Protein AF-0000000069168573 (afdb_homodimer)

Solvent-accessible surface area (backbone atoms only — not comparable to full-atom values): 30826 Å² total; per-residue (Å²): 136,84,78,75,75,73,78,74,70,75,73,70,70,73,69,70,74,70,67,70,70,67,73,69,67,62,84,62,41,11,54,36,88,54,49,83,74,88,61,66,76,33,74,51,59,77,25,38,61,16,21,46,28,40,34,25,51,96,50,81,64,25,21,15,27,27,32,39,54,42,37,32,40,27,25,34,70,57,43,32,40,36,31,27,63,37,43,80,57,83,88,49,93,63,46,49,77,38,47,53,31,33,35,45,25,44,88,74,45,32,89,87,66,54,44,48,26,33,24,41,36,33,40,64,55,71,58,78,74,50,72,29,25,33,25,32,14,34,26,18,62,86,41,45,71,20,50,62,46,69,31,36,39,42,34,39,18,41,47,100,84,36,70,38,48,48,29,30,28,34,66,30,26,28,37,30,40,68,64,47,30,74,56,39,91,57,78,63,52,86,46,41,42,28,31,30,40,65,82,21,75,54,54,57,19,65,40,16,36,7,6,41,25,32,35,78,55,90,78,29,32,31,29,47,25,23,31,60,46,61,38,63,57,21,38,57,55,34,46,24,33,18,22,23,37,23,73,40,42,68,63,52,50,72,71,41,78,67,82,58,59,42,65,41,80,40,75,52,77,76,83,56,50,38,78,60,70,79,76,84,54,86,74,73,67,74,77,70,77,69,80,68,85,118,131,86,76,82,73,72,82,68,72,75,72,70,72,72,69,70,71,69,66,71,69,69,72,68,67,61,84,64,41,11,53,35,88,53,48,83,74,89,61,64,76,35,72,51,60,76,26,37,60,17,22,47,29,38,32,24,52,95,52,82,65,24,21,16,27,27,32,39,55,41,36,33,39,28,25,33,69,53,43,30,40,35,31,27,62,39,43,79,57,81,89,49,92,63,46,48,77,39,47,52,32,34,35,44,27,44,87,74,44,32,90,86,66,55,42,50,24,33,22,41,35,33,40,65,54,72,58,77,75,50,70,29,27,34,25,33,15,34,26,18,64,86,42,45,69,19,50,61,47,69,29,37,39,44,34,40,18,41,47,99,84,35,69,38,49,46,28,30,29,34,66,31,26,27,37,30,38,67,64,47,31,74,56,39,89,57,78,64,54,87,45,41,42,30,31,30,39,64,82,23,76,56,54,58,20,63,41,17,36,7,6,42,26,30,35,78,53,90,78,27,32,29,29,48,25,23,31,59,45,62,39,62,55,22,39,57,56,34,44,24,34,17,22,23,37,24,72,39,42,68,63,51,50,71,70,41,78,67,82,59,59,42,65,42,79,41,74,52,77,76,82,55,51,39,78,60,68,79,77,83,51,86,74,73,66,75,80,69,77,69,80,66,87,119

Secondary structure (DSSP, 8-state):
----------------------------TT--TT-----TTEEPPTTSSTTEEEEESSSEEEEEEE-SSSEEEE-GGG-EEEES--BSSS--TT-EEEEEEEEEE-TT--TTT-TT--EEEEESSPPPP-SS--PPEEEPTT-B--TT-EEEEEE--EETTEE-SBPEEEEEEEE-HHHHHHH-SSPP-TTEEEE--TT-S----TT-TT-EEEEEETTEEEEEEEEEE---SS-TT--EEEEEGGGGHHHHHHH--SSPPPEE--B-S-S--TTS-----SS-S---------/----------------------------TT--TT-----TTEEPPTTSSTTEEEEESSSEEEEEEE-SSSEEEE-GGG-EEEES--BSSS--TT-EEEEEEEEEE-TT--TTT-TT--EEEEESSPPPP-SS--PPEEEPTT-B--TT-EEEEEE--EETTEE-SBPEEEEEEEE-HHHHHHH-SSPP-TTEEEE--TT-S----TT-TT-EEEEEETTEEEEEEEEEE---SS-TT--EEEEEGGGGHHHHHHH--SSPPPEE--B-S-S--TTS-----SS-S---------

pLDDT: mean 81.48, std 23.24, range [20.62, 98.88]

Foldseek 3Di:
DPPPVPPPPPPPPPPVCPVPPVCCVVVDPPDQPPLPDDDPPDDDDPRNQVQWDFDDDPDGQFIWGHPDPPDIGGDQVSAKDKFLAFFPDDDRPRIDIFTFDDKAADPPQDPVQRFSVDMDTHTPDDDDDDPSDDDAAAAAAPAFAFFFDKKKAKFQAQDPVGGRGGIDIDIWTWDQQVLQCVLDPRHRDPQKTWTHDQQFDAADHHGSAQTFIWDDDPPHIYTQWGFTDQTPGGDHSTITMTGGRNVCQVVQCVVCVPPGGHYDHHYDDDDHGSPDDPDPDVVPDPPPPPPPPD/DPDPDDCVPPPPPPPPCPVPPVCCVVVDPPDQPPLPDDDPPDDDDPRNQVQWDFDDDPDGQFIWGHPDPPDIGGDQVSDKDKFLAFFPDDDRPRIDIFTFDDKAADPPQDPVQRFSVDMDTHTPDDDDDDPSDDDAAAAAAPAFAFFFDKKKAKFQAQDPVGGRGGIDIDIWTWDQQVLQCVLDPRGRDPQKTWTHDQQFDAADHHGSAQTFIWDDDPPHIYTQWGFTDQTPGGDHSTITMTGGRNVCQVVQCVVCVPPGGHYDHHYDDDDHTSPDDPDPDVVPDPPPPPPPPD

Nearest PDB structures (foldseek):
  6t9t-assembly1_A  TM=7.750E-01  e=3.024E-18  Homo sapiens
  3btg-assembly1_E  TM=7.393E-01  e=9.781E-19  Bos taurus
  1bit-assembly1_A  TM=7.445E-01  e=1.925E-18  Salmo salar
  6m3b-assembly1_A  TM=7.648E-01  e=8.448E-17  Homo sapiens
  1hcg-assembly1_A  TM=7.181E-01  e=1.012E-15  Homo sapiens

InterPro domains:
  IPR001254 Serine proteases, trypsin domain [PF00089] (38-252)
  IPR001254 Serine proteases, trypsin domain [PS50240] (38-257)
  IPR001254 Serine proteases, trypsin domain [SM00020] (37-252)
  IPR001254 Serine proteases, trypsin domain [cd00190] (38-255)
  IPR001314 Peptidase S1A, chymotrypsin family [PR00722] (63-78)
  IPR001314 Peptidase S1A, chymotrypsin family [PR00722] (113-127)
  IPR001314 Peptidase S1A, chymotrypsin family [PR00722] (202-214)
  IPR009003 Peptidase S1, PA clan [SSF50494] (24-258)
  IPR018114 Serine proteases, trypsin family, histidine active site [PS00134] (73-78)
  IPR033116 Serine proteases, trypsin family, serine active site [PS00135] (203-214)

Organism: Gadus morhua (NCBI:txid8049)

Structure (mmCIF, N/CA/C/O backbone):
data_AF-0000000069168573-model_v1
#
loop_
_entity.id
_entity.type
_entity.pdbx_description
1 polymer 'Peptidase S1 domain-containing protein'
#
loop_
_atom_site.group_PDB
_atom_site.id
_atom_site.type_symbol
_atom_site.label_atom_id
_atom_site.label_alt_id
_atom_site.label_comp_id
_atom_site.label_asym_id
_atom_site.label_entity_id
_atom_site.label_seq_id
_atom_site.pdbx_PDB_ins_code
_atom_site.Cartn_x
_atom_site.Cartn_y
_atom_site.Cartn_z
_atom_site.occupancy
_atom_site.B_iso_or_equiv
_atom_site.auth_seq_id
_atom_site.auth_comp_id
_atom_site.auth_asym_id
_atom_site.auth_atom_id
_atom_site.pdbx_PDB_model_num
ATOM 1 N N . MET A 1 1 ? -70 57.188 -25.516 1 27.97 1 MET A N 1
ATOM 2 C CA . MET A 1 1 ? -68.875 56.5 -26.125 1 27.97 1 MET A CA 1
ATOM 3 C C . MET A 1 1 ? -67.625 56.594 -25.234 1 27.97 1 MET A C 1
ATOM 5 O O . MET A 1 1 ? -66.938 57.562 -25.297 1 27.97 1 MET A O 1
ATOM 9 N N . LEU A 1 2 ? -67.938 56.5 -23.875 1 30.05 2 LEU A N 1
ATOM 10 C CA . LEU A 1 2 ? -67.125 56.5 -22.625 1 30.05 2 LEU A CA 1
ATOM 11 C C . LEU A 1 2 ? -66 55.469 -22.688 1 30.05 2 LEU A C 1
ATOM 13 O O . LEU A 1 2 ? -66.25 54.281 -22.844 1 30.05 2 LEU A O 1
ATOM 17 N N . SER A 1 3 ? -64.938 56 -23.344 1 28.75 3 SER A N 1
ATOM 18 C CA . SER A 1 3 ? -63.562 55.5 -23.547 1 28.75 3 SER A CA 1
ATOM 19 C C . SER A 1 3 ? -62.938 55.062 -22.234 1 28.75 3 SER A C 1
ATOM 21 O O . SER A 1 3 ? -62.812 55.844 -21.312 1 28.75 3 SER A O 1
ATOM 23 N N . LEU A 1 4 ? -63.375 53.875 -21.766 1 31.08 4 LEU A N 1
ATOM 24 C CA . LEU A 1 4 ? -62.844 53 -20.719 1 31.08 4 LEU A CA 1
ATOM 25 C C . LEU A 1 4 ? -61.312 52.844 -20.844 1 31.08 4 LEU A C 1
ATOM 27 O O . LEU A 1 4 ? -60.844 52.188 -21.781 1 31.08 4 LEU A O 1
ATOM 31 N N . HIS A 1 5 ? -60.656 54.031 -20.891 1 30.81 5 HIS A N 1
ATOM 32 C CA . HIS A 1 5 ? -59.188 54.031 -20.859 1 30.81 5 HIS A CA 1
ATOM 33 C C . HIS A 1 5 ? -58.688 53.094 -19.766 1 30.81 5 HIS A C 1
ATOM 35 O O . HIS A 1 5 ? -59 53.25 -18.594 1 30.81 5 HIS A O 1
ATOM 41 N N . ILE A 1 6 ? -58.625 51.781 -20.094 1 28.78 6 ILE A N 1
ATOM 42 C CA . ILE A 1 6 ? -58.031 50.656 -19.391 1 28.78 6 ILE A CA 1
ATOM 43 C C . ILE A 1 6 ? -56.625 51 -18.891 1 28.78 6 ILE A C 1
ATOM 45 O O . ILE A 1 6 ? -55.781 51.438 -19.672 1 28.78 6 ILE A O 1
ATOM 49 N N . TYR A 1 7 ? -56.562 51.562 -17.672 1 23.19 7 TYR A N 1
ATOM 50 C CA . TYR A 1 7 ? -55.344 51.688 -16.875 1 23.19 7 TYR A CA 1
ATOM 51 C C . TYR A 1 7 ? -54.531 50.406 -16.891 1 23.19 7 TYR A C 1
ATOM 53 O O . TYR A 1 7 ? -54.938 49.375 -16.344 1 23.19 7 TYR A O 1
ATOM 61 N N . ARG A 1 8 ? -54.062 50 -18.109 1 26.86 8 ARG A N 1
ATOM 62 C CA . ARG A 1 8 ? -53.062 48.938 -18.141 1 26.86 8 ARG A CA 1
ATOM 63 C C . ARG A 1 8 ? -51.969 49.188 -17.109 1 26.86 8 ARG A C 1
ATOM 65 O O . ARG A 1 8 ? -51.219 50.156 -17.234 1 26.86 8 ARG A O 1
ATOM 72 N N . HIS A 1 9 ? -52.406 49.156 -15.82 1 24.02 9 HIS A N 1
ATOM 73 C CA . HIS A 1 9 ? -51.375 49.094 -14.781 1 24.02 9 HIS A CA 1
ATOM 74 C C . HIS A 1 9 ? -50.219 48.219 -15.211 1 24.02 9 HIS A C 1
ATOM 76 O O . HIS A 1 9 ? -50.406 47.094 -15.672 1 24.02 9 HIS A O 1
ATOM 82 N N . CYS A 1 10 ? -49.219 48.812 -15.867 1 28.92 10 CYS A N 1
ATOM 83 C CA . CYS A 1 10 ? -47.875 48.281 -16.016 1 28.92 10 CYS A CA 1
ATOM 84 C C . CYS A 1 10 ? -47.406 47.594 -14.727 1 28.92 10 CYS A C 1
ATOM 86 O O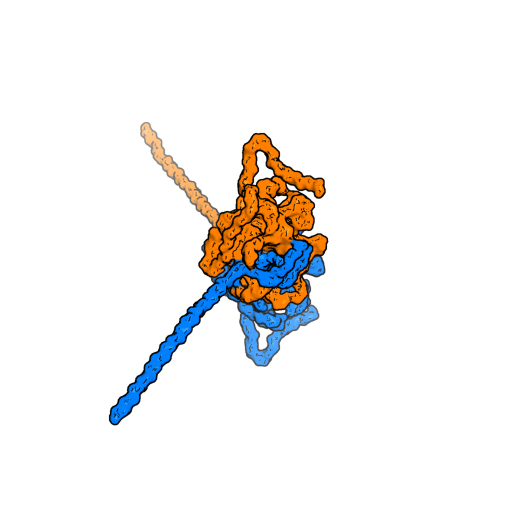 . CYS A 1 10 ? -47.219 48.281 -13.719 1 28.92 10 CYS A O 1
ATOM 88 N N . ILE A 1 11 ? -48.156 46.562 -14.258 1 31.78 11 ILE A N 1
ATOM 89 C CA . ILE A 1 11 ? -47.5 45.75 -13.242 1 31.78 11 ILE A CA 1
ATOM 90 C C . ILE A 1 11 ? -46.031 45.469 -13.656 1 31.78 11 ILE A C 1
ATOM 92 O O . ILE A 1 11 ? -45.781 44.844 -14.688 1 31.78 11 ILE A O 1
ATOM 96 N N . PHE A 1 12 ? -45.219 46.5 -13.586 1 33.22 12 PHE A N 1
ATOM 97 C CA . PHE A 1 12 ? -43.781 46.25 -13.523 1 33.22 12 PHE A CA 1
ATOM 98 C C . PHE A 1 12 ? -43.469 45 -12.695 1 33.22 12 PHE A C 1
ATOM 100 O O . PHE A 1 12 ? -43.875 44.906 -11.531 1 33.22 12 PHE A O 1
ATOM 107 N N . SER A 1 13 ? -43.625 43.875 -13.375 1 32.53 13 SER A N 1
ATOM 108 C CA . SER A 1 13 ? -43 42.656 -12.867 1 32.53 13 SER A CA 1
ATOM 109 C C . SER A 1 13 ? -41.625 42.969 -12.266 1 32.53 13 SER A C 1
ATOM 111 O O . SER A 1 13 ? -40.75 43.469 -12.961 1 32.53 13 SER A O 1
ATOM 113 N N . TRP A 1 14 ? -41.531 43.562 -11.078 1 35.56 14 TRP A N 1
ATOM 114 C CA . TRP A 1 14 ? -40.312 43.406 -10.297 1 35.56 14 TRP A CA 1
ATOM 115 C C . TRP A 1 14 ? -39.75 42 -10.469 1 35.56 14 TRP A C 1
ATOM 117 O O . TRP A 1 14 ? -40.344 41 -10.047 1 35.56 14 TRP A O 1
ATOM 127 N N . ILE A 1 15 ? -39.344 41.688 -11.68 1 36.28 15 ILE A N 1
ATOM 128 C CA . ILE A 1 15 ? -38.344 40.594 -11.695 1 36.28 15 ILE A CA 1
ATOM 129 C C . ILE A 1 15 ? -37.344 40.812 -10.562 1 36.28 15 ILE A C 1
ATOM 131 O O . ILE A 1 15 ? -36.625 41.812 -10.531 1 36.28 15 ILE A O 1
ATOM 135 N N . SER A 1 16 ? -37.781 40.594 -9.367 1 31.97 16 SER A N 1
ATOM 136 C CA . SER A 1 16 ? -36.812 40.312 -8.336 1 31.97 16 SER A CA 1
ATOM 137 C C . SER A 1 16 ? -35.625 39.531 -8.898 1 31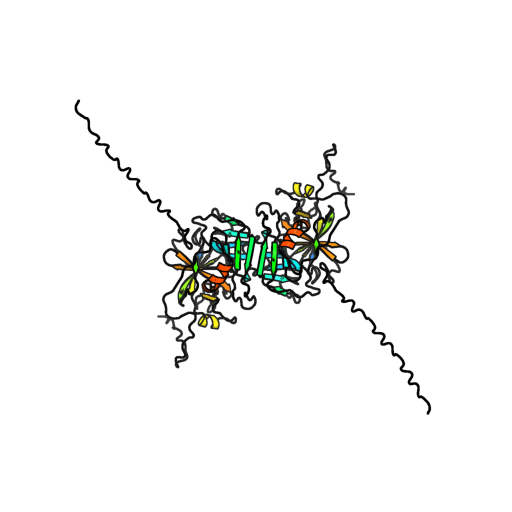.97 16 SER A C 1
ATOM 139 O O . SER A 1 16 ? -35.812 38.438 -9.422 1 31.97 16 SER A O 1
ATOM 141 N N . THR A 1 17 ? -34.719 40.156 -9.617 1 36.75 17 THR A N 1
ATOM 142 C CA . THR A 1 17 ? -33.375 39.625 -9.742 1 36.75 17 THR A CA 1
ATOM 143 C C . THR A 1 17 ? -32.906 39 -8.438 1 36.75 17 THR A C 1
ATOM 145 O O . THR A 1 17 ? -32.438 39.688 -7.52 1 36.75 17 THR A O 1
ATOM 148 N N . CYS A 1 18 ? -33.75 38.375 -7.664 1 35.22 18 CYS A N 1
ATOM 149 C CA . CYS A 1 18 ? -33.031 37.406 -6.816 1 35.22 18 CYS A CA 1
ATOM 150 C C . CYS A 1 18 ? -31.859 36.781 -7.566 1 35.22 18 CYS A C 1
ATOM 152 O O . CYS A 1 18 ? -32.062 36 -8.484 1 35.22 18 CYS A O 1
ATOM 154 N N . ASP A 1 19 ? -31 37.562 -8.062 1 34.88 19 ASP A N 1
ATOM 155 C CA . ASP A 1 19 ? -29.672 37.031 -8.328 1 34.88 19 ASP A CA 1
ATOM 156 C C . ASP A 1 19 ? -29.391 35.812 -7.465 1 34.88 19 ASP A C 1
ATOM 158 O O . ASP A 1 19 ? -29.422 35.906 -6.234 1 34.88 19 ASP A O 1
ATOM 162 N N . PHE A 1 20 ? -29.812 34.625 -7.82 1 37.53 20 PHE A N 1
ATOM 163 C CA . PHE A 1 20 ? -29.219 33.406 -7.348 1 37.53 20 PHE A CA 1
ATOM 164 C C . PHE A 1 20 ? -27.75 33.594 -7 1 37.53 20 PHE A C 1
ATOM 166 O O . PHE A 1 20 ? -26.906 33.719 -7.887 1 37.53 20 PHE A O 1
ATOM 173 N N . ILE A 1 21 ? -27.438 34.406 -6.109 1 38.62 21 ILE A N 1
ATOM 174 C CA . ILE A 1 21 ? -26.141 34.125 -5.508 1 38.62 21 ILE A CA 1
ATOM 175 C C . ILE A 1 21 ? -25.844 32.625 -5.539 1 38.62 21 ILE A C 1
ATOM 177 O O . ILE A 1 21 ? -26.531 31.844 -4.871 1 38.62 21 ILE A O 1
ATOM 181 N N . LEU A 1 22 ? -25.766 32.031 -6.648 1 37.75 22 LEU A N 1
ATOM 182 C CA . LEU A 1 22 ? -25.062 30.75 -6.656 1 37.75 22 LEU A CA 1
ATOM 183 C C . LEU A 1 22 ? -24.078 30.672 -5.492 1 37.75 22 LEU A C 1
ATOM 185 O O . LEU A 1 22 ? -23.125 31.438 -5.422 1 37.75 22 LEU A O 1
ATOM 189 N N . LEU A 1 23 ? -24.578 30.531 -4.34 1 36.94 23 LEU A N 1
ATOM 190 C CA . LEU A 1 23 ? -23.734 30.016 -3.266 1 36.94 23 LEU A CA 1
ATOM 191 C C . LEU A 1 23 ? -22.641 29.109 -3.816 1 36.94 23 LEU A C 1
ATOM 193 O O . LEU A 1 23 ? -22.922 27.969 -4.215 1 36.94 23 LEU A O 1
ATOM 197 N N . PHE A 1 24 ? -21.953 29.5 -4.805 1 40.03 24 PHE A N 1
ATOM 198 C CA . PHE A 1 24 ? -20.688 28.797 -4.984 1 40.03 24 PHE A CA 1
ATOM 199 C C . PHE A 1 24 ? -20.109 28.359 -3.645 1 40.03 24 PHE A C 1
ATOM 201 O O . PHE A 1 24 ? -19.406 29.109 -2.98 1 40.03 24 PHE A O 1
ATOM 208 N N . LEU A 1 25 ? -20.922 27.891 -2.789 1 41.09 25 LEU A N 1
ATOM 209 C CA . LEU A 1 25 ? -20.25 27.172 -1.72 1 41.09 25 LEU A CA 1
ATOM 210 C C . LEU A 1 25 ? -19.016 26.453 -2.252 1 41.09 25 LEU A C 1
ATOM 212 O O . LEU A 1 25 ? -19.125 25.375 -2.848 1 41.09 25 LEU A O 1
ATOM 216 N N . VAL A 1 26 ? -18.172 27.031 -3.035 1 46.62 26 VAL A N 1
ATOM 217 C CA . VAL A 1 26 ? -16.844 26.484 -3.26 1 46.62 26 VAL A CA 1
ATOM 218 C C . VAL A 1 26 ? -16.484 25.531 -2.125 1 46.62 26 VAL A C 1
ATOM 220 O O . VAL A 1 26 ? -16.516 25.906 -0.952 1 46.62 26 VAL A O 1
ATOM 223 N N . LEU A 1 27 ? -16.969 24.391 -2.131 1 57.25 27 LEU A N 1
ATOM 224 C CA . LEU A 1 27 ? -16.562 23.328 -1.217 1 57.25 27 LEU A CA 1
ATOM 225 C C . LEU A 1 27 ? -15.164 23.578 -0.671 1 57.25 27 LEU A C 1
ATOM 227 O O . LEU A 1 27 ? -14.172 23.422 -1.389 1 57.25 27 LEU A O 1
ATOM 231 N N . LEU A 1 28 ? -14.961 24.516 0.253 1 82.31 28 LEU A N 1
ATOM 232 C CA . LEU A 1 28 ? -13.766 25.047 0.896 1 82.31 28 LEU A CA 1
ATOM 233 C C . LEU A 1 28 ? -12.992 23.953 1.602 1 82.31 28 LEU A C 1
ATOM 235 O O . LEU A 1 28 ? -13.562 23.156 2.361 1 82.31 28 LEU A O 1
ATOM 239 N N . CYS A 1 29 ? -11.914 23.656 1.159 1 94.62 29 CYS A N 1
ATOM 240 C CA . CYS A 1 29 ? -11.016 22.734 1.858 1 94.62 29 CYS A CA 1
ATOM 241 C C . CYS A 1 29 ? -10.781 23.188 3.295 1 94.62 29 CYS A C 1
ATOM 243 O O . CYS A 1 29 ? -11.031 24.359 3.629 1 94.62 29 CYS A O 1
ATOM 245 N N . GLY A 1 30 ? -10.484 22.219 4.203 1 96.69 30 GLY A N 1
ATOM 246 C CA . GLY A 1 30 ? -9.984 22.484 5.543 1 96.69 30 GLY A CA 1
ATOM 247 C C . GLY A 1 30 ? -11.086 22.766 6.543 1 96.69 30 GLY A C 1
ATOM 248 O O . GLY A 1 30 ? -10.82 23.266 7.637 1 96.69 30 GLY A O 1
ATOM 249 N N . ARG A 1 31 ? -12.305 22.578 6.164 1 94.31 31 ARG A N 1
ATOM 250 C CA . ARG A 1 31 ? -13.406 22.781 7.105 1 94.31 31 ARG A CA 1
ATOM 251 C C . ARG A 1 31 ? -13.57 21.562 8.016 1 94.31 31 ARG A C 1
ATOM 253 O O . ARG A 1 31 ? -13.539 20.422 7.547 1 94.31 31 ARG A O 1
ATOM 260 N N . ALA A 1 32 ? -13.695 21.797 9.273 1 95.25 32 ALA A N 1
ATOM 261 C CA . ALA A 1 32 ? -13.953 20.766 10.273 1 95.25 32 ALA A CA 1
ATOM 262 C C . ALA A 1 32 ? -15.016 21.219 11.266 1 95.25 32 ALA A C 1
ATOM 264 O O . ALA A 1 32 ? -14.711 21.547 12.422 1 95.25 32 ALA A O 1
ATOM 265 N N . PRO A 1 33 ? -16.234 21.141 10.914 1 92.38 33 PRO A N 1
ATOM 266 C CA . PRO A 1 33 ? -17.312 21.719 11.727 1 92.38 33 PRO A CA 1
ATOM 267 C C . PRO A 1 33 ? -17.469 21.016 13.078 1 92.38 33 PRO A C 1
ATOM 269 O O . PRO A 1 33 ? -17.984 21.609 14.023 1 92.38 33 PRO A O 1
ATOM 272 N N . LEU A 1 34 ? -16.969 19.797 13.195 1 92.81 34 LEU A N 1
ATOM 273 C CA . LEU A 1 34 ? -17.156 19.047 14.438 1 92.81 34 LEU A CA 1
ATOM 274 C C . LEU A 1 34 ? -15.922 19.156 15.328 1 92.81 34 LEU A C 1
ATOM 276 O O . LEU A 1 34 ? -15.836 18.5 16.359 1 92.81 34 LEU A O 1
ATOM 280 N N . ASN A 1 35 ? -14.938 19.875 14.828 1 91 35 ASN A N 1
ATOM 281 C CA . ASN A 1 35 ? -13.727 20.109 15.609 1 91 35 ASN A CA 1
ATOM 282 C C . ASN A 1 35 ? -13.922 21.219 16.641 1 91 35 ASN A C 1
ATOM 284 O O . ASN A 1 35 ? -13.617 22.375 16.375 1 91 35 ASN A O 1
ATOM 288 N N . THR A 1 36 ? -14.516 21.078 17.859 1 78 36 THR A N 1
ATOM 289 C CA . THR A 1 36 ? -14.914 22.109 18.812 1 78 36 THR A CA 1
ATOM 290 C C . THR A 1 36 ? -13.906 22.219 19.953 1 78 36 THR A C 1
ATOM 292 O O . THR A 1 36 ? -13.789 23.266 20.594 1 78 36 THR A O 1
ATOM 295 N N . LYS A 1 37 ? -13.289 21.172 20.281 1 69.5 37 LYS A N 1
ATOM 296 C CA . LYS A 1 37 ? -12.336 21.156 21.375 1 69.5 37 LYS A CA 1
ATOM 297 C C . LYS A 1 37 ? -11.156 20.234 21.078 1 69.5 37 LYS A C 1
ATOM 299 O O . LYS A 1 37 ? -11.336 19.047 20.828 1 69.5 37 LYS A O 1
ATOM 304 N N . ILE A 1 38 ? -10.07 20.812 20.844 1 66.56 38 ILE A N 1
ATOM 305 C CA . ILE A 1 38 ? -8.898 19.969 20.594 1 66.56 38 ILE A CA 1
ATOM 306 C C . ILE A 1 38 ? -8.023 19.938 21.844 1 66.56 38 ILE A C 1
ATOM 308 O O . ILE A 1 38 ? -7.645 20.984 22.375 1 66.56 38 ILE A O 1
ATOM 312 N N . VAL A 1 39 ? -7.977 18.578 22.391 1 65.62 39 VAL A N 1
ATOM 313 C CA . VAL A 1 39 ? -7.113 18.344 23.547 1 65.62 39 VAL A CA 1
ATOM 314 C C . VAL A 1 39 ? -5.934 17.469 23.141 1 65.62 39 VAL A C 1
ATOM 316 O O . VAL A 1 39 ? -6.086 16.531 22.344 1 65.62 39 VAL A O 1
ATOM 319 N N . GLY A 1 40 ? -4.758 17.953 23.109 1 66.69 40 GLY A N 1
ATOM 320 C CA . GLY A 1 40 ? -3.557 17.203 22.781 1 66.69 40 GLY A CA 1
ATOM 321 C C . GLY A 1 40 ? -3.4 15.938 23.609 1 66.69 40 GLY A C 1
ATOM 322 O O . GLY A 1 40 ? -3.738 15.922 24.797 1 66.69 40 GLY A O 1
ATOM 323 N N . GLY A 1 41 ? -2.98 14.773 22.859 1 66.62 41 GLY A N 1
ATOM 324 C CA . GLY A 1 41 ? -2.635 13.523 23.516 1 66.62 41 GLY A CA 1
ATOM 325 C C . GLY A 1 41 ? -3.848 12.703 23.922 1 66.62 41 GLY A C 1
ATOM 326 O O . GLY A 1 41 ? -3.799 11.953 24.891 1 66.62 41 GLY A O 1
ATOM 327 N N . VAL A 1 42 ? -4.871 12.914 23.281 1 78.88 42 VAL A N 1
ATOM 328 C CA . VAL A 1 42 ? -6.109 12.25 23.703 1 78.88 42 VAL A CA 1
ATOM 329 C C . VAL A 1 42 ? -6.793 11.625 22.484 1 78.88 42 VAL A C 1
ATOM 331 O O . VAL A 1 42 ? -6.34 11.805 21.344 1 78.88 42 VAL A O 1
ATOM 334 N N . ASP A 1 43 ? -7.84 10.828 22.797 1 87.19 43 ASP A N 1
ATOM 335 C CA . ASP A 1 43 ? -8.758 10.281 21.797 1 87.19 43 ASP A CA 1
ATOM 336 C C . ASP A 1 43 ? -9.531 11.398 21.094 1 87.19 43 ASP A C 1
ATOM 338 O O . ASP A 1 43 ? -10.156 12.234 21.75 1 87.19 43 ASP A O 1
ATOM 342 N N . ALA A 1 44 ? -9.398 11.398 19.812 1 91.88 44 ALA A N 1
ATOM 343 C CA . ALA A 1 44 ? -10.164 12.383 19.062 1 91.88 44 ALA A CA 1
ATOM 344 C C . ALA A 1 44 ? -11.633 11.984 18.969 1 91.88 44 ALA A C 1
ATOM 346 O O . ALA A 1 44 ? -11.953 10.805 18.797 1 91.88 44 ALA A O 1
ATOM 347 N N . ALA A 1 45 ? -12.516 12.914 19.109 1 90.69 45 ALA A N 1
ATOM 348 C CA . ALA A 1 45 ? -13.938 12.664 18.922 1 90.69 45 ALA A CA 1
ATOM 349 C C . ALA A 1 45 ? -14.258 12.422 17.438 1 90.69 45 ALA A C 1
ATOM 351 O O . ALA A 1 45 ? -13.523 12.875 16.562 1 90.69 45 ALA A O 1
ATOM 352 N N . PRO A 1 46 ? -15.367 11.695 17.188 1 92.12 46 PRO A N 1
ATOM 353 C CA . PRO A 1 46 ? -15.734 11.469 15.789 1 92.12 46 PRO A CA 1
ATOM 354 C C . PRO A 1 46 ? -15.906 12.766 15.008 1 92.12 46 PRO A C 1
ATOM 356 O O . PRO A 1 46 ? -16.578 13.688 15.477 1 92.12 46 PRO A O 1
ATOM 359 N N . GLY A 1 47 ? -15.266 12.836 13.883 1 94.12 47 GLY A N 1
ATOM 360 C CA . GLY A 1 47 ? -15.453 13.969 12.992 1 94.12 47 GLY A CA 1
ATOM 361 C C . GLY A 1 47 ? -14.531 15.133 13.305 1 94.12 47 GLY A C 1
ATOM 362 O O . GLY A 1 47 ? -14.547 16.156 12.602 1 94.12 47 GLY A O 1
ATOM 363 N N . THR A 1 48 ? -13.695 15.031 14.305 1 94.5 48 THR A N 1
ATOM 364 C CA . THR A 1 48 ? -12.773 16.109 14.656 1 94.5 48 THR A CA 1
ATOM 365 C C . THR A 1 48 ? -11.805 16.375 13.508 1 94.5 48 THR A C 1
ATOM 367 O O . THR A 1 48 ? -11.453 17.531 13.242 1 94.5 48 THR A O 1
ATOM 370 N N . TRP A 1 49 ? -11.383 15.391 12.891 1 96.56 49 TRP A N 1
ATOM 371 C CA . TRP A 1 49 ? -10.43 15.469 11.789 1 96.56 49 TRP A CA 1
ATOM 372 C C . TRP A 1 49 ? -10.969 14.773 10.547 1 96.56 49 TRP A C 1
ATOM 374 O O . TRP A 1 49 ? -10.555 13.656 10.227 1 96.56 49 TRP A O 1
ATOM 384 N N . PRO A 1 50 ? -11.758 15.453 9.82 1 97.88 50 PRO A N 1
ATOM 385 C CA . PRO A 1 50 ? -12.578 14.789 8.805 1 97.88 50 PRO A CA 1
ATOM 386 C C . PRO A 1 50 ? -11.773 14.391 7.57 1 97.88 50 PRO A C 1
ATOM 388 O O . PRO A 1 50 ? -12.289 13.695 6.691 1 97.88 50 PRO A O 1
ATOM 391 N N . TRP A 1 51 ? -10.523 14.773 7.484 1 98.69 51 TRP A N 1
ATOM 392 C CA . TRP A 1 51 ? -9.695 14.422 6.336 1 98.69 51 TRP A CA 1
ATOM 393 C C . TRP A 1 51 ? -8.844 13.188 6.625 1 98.69 51 TRP A C 1
ATOM 395 O O . TRP A 1 51 ? -8.141 12.695 5.742 1 98.69 51 TRP A O 1
ATOM 405 N N . GLN A 1 52 ? -8.844 12.688 7.836 1 98.38 52 GLN A N 1
ATOM 406 C CA . GLN A 1 52 ? -7.992 11.562 8.219 1 98.38 52 GLN A CA 1
ATOM 407 C C . GLN A 1 52 ? -8.336 10.312 7.414 1 98.38 52 GLN A C 1
ATOM 409 O O . GLN A 1 52 ? -9.508 9.938 7.309 1 98.38 52 GLN A O 1
ATOM 414 N N . ALA A 1 53 ? -7.324 9.734 6.871 1 98.56 53 ALA A N 1
ATOM 415 C CA . ALA A 1 53 ? -7.488 8.477 6.141 1 98.56 53 ALA A CA 1
ATOM 416 C C . ALA A 1 53 ? -6.672 7.359 6.785 1 98.56 53 ALA A C 1
ATOM 418 O O . ALA A 1 53 ? -5.586 7.598 7.312 1 98.56 53 ALA A O 1
ATOM 419 N N . SER A 1 54 ? -7.207 6.168 6.785 1 97.62 54 SER A N 1
ATOM 420 C CA . SER A 1 54 ? -6.5 4.938 7.137 1 97.62 54 SER A CA 1
ATOM 421 C C . SER A 1 54 ? -6.258 4.07 5.906 1 97.62 54 SER A C 1
ATOM 423 O O . SER A 1 54 ? -7.191 3.74 5.176 1 97.62 54 SER A O 1
ATOM 425 N N . LEU A 1 55 ? -5.012 3.801 5.621 1 96.56 55 LEU A N 1
ATOM 426 C CA . LEU A 1 55 ? -4.676 2.814 4.602 1 96.56 55 LEU A CA 1
ATOM 427 C C . LEU A 1 55 ? -4.645 1.41 5.195 1 96.56 55 LEU A C 1
ATOM 429 O O . LEU A 1 55 ? -3.971 1.169 6.199 1 96.56 55 LEU A O 1
ATOM 433 N N . GLN A 1 56 ? -5.402 0.522 4.449 1 93.75 56 GLN A N 1
ATOM 434 C CA . GLN A 1 56 ? -5.59 -0.796 5.043 1 93.75 56 GLN A CA 1
ATOM 435 C C . GLN A 1 56 ? -5.531 -1.893 3.984 1 93.75 56 GLN A C 1
ATOM 437 O O . GLN A 1 56 ? -5.926 -1.675 2.836 1 93.75 56 GLN A O 1
ATOM 442 N N . THR A 1 57 ? -5 -3.021 4.355 1 90.88 57 THR A N 1
ATOM 443 C CA . THR A 1 57 ? -5.359 -4.301 3.754 1 90.88 57 THR A CA 1
ATOM 444 C C . THR A 1 57 ? -6.395 -5.031 4.605 1 90.88 57 THR A C 1
ATOM 446 O O . THR A 1 57 ? -7.586 -4.719 4.551 1 90.88 57 THR A O 1
ATOM 449 N N . PHE A 1 58 ? -5.871 -5.797 5.715 1 80.25 58 PHE A N 1
ATOM 450 C CA . PHE A 1 58 ? -6.707 -6.359 6.77 1 80.25 58 PHE A CA 1
ATOM 451 C C . PHE A 1 58 ? -6.609 -5.531 8.039 1 80.25 58 PHE A C 1
ATOM 453 O O . PHE A 1 58 ? -7.551 -5.488 8.836 1 80.25 58 PHE A O 1
ATOM 460 N N . TYR A 1 59 ? -5.496 -4.797 8.062 1 87.19 59 TYR A N 1
ATOM 461 C CA . TYR A 1 59 ? -5.223 -3.91 9.188 1 87.19 59 TYR A CA 1
ATOM 462 C C . TYR A 1 59 ? -4.633 -2.588 8.711 1 87.19 59 TYR A C 1
ATOM 464 O O . TYR A 1 59 ? -4.164 -2.484 7.574 1 87.19 59 TYR A O 1
ATOM 472 N N . HIS A 1 60 ? -4.727 -1.627 9.633 1 92.5 60 HIS A N 1
ATOM 473 C CA . HIS A 1 60 ? -4.137 -0.317 9.367 1 92.5 60 HIS A CA 1
ATOM 474 C C . HIS A 1 60 ? -2.621 -0.411 9.234 1 92.5 60 HIS A C 1
ATOM 476 O O . HIS A 1 60 ? -1.954 -1.021 10.07 1 92.5 60 HIS A O 1
ATOM 482 N N . PHE A 1 61 ? -2.057 0.254 8.086 1 91.06 61 PHE A N 1
ATOM 483 C CA . PHE A 1 61 ? -0.604 0.18 7.988 1 91.06 61 PHE A CA 1
ATOM 484 C C . PHE A 1 61 ? -0.006 1.562 7.758 1 91.06 61 PHE A C 1
ATOM 486 O O . PHE A 1 61 ? 1.2 1.758 7.922 1 91.06 61 PHE A O 1
ATOM 493 N N . CYS A 1 62 ? -0.808 2.525 7.387 1 94.81 62 CYS A N 1
ATOM 494 C CA . CYS A 1 62 ? -0.357 3.896 7.18 1 94.81 62 CYS A CA 1
ATOM 495 C C . CYS A 1 62 ? -1.526 4.871 7.246 1 94.81 62 CYS A C 1
ATOM 497 O O . CYS A 1 62 ? -2.674 4.488 7.012 1 94.81 62 CYS A O 1
ATOM 499 N N . GLY A 1 63 ? -1.197 6.109 7.555 1 96.25 63 GLY A N 1
ATOM 500 C CA . GLY A 1 63 ? -2.182 7.18 7.488 1 96.25 63 GLY A CA 1
ATOM 501 C C . GLY A 1 63 ? -2.17 7.918 6.164 1 96.25 63 GLY A C 1
ATOM 502 O O . GLY A 1 63 ? -1.34 7.637 5.297 1 96.25 63 GLY A O 1
ATOM 503 N N . GLY A 1 64 ? -3.096 8.852 6.059 1 98.38 64 GLY A N 1
ATOM 504 C CA . GLY A 1 64 ? -3.225 9.766 4.934 1 98.38 64 GLY A CA 1
ATOM 505 C C . GLY A 1 64 ? -4.195 10.898 5.191 1 98.38 64 GLY A C 1
ATOM 506 O O . GLY A 1 64 ? -4.742 11.016 6.293 1 98.38 64 GLY A O 1
ATOM 507 N N . SER A 1 65 ? -4.301 11.734 4.23 1 98.88 65 SER A N 1
ATOM 508 C CA . SER A 1 65 ? -5.246 12.844 4.32 1 98.88 65 SER A CA 1
ATOM 509 C C . SER A 1 65 ? -5.98 13.055 3.002 1 98.88 65 SER A C 1
ATOM 511 O O . SER A 1 65 ? -5.359 13.078 1.937 1 98.88 65 SER A O 1
ATOM 513 N N . LEU A 1 66 ? -7.285 13.148 3.111 1 98.81 66 LEU A N 1
ATOM 514 C CA . LEU A 1 66 ? -8.102 13.477 1.948 1 98.81 66 LEU A CA 1
ATOM 515 C C . LEU A 1 66 ? -7.84 14.906 1.486 1 98.81 66 LEU A C 1
ATOM 517 O O . LEU A 1 66 ? -7.898 15.844 2.287 1 98.81 66 LEU A O 1
ATOM 521 N N . ILE A 1 67 ? -7.578 15.078 0.169 1 98.62 67 ILE A N 1
ATOM 522 C CA . ILE A 1 67 ? -7.191 16.422 -0.261 1 98.62 67 ILE A CA 1
ATOM 523 C C . ILE A 1 67 ? -8.148 16.906 -1.339 1 98.62 67 ILE A C 1
ATOM 525 O O . ILE A 1 67 ? -8.062 18.062 -1.782 1 98.62 67 ILE A O 1
ATOM 529 N N . ASN A 1 68 ? -8.969 16.172 -1.841 1 97.5 68 ASN A N 1
ATOM 530 C CA . ASN A 1 68 ? -10.211 16.406 -2.574 1 97.5 68 ASN A CA 1
ATOM 531 C C . ASN A 1 68 ? -11.086 15.164 -2.625 1 97.5 68 ASN A C 1
ATOM 533 O O . ASN A 1 68 ? -10.906 14.242 -1.827 1 97.5 68 ASN A O 1
ATOM 537 N N . ASN A 1 69 ? -12.109 15.094 -3.477 1 97.25 69 ASN A N 1
ATOM 538 C CA . ASN A 1 69 ? -13.047 13.977 -3.371 1 97.25 69 ASN A CA 1
ATOM 539 C C . ASN A 1 69 ? -12.516 12.727 -4.066 1 97.25 69 ASN A C 1
ATOM 541 O O . ASN A 1 69 ? -13.164 11.68 -4.059 1 97.25 69 ASN A O 1
ATOM 545 N N . LEU A 1 70 ? -11.266 12.812 -4.629 1 98 70 LEU A N 1
ATOM 546 C CA . LEU A 1 70 ? -10.773 11.664 -5.387 1 98 70 LEU A CA 1
ATOM 547 C C . LEU A 1 70 ? -9.344 11.312 -4.977 1 98 70 LEU A C 1
ATOM 549 O O . LEU A 1 70 ? -8.812 10.273 -5.379 1 98 70 LEU A O 1
ATOM 553 N N . TRP A 1 71 ? -8.703 12.172 -4.172 1 98.56 71 TRP A N 1
ATOM 554 C CA . TRP A 1 71 ? -7.273 11.992 -3.959 1 98.56 71 TRP A CA 1
ATOM 555 C C . TRP A 1 71 ? -6.934 12.023 -2.471 1 98.56 71 TRP A C 1
ATOM 557 O O . TRP A 1 71 ? -7.512 12.812 -1.717 1 98.56 71 TRP A O 1
ATOM 567 N N . VAL A 1 72 ? -5.988 11.188 -2.088 1 98.81 72 VAL A N 1
ATOM 568 C CA . VAL A 1 72 ? -5.441 11.102 -0.737 1 98.81 72 VAL A CA 1
ATOM 569 C C . VAL A 1 72 ? -3.934 11.336 -0.775 1 98.81 72 VAL A C 1
ATOM 571 O O . VAL A 1 72 ? -3.244 10.836 -1.668 1 98.81 72 VAL A O 1
ATOM 574 N N . LEU A 1 73 ? -3.445 12.141 0.154 1 98.81 73 LEU A N 1
ATOM 575 C CA . LEU A 1 73 ? -2.02 12.383 0.347 1 98.81 73 LEU A CA 1
ATOM 576 C C . LEU A 1 73 ? -1.456 11.469 1.429 1 98.81 73 LEU A C 1
ATOM 578 O O . LEU A 1 73 ? -2.08 11.273 2.475 1 98.81 73 LEU A O 1
ATOM 582 N N . THR A 1 74 ? -0.263 10.781 1.177 1 98.62 74 THR A N 1
ATOM 583 C CA . THR A 1 74 ? 0.403 9.922 2.145 1 98.62 74 THR A CA 1
ATOM 584 C C . THR A 1 74 ? 1.916 9.953 1.95 1 98.62 74 THR A C 1
ATOM 586 O O . THR A 1 74 ? 2.445 10.875 1.329 1 98.62 74 THR A O 1
ATOM 589 N N . ALA A 1 75 ? 2.598 9.031 2.656 1 98.19 75 ALA A N 1
ATOM 590 C CA . ALA A 1 75 ? 4.055 8.984 2.596 1 98.19 75 ALA A CA 1
ATOM 591 C C . ALA A 1 75 ? 4.531 7.902 1.631 1 98.19 75 ALA A C 1
ATOM 593 O O . ALA A 1 75 ? 3.934 6.828 1.548 1 98.19 75 ALA A O 1
ATOM 594 N N . ALA A 1 76 ? 5.641 8.211 1 1 98.25 76 ALA A N 1
ATOM 595 C CA . ALA A 1 76 ? 6.203 7.258 0.049 1 98.25 76 ALA A CA 1
ATOM 596 C C . ALA A 1 76 ? 6.75 6.027 0.767 1 98.25 76 ALA A C 1
ATOM 598 O O . ALA A 1 76 ? 6.68 4.914 0.242 1 98.25 76 ALA A O 1
ATOM 599 N N . HIS A 1 77 ? 7.254 6.215 1.938 1 96 77 HIS A N 1
ATOM 600 C CA . HIS A 1 77 ? 7.895 5.098 2.627 1 96 77 HIS A CA 1
ATOM 601 C C . HIS A 1 77 ? 6.859 4.082 3.107 1 96 77 HIS A C 1
ATOM 603 O O . HIS A 1 77 ? 7.219 3.049 3.674 1 96 77 HIS A O 1
ATOM 609 N N . CYS A 1 78 ? 5.539 4.371 2.961 1 95.81 78 CYS A N 1
ATOM 610 C CA . CYS A 1 78 ? 4.492 3.414 3.293 1 95.81 78 CYS A CA 1
ATOM 611 C C . CYS A 1 78 ? 4.539 2.207 2.365 1 95.81 78 CYS A C 1
ATOM 613 O O . CYS A 1 78 ? 3.926 1.176 2.646 1 95.81 78 CYS A O 1
ATOM 615 N N . PHE A 1 79 ? 5.262 2.33 1.279 1 96.19 79 PHE A N 1
ATOM 616 C CA . PHE A 1 79 ? 5.266 1.298 0.249 1 96.19 79 PHE A CA 1
ATOM 617 C C . PHE A 1 79 ? 6.691 0.877 -0.089 1 96.19 79 PHE A C 1
ATOM 619 O O . PHE A 1 79 ? 7.434 1.632 -0.723 1 96.19 79 PHE A O 1
ATOM 626 N N . THR A 1 80 ? 7.078 -0.283 0.302 1 96.94 80 THR A N 1
ATOM 627 C CA . THR A 1 80 ? 8.383 -0.862 -0.015 1 96.94 80 THR A CA 1
ATOM 628 C C . THR A 1 80 ? 8.227 -2.311 -0.474 1 96.94 80 THR A C 1
ATOM 630 O O . THR A 1 80 ? 7.387 -3.047 0.043 1 96.94 80 THR A O 1
ATOM 633 N N . VAL A 1 81 ? 9.023 -2.656 -1.453 1 98.31 81 VAL A N 1
ATOM 634 C CA . VAL A 1 81 ? 9.055 -4.031 -1.938 1 98.31 81 VAL A CA 1
ATOM 635 C C . VAL A 1 81 ? 10.367 -4.699 -1.519 1 98.31 81 VAL A C 1
ATOM 637 O O . VAL A 1 81 ? 11.445 -4.164 -1.769 1 98.31 81 VAL A O 1
ATOM 640 N N . ILE A 1 82 ? 10.242 -5.855 -0.94 1 98.31 82 ILE A N 1
ATOM 641 C CA . ILE A 1 82 ? 11.422 -6.641 -0.569 1 98.31 82 ILE A CA 1
ATOM 642 C C . ILE A 1 82 ? 11.438 -7.941 -1.365 1 98.31 82 ILE A C 1
ATOM 644 O O . ILE A 1 82 ? 10.438 -8.656 -1.422 1 98.31 82 ILE A O 1
ATOM 648 N N . LEU A 1 83 ? 12.57 -8.156 -2.012 1 98.38 83 LEU A N 1
ATOM 649 C CA . LEU A 1 83 ? 12.812 -9.367 -2.787 1 98.38 83 LEU A CA 1
ATOM 650 C C . LEU A 1 83 ? 13.953 -10.18 -2.186 1 98.38 83 LEU A C 1
ATOM 652 O O . LEU A 1 83 ? 14.797 -9.641 -1.472 1 98.38 83 LEU A O 1
ATOM 656 N N . GLY A 1 84 ? 13.945 -11.484 -2.496 1 98 84 GLY A N 1
ATOM 657 C CA . GLY A 1 84 ? 15.023 -12.344 -2.029 1 98 84 GLY A CA 1
ATOM 658 C C . GLY A 1 84 ? 14.977 -12.609 -0.538 1 98 84 GLY A C 1
ATOM 659 O O . GLY A 1 84 ? 15.969 -13.016 0.061 1 98 84 GLY A O 1
ATOM 660 N N . ARG A 1 85 ? 13.852 -12.344 0.053 1 96.12 85 ARG A N 1
ATOM 661 C CA . ARG A 1 85 ? 13.695 -12.523 1.492 1 96.12 85 ARG A CA 1
ATOM 662 C C . ARG A 1 85 ? 13.148 -13.914 1.815 1 96.12 85 ARG A C 1
ATOM 664 O O . ARG A 1 85 ? 12.227 -14.391 1.154 1 96.12 85 ARG A O 1
ATOM 671 N N . GLN A 1 86 ? 13.742 -14.547 2.818 1 93.81 86 GLN A N 1
ATOM 672 C CA . GLN A 1 86 ? 13.219 -15.812 3.318 1 93.81 86 GLN A CA 1
ATOM 673 C C . GLN A 1 86 ? 12.391 -15.609 4.582 1 93.81 86 GLN A C 1
ATOM 675 O O . GLN A 1 86 ? 11.234 -16.031 4.648 1 93.81 86 GLN A O 1
ATOM 680 N N . GLY A 1 87 ? 13.055 -15.023 5.566 1 94.69 87 GLY A N 1
ATOM 681 C CA . GLY A 1 87 ? 12.398 -14.797 6.844 1 94.69 87 GLY A CA 1
ATOM 682 C C . GLY A 1 87 ? 12.062 -13.336 7.09 1 94.69 87 GLY A C 1
ATOM 683 O O . GLY A 1 87 ? 12.82 -12.445 6.703 1 94.69 87 GLY A O 1
ATOM 684 N N . GLN A 1 88 ? 10.914 -13.07 7.852 1 92.5 88 GLN A N 1
ATOM 685 C CA . GLN A 1 88 ? 10.523 -11.703 8.18 1 92.5 88 GLN A CA 1
ATOM 686 C C . GLN A 1 88 ? 11.398 -11.141 9.305 1 92.5 88 GLN A C 1
ATOM 688 O O . GLN A 1 88 ? 11.43 -9.93 9.523 1 92.5 88 GLN A O 1
ATOM 693 N N . ALA A 1 89 ? 12.039 -12.016 9.953 1 89.69 89 ALA A N 1
ATOM 694 C CA . ALA A 1 89 ? 13.016 -11.648 10.977 1 89.69 89 ALA A CA 1
ATOM 695 C C . ALA A 1 89 ? 14.359 -12.32 10.711 1 89.69 89 ALA A C 1
ATOM 697 O O . ALA A 1 89 ? 14.469 -13.18 9.836 1 89.69 89 ALA A O 1
ATOM 698 N N . GLY A 1 90 ? 15.375 -11.812 11.305 1 90.56 90 GLY A N 1
ATOM 699 C CA . GLY A 1 90 ? 16.688 -12.438 11.203 1 90.56 90 GLY A CA 1
ATOM 700 C C . GLY A 1 90 ? 17.469 -12.008 9.977 1 90.56 90 GLY A C 1
ATOM 701 O O . GLY A 1 90 ? 17.141 -10.992 9.359 1 90.56 90 GLY A O 1
ATOM 702 N N . SER A 1 91 ? 18.547 -12.797 9.633 1 93.06 91 SER A N 1
ATOM 703 C CA . SER A 1 91 ? 19.453 -12.453 8.547 1 93.06 91 SER A CA 1
ATOM 704 C C . SER A 1 91 ? 18.875 -12.836 7.191 1 93.06 91 SER A C 1
ATOM 706 O O . SER A 1 91 ? 18.375 -13.953 7.023 1 93.06 91 SER A O 1
ATOM 708 N N . ASN A 1 92 ? 18.891 -11.945 6.219 1 96.69 92 ASN A N 1
ATOM 709 C CA . ASN A 1 92 ? 18.484 -12.117 4.828 1 96.69 92 ASN A CA 1
ATOM 710 C C . ASN A 1 92 ? 19.547 -11.586 3.867 1 96.69 92 ASN A C 1
ATOM 712 O O . ASN A 1 92 ? 19.359 -10.531 3.26 1 96.69 92 ASN A O 1
ATOM 716 N N . PRO A 1 93 ? 20.609 -12.289 3.678 1 96.75 93 PRO A N 1
ATOM 717 C CA . PRO A 1 93 ? 21.766 -11.75 2.945 1 96.75 93 PRO A CA 1
ATOM 718 C C . PRO A 1 93 ? 21.469 -11.539 1.46 1 96.75 93 PRO A C 1
ATOM 720 O O . PRO A 1 93 ? 22.203 -10.82 0.777 1 96.75 93 PRO A O 1
ATOM 723 N N . ASN A 1 94 ? 20.453 -12.156 0.901 1 97.5 94 ASN A N 1
ATOM 724 C CA . ASN A 1 94 ? 20.188 -12.102 -0.531 1 97.5 94 ASN A CA 1
ATOM 725 C C . ASN A 1 94 ? 19.125 -11.055 -0.856 1 97.5 94 ASN A C 1
ATOM 727 O O . ASN A 1 94 ? 18.688 -10.938 -2.006 1 97.5 94 ASN A O 1
ATOM 731 N N . GLU A 1 95 ? 18.719 -10.32 0.089 1 97.38 95 GLU A N 1
ATOM 732 C CA . GLU A 1 95 ? 17.578 -9.422 -0.052 1 97.38 95 GLU A CA 1
ATOM 733 C C . GLU A 1 95 ? 17.953 -8.172 -0.835 1 97.38 95 GLU A C 1
ATOM 735 O O . GLU A 1 95 ? 19.078 -7.688 -0.738 1 97.38 95 GLU A O 1
ATOM 740 N N . GLN A 1 96 ? 17.062 -7.715 -1.663 1 97.94 96 GLN A N 1
ATOM 741 C CA . GLN A 1 96 ? 17.062 -6.387 -2.27 1 97.94 96 GLN A CA 1
ATOM 742 C C . GLN A 1 96 ? 15.773 -5.641 -1.962 1 97.94 96 GLN A C 1
ATOM 744 O O . GLN A 1 96 ? 14.688 -6.215 -2.053 1 97.94 96 GLN A O 1
ATOM 749 N N . SER A 1 97 ? 15.906 -4.402 -1.555 1 97.19 97 SER A N 1
ATOM 750 C CA . SER A 1 97 ? 14.766 -3.535 -1.276 1 97.19 97 SER A CA 1
ATOM 751 C C . SER A 1 97 ? 14.633 -2.441 -2.332 1 97.19 97 SER A C 1
ATOM 753 O O . SER A 1 97 ? 15.641 -1.889 -2.789 1 97.19 97 SER A O 1
ATOM 755 N N . ARG A 1 98 ? 13.391 -2.201 -2.779 1 97.88 98 ARG A N 1
ATOM 756 C CA . ARG A 1 98 ? 13.102 -1.096 -3.688 1 97.88 98 ARG A CA 1
ATOM 757 C C . ARG A 1 98 ? 11.891 -0.305 -3.219 1 97.88 98 ARG A C 1
ATOM 759 O O . ARG A 1 98 ? 10.922 -0.882 -2.709 1 97.88 98 ARG A O 1
ATOM 766 N N . THR A 1 99 ? 11.969 1.015 -3.402 1 96.88 99 THR A N 1
ATOM 767 C CA . THR A 1 99 ? 10.781 1.856 -3.287 1 96.88 99 THR A CA 1
ATOM 768 C C . THR A 1 99 ? 9.906 1.732 -4.531 1 96.88 99 THR A C 1
ATOM 770 O O . THR A 1 99 ? 10.281 1.066 -5.496 1 96.88 99 THR A O 1
ATOM 773 N N . ILE A 1 100 ? 8.711 2.301 -4.41 1 97.31 100 ILE A N 1
ATOM 774 C CA . ILE A 1 100 ? 7.758 2.199 -5.512 1 97.31 100 ILE A CA 1
ATOM 775 C C . ILE A 1 100 ? 7.562 3.57 -6.152 1 97.31 100 ILE A C 1
ATOM 777 O O . ILE A 1 100 ? 7.453 4.582 -5.453 1 97.31 100 ILE A O 1
ATOM 781 N N . SER A 1 101 ? 7.527 3.607 -7.48 1 97.06 101 SER A N 1
ATOM 782 C CA . SER A 1 101 ? 7.238 4.844 -8.203 1 97.06 101 SER A CA 1
ATOM 783 C C . SER A 1 101 ? 5.746 4.984 -8.484 1 97.06 101 SER A C 1
ATOM 785 O O . SER A 1 101 ? 5.195 6.082 -8.391 1 97.06 101 SER A O 1
ATOM 787 N N . ARG A 1 102 ? 5.184 3.809 -8.773 1 97.38 102 ARG A N 1
ATOM 788 C CA . ARG A 1 102 ? 3.791 3.844 -9.203 1 97.38 102 ARG A CA 1
ATOM 789 C C . ARG A 1 102 ? 3.104 2.508 -8.945 1 97.38 102 ARG A C 1
ATOM 791 O O . ARG A 1 102 ? 3.736 1.452 -9.023 1 97.38 102 ARG A O 1
ATOM 798 N N . ILE A 1 103 ? 1.831 2.609 -8.547 1 98 103 ILE A N 1
ATOM 799 C CA . ILE A 1 103 ? 0.951 1.448 -8.484 1 98 103 ILE A CA 1
ATOM 800 C C . ILE A 1 103 ? -0.268 1.673 -9.375 1 98 103 ILE A C 1
ATOM 802 O O . ILE A 1 103 ? -0.864 2.754 -9.359 1 98 103 ILE A O 1
ATOM 806 N N . VAL A 1 104 ? -0.618 0.676 -10.211 1 98.5 104 VAL A N 1
ATOM 807 C CA . VAL A 1 104 ? -1.795 0.718 -11.07 1 98.5 104 VAL A CA 1
ATOM 808 C C . VAL A 1 104 ? -2.676 -0.5 -10.805 1 98.5 104 VAL A C 1
ATOM 810 O O . VAL A 1 104 ? -2.254 -1.638 -11.023 1 98.5 104 VAL A O 1
ATOM 813 N N . CYS A 1 105 ? -3.887 -0.216 -10.336 1 98.56 105 CYS A N 1
ATOM 814 C CA . CYS A 1 105 ? -4.84 -1.297 -10.109 1 98.56 105 CYS A CA 1
ATOM 815 C C . CYS A 1 105 ? -5.828 -1.405 -11.266 1 98.56 105 CYS A C 1
ATOM 817 O O . CYS A 1 105 ? -6.086 -0.42 -11.961 1 98.56 105 CYS A O 1
ATOM 819 N N . HIS A 1 106 ? -6.293 -2.635 -11.492 1 98.62 106 HIS A N 1
ATOM 820 C CA . HIS A 1 106 ? -7.219 -2.84 -12.602 1 98.62 106 HIS A CA 1
ATOM 821 C C . HIS A 1 106 ? -8.438 -1.929 -12.477 1 98.62 106 HIS A C 1
ATOM 823 O O . HIS A 1 106 ? -9.039 -1.826 -11.398 1 98.62 106 HIS A O 1
ATOM 829 N N . PRO A 1 107 ? -8.867 -1.29 -13.555 1 96.94 107 PRO A N 1
ATOM 830 C CA . PRO A 1 107 ? -9.93 -0.28 -13.469 1 96.94 107 PRO A CA 1
ATOM 831 C C . PRO A 1 107 ? -11.289 -0.877 -13.109 1 96.94 107 PRO A C 1
ATOM 833 O O . PRO A 1 107 ? -12.148 -0.176 -12.578 1 96.94 107 PRO A O 1
ATOM 836 N N . ASP A 1 108 ? -11.484 -2.154 -13.359 1 97.56 108 ASP A N 1
ATOM 837 C CA . ASP A 1 108 ? -12.781 -2.783 -13.109 1 97.56 108 ASP A CA 1
ATOM 838 C C . ASP A 1 108 ? -12.75 -3.596 -11.812 1 97.56 108 ASP A C 1
ATOM 840 O O . ASP A 1 108 ? -13.609 -4.457 -11.594 1 97.56 108 ASP A O 1
ATOM 844 N N . TYR A 1 109 ? -11.688 -3.43 -11.016 1 98.19 109 TYR A N 1
ATOM 845 C CA . TYR A 1 109 ? -11.68 -4.121 -9.734 1 98.19 109 TYR A CA 1
ATOM 846 C C . TYR A 1 109 ? -12.898 -3.738 -8.898 1 98.19 109 TYR A C 1
ATOM 848 O O . TYR A 1 109 ? -13.203 -2.553 -8.742 1 98.19 109 TYR A O 1
ATOM 856 N N . SER A 1 110 ? -13.547 -4.766 -8.367 1 96.5 110 SER A N 1
ATOM 857 C CA . SER A 1 110 ? -14.672 -4.566 -7.461 1 96.5 110 SER A CA 1
ATOM 858 C C . SER A 1 110 ? -14.289 -4.918 -6.027 1 96.5 110 SER A C 1
ATOM 860 O O . SER A 1 110 ? -14.055 -6.086 -5.707 1 96.5 110 SER A O 1
ATOM 862 N N . GLY A 1 111 ? -14.359 -3.936 -5.164 1 93.56 111 GLY A N 1
ATOM 863 C CA . GLY A 1 111 ? -14.078 -4.18 -3.758 1 93.56 111 GLY A CA 1
ATOM 864 C C . GLY A 1 111 ? -15.125 -5.039 -3.076 1 93.56 111 GLY A C 1
ATOM 865 O O . GLY A 1 111 ? -14.891 -5.578 -1.994 1 93.56 111 GLY A O 1
ATOM 866 N N . THR A 1 112 ? -16.25 -5.207 -3.656 1 93.81 112 THR A N 1
ATOM 867 C CA . THR A 1 112 ? -17.359 -5.973 -3.076 1 93.81 112 THR A CA 1
ATOM 868 C C . THR A 1 112 ? -17.25 -7.445 -3.463 1 93.81 112 THR A C 1
ATOM 870 O O . THR A 1 112 ? -17.422 -8.328 -2.617 1 93.81 112 THR A O 1
ATOM 873 N N . THR A 1 113 ? -16.891 -7.734 -4.754 1 95.38 113 THR A N 1
ATOM 874 C CA . THR A 1 113 ? -16.891 -9.109 -5.242 1 95.38 113 THR A CA 1
ATOM 875 C C . THR A 1 113 ? -15.453 -9.617 -5.41 1 95.38 113 THR A C 1
ATOM 877 O O . THR A 1 113 ? -15.234 -10.812 -5.617 1 95.38 113 THR A O 1
ATOM 880 N N . ASN A 1 114 ? -14.477 -8.742 -5.355 1 96.25 114 ASN A N 1
ATOM 881 C CA . ASN A 1 114 ? -13.062 -9.016 -5.613 1 96.25 114 ASN A CA 1
ATOM 882 C C . ASN A 1 114 ? -12.836 -9.484 -7.047 1 96.25 114 ASN A C 1
ATOM 884 O O . ASN A 1 114 ? -11.891 -10.219 -7.324 1 96.25 114 ASN A O 1
ATOM 888 N N . ASP A 1 115 ? -13.781 -9.148 -7.934 1 97.81 115 ASP A N 1
ATOM 889 C CA . ASP A 1 115 ? -13.516 -9.375 -9.352 1 97.81 115 ASP A CA 1
ATOM 890 C C . ASP A 1 115 ? -12.391 -8.469 -9.852 1 97.81 115 ASP A C 1
ATOM 892 O O . ASP A 1 115 ? -12.273 -7.32 -9.422 1 97.81 115 ASP A O 1
ATOM 896 N N . ASN A 1 116 ? -11.523 -9.023 -10.742 1 98.56 116 ASN A N 1
ATOM 897 C CA . ASN A 1 116 ? -10.391 -8.297 -11.305 1 98.56 116 ASN A CA 1
ATOM 898 C C . ASN A 1 116 ? -9.422 -7.84 -10.219 1 98.56 116 ASN A C 1
ATOM 900 O O . ASN A 1 116 ? -8.953 -6.699 -10.234 1 98.56 116 ASN A O 1
ATOM 904 N N . ASP A 1 117 ? -9.141 -8.711 -9.234 1 98.31 117 ASP A N 1
ATOM 905 C CA . ASP A 1 117 ? -8.312 -8.422 -8.062 1 98.31 117 ASP A CA 1
ATOM 906 C C . ASP A 1 117 ? -6.828 -8.492 -8.414 1 98.31 117 ASP A C 1
ATOM 908 O O . ASP A 1 117 ? -6.129 -9.422 -8 1 98.31 117 ASP A O 1
ATOM 912 N N . ILE A 1 118 ? -6.359 -7.453 -9.109 1 98.69 118 ILE A N 1
ATOM 913 C CA . ILE A 1 118 ? -4.98 -7.469 -9.594 1 98.69 118 ILE A CA 1
ATOM 914 C C . ILE A 1 118 ? -4.453 -6.043 -9.695 1 98.69 118 ILE A C 1
ATOM 916 O O . ILE A 1 118 ? -5.188 -5.129 -10.086 1 98.69 118 ILE A O 1
ATOM 920 N N . CYS A 1 119 ? -3.195 -5.844 -9.25 1 98.81 119 CYS A N 1
ATOM 921 C CA . CYS A 1 119 ? -2.48 -4.578 -9.359 1 98.81 119 CYS A CA 1
ATOM 922 C C . CYS A 1 119 ? -1.052 -4.797 -9.844 1 98.81 119 CYS A C 1
ATOM 924 O O . CYS A 1 119 ? -0.472 -5.859 -9.617 1 98.81 119 CYS A O 1
ATOM 926 N N . LEU A 1 120 ? -0.51 -3.768 -10.547 1 98.81 120 LEU A N 1
ATOM 927 C CA . LEU A 1 120 ? 0.888 -3.707 -10.961 1 98.81 120 LEU A CA 1
ATOM 928 C C . LEU A 1 120 ? 1.637 -2.625 -10.188 1 98.81 120 LEU A C 1
ATOM 930 O O . LEU A 1 120 ? 1.146 -1.503 -10.055 1 98.81 120 LEU A O 1
ATOM 934 N N . LEU A 1 121 ? 2.781 -2.996 -9.641 1 98.69 121 LEU A N 1
ATOM 935 C CA . LEU A 1 121 ? 3.672 -2.049 -8.977 1 98.69 121 LEU A CA 1
ATOM 936 C C . LEU A 1 121 ? 4.91 -1.78 -9.828 1 98.69 121 LEU A C 1
ATOM 938 O O . LEU A 1 121 ? 5.605 -2.715 -10.234 1 98.69 121 LEU A O 1
ATOM 942 N N . GLU A 1 122 ? 5.184 -0.537 -10.102 1 98.44 122 GLU A N 1
ATOM 943 C CA . GLU A 1 122 ? 6.43 -0.124 -10.742 1 98.44 122 GLU A CA 1
ATOM 944 C C . GLU A 1 122 ? 7.477 0.276 -9.711 1 98.44 122 GLU A C 1
ATOM 946 O O . GLU A 1 122 ? 7.258 1.195 -8.914 1 98.44 122 GLU A O 1
ATOM 951 N N . LEU A 1 123 ? 8.609 -0.431 -9.75 1 98.06 123 LEU A N 1
ATOM 952 C CA . LEU A 1 123 ? 9.703 -0.124 -8.828 1 98.06 123 LEU A CA 1
ATOM 953 C C . LEU A 1 123 ? 10.414 1.159 -9.234 1 98.06 123 LEU A C 1
ATOM 955 O O . LEU A 1 123 ? 10.414 1.527 -10.406 1 98.06 123 LEU A O 1
ATOM 959 N N . SER A 1 124 ? 11 1.839 -8.25 1 97.19 124 SER A N 1
ATOM 960 C CA . SER A 1 124 ? 11.688 3.1 -8.516 1 97.19 124 SER A CA 1
ATOM 961 C C . SER A 1 124 ? 12.992 2.873 -9.266 1 97.19 124 SER A C 1
ATOM 963 O O . SER A 1 124 ? 13.547 3.803 -9.852 1 97.19 124 SER A O 1
ATOM 965 N N . SER A 1 125 ? 13.531 1.676 -9.148 1 96.88 125 SER A N 1
ATOM 966 C CA . SER A 1 125 ? 14.75 1.287 -9.852 1 96.88 125 SER A CA 1
ATOM 967 C C . SER A 1 125 ? 14.766 -0.21 -10.141 1 96.88 125 SER A C 1
ATOM 969 O O . SER A 1 125 ? 14.117 -0.99 -9.445 1 96.88 125 SER A O 1
ATOM 971 N N . ALA A 1 126 ? 15.555 -0.583 -11.18 1 96.94 126 ALA A N 1
ATOM 972 C CA . ALA A 1 126 ? 15.594 -1.977 -11.617 1 96.94 126 ALA A CA 1
ATOM 973 C C . ALA A 1 126 ? 16.266 -2.861 -10.562 1 96.94 126 ALA A C 1
ATOM 975 O O . ALA A 1 126 ? 17.234 -2.451 -9.922 1 96.94 126 ALA A O 1
ATOM 976 N N . VAL A 1 127 ? 15.758 -4.043 -10.461 1 97.62 127 VAL A N 1
ATOM 977 C CA . VAL A 1 127 ? 16.359 -5.039 -9.586 1 97.62 127 VAL A CA 1
ATOM 978 C C . VAL A 1 127 ? 17.453 -5.793 -10.344 1 97.62 127 VAL A C 1
ATOM 980 O O . VAL A 1 127 ? 17.359 -5.969 -11.562 1 97.62 127 VAL A O 1
ATOM 983 N N . THR A 1 128 ? 18.453 -6.199 -9.617 1 97.5 128 THR A N 1
ATOM 984 C CA . THR A 1 128 ? 19.484 -7.082 -10.172 1 97.5 128 THR A CA 1
ATOM 985 C C . THR A 1 128 ? 19.094 -8.547 -9.969 1 97.5 128 THR A C 1
ATOM 987 O O . THR A 1 128 ? 18.859 -8.984 -8.844 1 97.5 128 THR A O 1
ATOM 990 N N . PHE A 1 129 ? 19.094 -9.242 -11.07 1 97.12 129 PHE A N 1
ATOM 991 C CA . PHE A 1 129 ? 18.734 -10.648 -10.984 1 97.12 129 PHE A CA 1
ATOM 992 C C . PHE A 1 129 ? 19.875 -11.477 -10.406 1 97.12 129 PHE A C 1
ATOM 994 O O . PHE A 1 129 ? 21.047 -11.227 -10.727 1 97.12 129 PHE A O 1
ATOM 1001 N N . THR A 1 130 ? 19.547 -12.336 -9.555 1 97.62 130 THR A N 1
ATOM 1002 C CA . THR A 1 130 ? 20.422 -13.352 -8.984 1 97.62 130 THR A CA 1
ATOM 1003 C C . THR A 1 130 ? 19.734 -14.703 -8.938 1 97.62 130 THR A C 1
ATOM 1005 O O . THR A 1 130 ? 18.609 -14.852 -9.438 1 97.62 130 THR A O 1
ATOM 1008 N N . ASP A 1 131 ? 20.391 -15.719 -8.359 1 96.25 131 ASP A N 1
ATOM 1009 C CA . ASP A 1 131 ? 19.734 -17.016 -8.172 1 96.25 131 ASP A CA 1
ATOM 1010 C C . ASP A 1 131 ? 18.594 -16.906 -7.16 1 96.25 131 ASP A C 1
ATOM 1012 O O . ASP A 1 131 ? 17.734 -17.781 -7.09 1 96.25 131 ASP A O 1
ATOM 1016 N N . TYR A 1 132 ? 18.609 -15.82 -6.395 1 97.5 132 TYR A N 1
ATOM 1017 C CA . TYR A 1 132 ? 17.641 -15.641 -5.32 1 97.5 132 TYR A CA 1
ATOM 1018 C C . TYR A 1 132 ? 16.547 -14.672 -5.734 1 97.5 132 TYR A C 1
ATOM 1020 O O . TYR A 1 132 ? 15.539 -14.523 -5.031 1 97.5 132 TYR A O 1
ATOM 1028 N N . ILE A 1 133 ? 16.75 -13.914 -6.801 1 98.25 133 ILE A N 1
ATOM 1029 C CA . ILE A 1 133 ? 15.828 -12.906 -7.309 1 98.25 133 ILE A CA 1
ATOM 1030 C C . ILE A 1 133 ? 15.711 -13.039 -8.828 1 98.25 133 ILE A C 1
ATOM 1032 O O . ILE A 1 133 ? 16.656 -12.758 -9.555 1 98.25 133 ILE A O 1
ATOM 1036 N N . ALA A 1 134 ? 14.562 -13.453 -9.281 1 97.88 134 ALA A N 1
ATOM 1037 C CA . ALA A 1 134 ? 14.273 -13.656 -10.695 1 97.88 134 ALA A CA 1
ATOM 1038 C C . ALA A 1 134 ? 12.773 -13.547 -10.977 1 97.88 134 ALA A C 1
ATOM 1040 O O . ALA A 1 134 ? 11.953 -13.844 -10.109 1 97.88 134 ALA A O 1
ATOM 1041 N N . PRO A 1 135 ? 12.43 -13.109 -12.156 1 98.19 135 PRO A N 1
ATOM 1042 C CA . PRO A 1 135 ? 11 -12.969 -12.469 1 98.19 135 PRO A CA 1
ATOM 1043 C C . PRO A 1 135 ? 10.328 -14.305 -12.766 1 98.19 135 PRO A C 1
ATOM 1045 O O . PRO A 1 135 ? 10.969 -15.234 -13.258 1 98.19 135 PRO A O 1
ATOM 1048 N N . VAL A 1 136 ? 9.086 -14.414 -12.43 1 98.62 136 VAL A N 1
ATOM 1049 C CA . VAL A 1 136 ? 8.25 -15.539 -12.836 1 98.62 136 VAL A CA 1
ATOM 1050 C C . VAL A 1 136 ? 7.668 -15.281 -14.227 1 98.62 136 VAL A C 1
ATOM 1052 O O . VAL A 1 136 ? 7.535 -14.133 -14.648 1 98.62 136 VAL A O 1
ATOM 1055 N N . CYS A 1 137 ? 7.359 -16.359 -14.953 1 98.12 137 CYS A N 1
ATOM 1056 C CA . CYS A 1 137 ? 6.551 -16.203 -16.156 1 98.12 137 CYS A CA 1
ATOM 1057 C C . CYS A 1 137 ? 5.074 -16.047 -15.812 1 98.12 137 CYS A C 1
ATOM 1059 O O . CYS A 1 137 ? 4.629 -16.5 -14.758 1 98.12 137 CYS A O 1
ATOM 1061 N N . LEU A 1 138 ? 4.34 -15.375 -16.672 1 98.69 138 LEU A N 1
ATOM 1062 C CA . LEU A 1 138 ? 2.898 -15.219 -16.5 1 98.69 138 LEU A CA 1
ATOM 1063 C C . LEU A 1 138 ? 2.139 -16.109 -17.484 1 98.69 138 LEU A C 1
ATOM 1065 O O . LEU A 1 138 ? 2.562 -16.281 -18.625 1 98.69 138 LEU A O 1
ATOM 1069 N N . ALA A 1 139 ? 1.053 -16.688 -17.016 1 98 139 ALA A N 1
ATOM 1070 C CA . ALA A 1 139 ? 0.197 -17.438 -17.922 1 98 139 ALA A CA 1
ATOM 1071 C C . ALA A 1 139 ? -0.376 -16.547 -19.016 1 98 139 ALA A C 1
ATOM 1073 O O . ALA A 1 139 ? -0.957 -15.492 -18.719 1 98 139 ALA A O 1
ATOM 1074 N N . ALA A 1 140 ? -0.245 -17.016 -20.266 1 97 140 ALA A N 1
ATOM 1075 C CA . ALA A 1 140 ? -0.737 -16.25 -21.406 1 97 140 ALA A CA 1
ATOM 1076 C C . ALA A 1 140 ? -2.244 -16.422 -21.578 1 97 140 ALA A C 1
ATOM 1078 O O . ALA A 1 140 ? -2.83 -17.375 -21.047 1 97 140 ALA A O 1
ATOM 1079 N N . ASP A 1 141 ? -2.799 -15.391 -22.266 1 96.12 141 ASP A N 1
ATOM 1080 C CA . ASP A 1 141 ? -4.207 -15.516 -22.625 1 96.12 141 ASP A CA 1
ATOM 1081 C C . ASP A 1 141 ? -4.484 -16.844 -23.328 1 96.12 141 ASP A C 1
ATOM 1083 O O . ASP A 1 141 ? -3.695 -17.281 -24.172 1 96.12 141 ASP A O 1
ATOM 1087 N N . GLY A 1 142 ? -5.555 -17.469 -22.969 1 91.75 142 GLY A N 1
ATOM 1088 C CA . GLY A 1 142 ? -5.91 -18.75 -23.562 1 91.75 142 GLY A CA 1
ATOM 1089 C C . GLY A 1 142 ? -5.387 -19.938 -22.766 1 91.75 142 GLY A C 1
ATOM 1090 O O . GLY A 1 142 ? -5.762 -21.078 -23.047 1 91.75 142 GLY A O 1
ATOM 1091 N N . SER A 1 143 ? -4.512 -19.703 -21.75 1 93.81 143 SER A N 1
ATOM 1092 C CA . SER A 1 143 ? -4.043 -20.797 -20.906 1 93.81 143 SER A CA 1
ATOM 1093 C C . SER A 1 143 ? -5.195 -21.438 -20.141 1 93.81 143 SER A C 1
ATOM 1095 O O . SER A 1 143 ? -6.152 -20.766 -19.766 1 93.81 143 SER A O 1
ATOM 1097 N N . THR A 1 144 ? -5.086 -22.766 -19.922 1 90.75 144 THR A N 1
ATOM 1098 C CA . THR A 1 144 ? -6.113 -23.516 -19.219 1 90.75 144 THR A CA 1
ATOM 1099 C C . THR A 1 144 ? -5.5 -24.312 -18.062 1 90.75 144 THR A C 1
ATOM 1101 O O . THR A 1 144 ? -4.398 -24.844 -18.203 1 90.75 144 THR A O 1
ATOM 1104 N N . PHE A 1 145 ? -6.18 -24.328 -16.984 1 92.88 145 PHE A N 1
ATOM 1105 C CA . PHE A 1 145 ? -5.797 -25.062 -15.789 1 92.88 145 PHE A CA 1
ATOM 1106 C C . PHE A 1 145 ? -6.93 -25.969 -15.328 1 92.88 145 PHE A C 1
ATOM 1108 O O . PHE A 1 145 ? -7.84 -25.516 -14.625 1 92.88 145 PHE A O 1
ATOM 1115 N N . ASN A 1 146 ? -6.848 -27.219 -15.695 1 88.06 146 ASN A N 1
ATOM 1116 C CA . ASN A 1 146 ? -7.926 -28.156 -15.414 1 88.06 146 ASN A CA 1
ATOM 1117 C C . ASN A 1 146 ? -7.957 -28.547 -13.938 1 88.06 146 ASN A C 1
ATOM 1119 O O . ASN A 1 146 ? -6.934 -28.5 -13.258 1 88.06 146 ASN A O 1
ATOM 1123 N N . SER A 1 147 ? -9.141 -28.938 -13.508 1 88.5 147 SER A N 1
ATOM 1124 C CA . SER A 1 147 ? -9.32 -29.375 -12.133 1 88.5 147 SER A CA 1
ATOM 1125 C C . SER A 1 147 ? -8.367 -30.5 -11.773 1 88.5 147 SER A C 1
ATOM 1127 O O . SER A 1 147 ? -8.141 -31.406 -12.57 1 88.5 147 SER A O 1
ATOM 1129 N N . GLY A 1 148 ? -7.766 -30.359 -10.602 1 88.12 148 GLY A N 1
ATOM 1130 C CA . GLY A 1 148 ? -6.926 -31.438 -10.086 1 88.12 148 GLY A CA 1
ATOM 1131 C C . GLY A 1 148 ? -5.445 -31.203 -10.305 1 88.12 148 GLY A C 1
ATOM 1132 O O . GLY A 1 148 ? -4.605 -31.828 -9.656 1 88.12 148 GLY A O 1
ATOM 1133 N N . ILE A 1 149 ? -5.121 -30.375 -11.281 1 90.06 149 ILE A N 1
ATOM 1134 C CA . ILE A 1 149 ? -3.705 -30.125 -11.516 1 90.06 149 ILE A CA 1
ATOM 1135 C C . ILE A 1 149 ? -3.111 -29.375 -10.328 1 90.06 149 ILE A C 1
ATOM 1137 O O . ILE A 1 149 ? -3.752 -28.484 -9.766 1 90.06 149 ILE A O 1
ATOM 1141 N N . ILE A 1 150 ? -1.903 -29.75 -9.969 1 90.81 150 ILE A N 1
ATOM 1142 C CA . ILE A 1 150 ? -1.285 -29.219 -8.75 1 90.81 150 ILE A CA 1
ATOM 1143 C C . ILE A 1 150 ? -0.571 -27.906 -9.062 1 90.81 150 ILE A C 1
ATOM 1145 O O . ILE A 1 150 ? 0.165 -27.812 -10.047 1 90.81 150 ILE A O 1
ATOM 1149 N N . ASN A 1 151 ? -0.828 -26.922 -8.273 1 94.12 151 ASN A N 1
ATOM 1150 C CA . ASN A 1 151 ? -0.136 -25.641 -8.234 1 94.12 151 ASN A CA 1
ATOM 1151 C C . ASN A 1 151 ? 0.479 -25.375 -6.867 1 94.12 151 ASN A C 1
ATOM 1153 O O . ASN A 1 151 ? 0.217 -26.109 -5.91 1 94.12 151 ASN A O 1
ATOM 1157 N N . TRP A 1 152 ? 1.33 -24.328 -6.855 1 93.5 152 TRP A N 1
ATOM 1158 C CA . TRP A 1 152 ? 1.998 -23.969 -5.609 1 93.5 152 TRP A CA 1
ATOM 1159 C C . TRP A 1 152 ? 1.693 -22.531 -5.227 1 93.5 152 TRP A C 1
ATOM 1161 O O . TRP A 1 152 ? 1.778 -21.625 -6.066 1 93.5 152 TRP A O 1
ATOM 1171 N N . VAL A 1 153 ? 1.32 -22.406 -3.982 1 93.62 153 VAL A N 1
ATOM 1172 C CA . VAL A 1 153 ? 1.154 -21.062 -3.416 1 93.62 153 VAL A CA 1
ATOM 1173 C C . VAL A 1 153 ? 2.225 -20.812 -2.355 1 93.62 153 VAL A C 1
ATOM 1175 O O . VAL A 1 153 ? 2.57 -21.719 -1.59 1 93.62 153 VAL A O 1
ATOM 1178 N N . THR A 1 154 ? 2.793 -19.594 -2.35 1 94.38 154 THR A N 1
ATOM 1179 C CA . THR A 1 154 ? 3.834 -19.234 -1.392 1 94.38 154 THR A CA 1
ATOM 1180 C C . THR A 1 154 ? 3.506 -17.906 -0.71 1 94.38 154 THR A C 1
ATOM 1182 O O . THR A 1 154 ? 2.85 -17.047 -1.299 1 94.38 154 THR A O 1
ATOM 1185 N N . GLY A 1 155 ? 3.949 -17.75 0.513 1 94 155 GLY A N 1
ATOM 1186 C CA . GLY A 1 155 ? 3.723 -16.516 1.233 1 94 155 GLY A CA 1
ATOM 1187 C C . GLY A 1 155 ? 4.055 -16.609 2.711 1 94 155 GLY A C 1
ATOM 1188 O O . GLY A 1 155 ? 4.492 -17.656 3.186 1 94 155 GLY A O 1
ATOM 1189 N N . TRP A 1 156 ? 3.867 -15.516 3.414 1 93.25 156 TRP A N 1
ATOM 1190 C CA . TRP A 1 156 ? 4.121 -15.414 4.848 1 93.25 156 TRP A CA 1
ATOM 1191 C C . TRP A 1 156 ? 2.814 -15.312 5.625 1 93.25 156 TRP A C 1
ATOM 1193 O O . TRP A 1 156 ? 2.754 -14.648 6.664 1 93.25 156 TRP A O 1
ATOM 1203 N N . GLY A 1 157 ? 1.806 -15.781 5.102 1 84.25 157 GLY A N 1
ATOM 1204 C CA . GLY A 1 157 ? 0.494 -15.703 5.723 1 84.25 157 GLY A CA 1
ATOM 1205 C C . GLY A 1 157 ? 0.39 -16.5 7.004 1 84.25 157 GLY A C 1
ATOM 1206 O O . GLY A 1 157 ? 1.337 -17.188 7.391 1 84.25 157 GLY A O 1
ATOM 1207 N N . THR A 1 158 ? -0.733 -16.281 7.668 1 76.88 158 THR A N 1
ATOM 1208 C CA . THR A 1 158 ? -0.987 -16.859 8.984 1 76.88 158 THR A CA 1
ATOM 1209 C C . THR A 1 158 ? -0.993 -18.375 8.914 1 76.88 158 THR A C 1
ATOM 1211 O O . THR A 1 158 ? -1.521 -18.953 7.961 1 76.88 158 THR A O 1
ATOM 1214 N N . THR A 1 159 ? -0.33 -18.922 9.789 1 65.25 159 THR A N 1
ATOM 1215 C CA . THR A 1 159 ? -0.351 -20.359 10.047 1 65.25 159 THR A CA 1
ATOM 1216 C C . THR A 1 159 ? -1.032 -20.672 11.375 1 65.25 159 THR A C 1
ATOM 1218 O O . THR A 1 159 ? -1.587 -19.766 12.016 1 65.25 159 THR A O 1
ATOM 1221 N N . SER A 1 160 ? -1.153 -21.891 11.672 1 62.25 160 SER A N 1
ATOM 1222 C CA . SER A 1 160 ? -1.705 -22.281 12.961 1 62.25 160 SER A CA 1
ATOM 1223 C C . SER A 1 160 ? -0.964 -21.609 14.109 1 62.25 160 SER A C 1
ATOM 1225 O O . SER A 1 160 ? -1.52 -21.438 15.195 1 62.25 160 SER A O 1
ATOM 1227 N N . PHE A 1 161 ? 0.119 -21.125 13.844 1 55.81 161 PHE A N 1
ATOM 1228 C CA . PHE A 1 161 ? 0.951 -20.531 14.883 1 55.81 161 PHE A CA 1
ATOM 1229 C C . PHE A 1 161 ? 1.032 -19.016 14.727 1 55.81 161 PHE A C 1
ATOM 1231 O O . PHE A 1 161 ? 1.839 -18.359 15.383 1 55.81 161 PHE A O 1
ATOM 1238 N N . GLY A 1 162 ? 0.202 -18.547 13.883 1 68.5 162 GLY A N 1
ATOM 1239 C CA . GLY A 1 162 ? 0.271 -17.109 13.641 1 68.5 162 GLY A CA 1
ATOM 1240 C C . GLY A 1 162 ? 0.92 -16.766 12.32 1 68.5 162 GLY A C 1
ATOM 1241 O O . GLY A 1 162 ? 1.032 -17.609 11.43 1 68.5 162 GLY A O 1
ATOM 1242 N N . ALA A 1 163 ? 1.299 -15.422 12.211 1 76.06 163 ALA A N 1
ATOM 1243 C CA . ALA A 1 163 ? 1.98 -15.008 10.984 1 76.06 163 ALA A CA 1
ATOM 1244 C C . ALA A 1 163 ? 3.312 -15.734 10.828 1 76.06 163 ALA A C 1
ATOM 1246 O O . ALA A 1 163 ? 4.066 -15.875 11.789 1 76.06 163 ALA A O 1
ATOM 1247 N N . ALA A 1 164 ? 3.58 -16.281 9.68 1 83.5 164 ALA A N 1
ATOM 1248 C CA . ALA A 1 164 ? 4.797 -17.047 9.43 1 83.5 164 ALA A CA 1
ATOM 1249 C C . ALA A 1 164 ? 6.012 -16.125 9.32 1 83.5 164 ALA A C 1
ATOM 1251 O O . ALA A 1 164 ? 5.945 -15.07 8.688 1 83.5 164 ALA A O 1
ATOM 1252 N N . ASP A 1 165 ? 7.078 -16.531 9.961 1 90.06 165 ASP A N 1
ATOM 1253 C CA . ASP A 1 165 ? 8.344 -15.82 9.789 1 90.06 165 ASP A CA 1
ATOM 1254 C C . ASP A 1 165 ? 9.039 -16.234 8.492 1 90.06 165 ASP A C 1
ATOM 1256 O O . ASP A 1 165 ? 9.398 -15.391 7.676 1 90.06 165 ASP A O 1
ATOM 1260 N N . ILE A 1 166 ? 9.102 -17.516 8.344 1 92.75 166 ILE A N 1
ATOM 1261 C CA . ILE A 1 166 ? 9.766 -18.062 7.168 1 92.75 166 ILE A CA 1
ATOM 1262 C C . ILE A 1 166 ? 8.758 -18.25 6.035 1 92.75 166 ILE A C 1
ATOM 1264 O O . ILE A 1 166 ? 7.637 -18.703 6.266 1 92.75 166 ILE A O 1
ATOM 1268 N N . LEU A 1 167 ? 9.195 -17.969 4.812 1 94 167 LEU A N 1
ATOM 1269 C CA . LEU A 1 167 ? 8.352 -18.156 3.635 1 94 167 LEU A CA 1
ATOM 1270 C C . LEU A 1 167 ? 7.832 -19.594 3.564 1 94 167 LEU A C 1
ATOM 1272 O O . LEU A 1 167 ? 8.602 -20.547 3.676 1 94 167 LEU A O 1
ATOM 1276 N N . GLN A 1 168 ? 6.523 -19.703 3.41 1 91.56 168 GLN A N 1
ATOM 1277 C CA . GLN A 1 168 ? 5.875 -21 3.334 1 91.56 168 GLN A CA 1
ATOM 1278 C C . GLN A 1 168 ? 5.531 -21.359 1.892 1 91.56 168 GLN A C 1
ATOM 1280 O O . GLN A 1 168 ? 5.309 -20.484 1.061 1 91.56 168 GLN A O 1
ATOM 1285 N N . GLU A 1 169 ? 5.508 -22.656 1.599 1 91.94 169 GLU A N 1
ATOM 1286 C CA . GLU A 1 169 ? 5.074 -23.203 0.318 1 91.94 169 GLU A CA 1
ATOM 1287 C C . GLU A 1 169 ? 4.047 -24.312 0.514 1 91.94 169 GLU A C 1
ATOM 1289 O O . GLU A 1 169 ? 4.191 -25.156 1.409 1 91.94 169 GLU A O 1
ATOM 1294 N N . VAL A 1 170 ? 2.996 -24.234 -0.28 1 88.25 170 VAL A N 1
ATOM 1295 C CA . VAL A 1 170 ? 1.938 -25.234 -0.193 1 88.25 170 VAL A CA 1
ATOM 1296 C C . VAL A 1 170 ? 1.489 -25.625 -1.597 1 88.25 170 VAL A C 1
ATOM 1298 O O . VAL A 1 170 ? 1.35 -24.781 -2.477 1 88.25 170 VAL A O 1
ATOM 1301 N N . ASP A 1 171 ? 1.361 -26.938 -1.81 1 90.19 171 ASP A N 1
ATOM 1302 C CA . ASP A 1 171 ? 0.794 -27.406 -3.07 1 90.19 171 ASP A CA 1
ATOM 1303 C C . ASP A 1 171 ? -0.721 -27.562 -2.965 1 90.19 171 ASP A C 1
ATOM 1305 O O . ASP A 1 171 ? -1.229 -28.031 -1.946 1 90.19 171 ASP A O 1
ATOM 1309 N N . LEU A 1 172 ? -1.392 -27.125 -3.961 1 90.12 172 LEU A N 1
ATOM 1310 C CA . LEU A 1 172 ? -2.85 -27.172 -4 1 90.12 172 LEU A CA 1
ATOM 1311 C C . LEU A 1 172 ? -3.338 -27.625 -5.375 1 90.12 172 LEU A C 1
ATOM 1313 O O . LEU A 1 172 ? -2.791 -27.203 -6.398 1 90.12 172 LEU A O 1
ATOM 1317 N N . PRO A 1 173 ? -4.34 -28.453 -5.363 1 89.81 173 PRO A N 1
ATOM 1318 C CA . PRO A 1 173 ? -4.973 -28.75 -6.648 1 89.81 173 PRO A CA 1
ATOM 1319 C C . PRO A 1 173 ? -5.926 -27.641 -7.102 1 89.81 173 PRO A C 1
ATOM 1321 O O . PRO A 1 173 ? -6.613 -27.031 -6.273 1 89.81 173 PRO A O 1
ATOM 1324 N N . ILE A 1 174 ? -5.992 -27.438 -8.367 1 92.5 174 ILE A N 1
ATOM 1325 C CA . ILE A 1 174 ? -6.988 -26.531 -8.93 1 92.5 174 ILE A CA 1
ATOM 1326 C C . ILE A 1 174 ? -8.383 -27.125 -8.742 1 92.5 174 ILE A C 1
ATOM 1328 O O . ILE A 1 174 ? -8.578 -28.328 -8.875 1 92.5 174 ILE A O 1
ATOM 1332 N N . VAL A 1 175 ? -9.312 -26.266 -8.422 1 90.19 175 VAL A N 1
ATOM 1333 C CA . VAL A 1 175 ? -10.734 -26.609 -8.336 1 90.19 175 VAL A CA 1
ATOM 1334 C C . VAL A 1 175 ? -11.5 -25.906 -9.453 1 90.19 175 VAL A C 1
ATOM 1336 O O . VAL A 1 175 ? -11.297 -24.719 -9.695 1 90.19 175 VAL A O 1
ATOM 1339 N N . GLY A 1 176 ? -12.32 -26.672 -10.164 1 89.5 176 GLY A N 1
ATOM 1340 C CA . GLY A 1 176 ? -13.117 -26.062 -11.219 1 89.5 176 GLY A CA 1
ATOM 1341 C C . GLY A 1 176 ? -13.992 -24.922 -10.727 1 89.5 176 GLY A C 1
ATOM 1342 O O . GLY A 1 176 ? -14.531 -24.984 -9.617 1 89.5 176 GLY A O 1
ATOM 1343 N N . ASN A 1 177 ? -14.188 -23.906 -11.531 1 91.94 177 ASN A N 1
ATOM 1344 C CA . ASN A 1 177 ? -14.906 -22.703 -11.117 1 91.94 177 ASN A CA 1
ATOM 1345 C C . ASN A 1 177 ? -16.359 -23.016 -10.742 1 91.94 177 ASN A C 1
ATOM 1347 O O . ASN A 1 177 ? -16.922 -22.375 -9.859 1 91.94 177 ASN A O 1
ATOM 1351 N N . ARG A 1 178 ? -16.984 -23.938 -11.406 1 88.19 178 ARG A N 1
ATOM 1352 C CA . ARG A 1 178 ? -18.359 -24.281 -11.086 1 88.19 178 ARG A CA 1
ATOM 1353 C C . ARG A 1 178 ? -18.469 -24.844 -9.672 1 88.19 178 ARG A C 1
ATOM 1355 O O . ARG A 1 178 ? -19.344 -24.469 -8.906 1 88.19 178 ARG A O 1
ATOM 1362 N N . GLU A 1 179 ? -17.594 -25.766 -9.422 1 86.75 179 GLU A N 1
ATOM 1363 C CA . GLU A 1 179 ? -17.547 -26.312 -8.07 1 86.75 179 GLU A CA 1
ATOM 1364 C C . GLU A 1 179 ? -17.203 -25.234 -7.047 1 86.75 179 GLU A C 1
ATOM 1366 O O . GLU A 1 179 ? -17.812 -25.172 -5.977 1 86.75 179 GLU A O 1
ATOM 1371 N N . CYS A 1 180 ? -16.234 -24.453 -7.418 1 90.94 180 CYS A N 1
ATOM 1372 C CA . CYS A 1 180 ? -15.812 -23.359 -6.551 1 90.94 180 CYS A CA 1
ATOM 1373 C C . CYS A 1 180 ? -16.969 -22.406 -6.273 1 90.94 180 CYS A C 1
ATOM 1375 O O . CYS A 1 180 ? -17.125 -21.922 -5.148 1 90.94 180 CYS A O 1
ATOM 1377 N N . ASP A 1 181 ? -17.75 -22.109 -7.242 1 91.38 181 ASP A N 1
ATOM 1378 C CA . ASP A 1 181 ? -18.891 -21.188 -7.133 1 91.38 181 ASP A CA 1
ATOM 1379 C C . ASP A 1 181 ? -19.891 -21.672 -6.09 1 91.38 181 ASP A C 1
ATOM 1381 O O . ASP A 1 181 ? -20.5 -20.875 -5.387 1 91.38 181 ASP A O 1
ATOM 1385 N N . ARG A 1 182 ? -20.031 -22.938 -5.918 1 87.88 182 ARG A N 1
ATOM 1386 C CA . ARG A 1 182 ? -20.953 -23.516 -4.949 1 87.88 182 ARG A CA 1
ATOM 1387 C C . ARG A 1 182 ? -20.422 -23.391 -3.531 1 87.88 182 ARG A C 1
ATOM 1389 O O . ARG A 1 182 ? -21.172 -23.5 -2.562 1 87.88 182 ARG A O 1
ATOM 1396 N N . GLN A 1 183 ? -19.141 -23.219 -3.48 1 86.5 183 GLN A N 1
ATOM 1397 C CA . GLN A 1 183 ? -18.5 -23.141 -2.172 1 86.5 183 GLN A CA 1
ATOM 1398 C C . GLN A 1 183 ? -18.531 -21.719 -1.626 1 86.5 183 GLN A C 1
ATOM 1400 O O . GLN A 1 183 ? -18.219 -21.5 -0.456 1 86.5 183 GLN A O 1
ATOM 1405 N N . HIS A 1 184 ? -18.891 -20.781 -2.512 1 89.75 184 HIS A N 1
ATOM 1406 C CA . HIS A 1 184 ? -18.766 -19.375 -2.123 1 89.75 184 HIS A CA 1
ATOM 1407 C C . HIS A 1 184 ? -20.078 -18.641 -2.311 1 89.75 184 HIS A C 1
ATOM 1409 O O . HIS A 1 184 ? -20.859 -18.969 -3.207 1 89.75 184 HIS A O 1
ATOM 1415 N N . ARG A 1 185 ? -20.266 -17.656 -1.427 1 90.25 185 ARG A N 1
ATOM 1416 C CA . ARG A 1 185 ? -21.391 -16.75 -1.607 1 90.25 185 ARG A CA 1
ATOM 1417 C C . ARG A 1 185 ? -21.125 -15.75 -2.729 1 90.25 185 ARG A C 1
ATOM 1419 O O . ARG A 1 185 ? -22.031 -15.406 -3.492 1 90.25 185 ARG A O 1
ATOM 1426 N N . THR A 1 186 ? -19.906 -15.336 -2.779 1 92.44 186 THR A N 1
ATOM 1427 C CA . THR A 1 186 ? -19.484 -14.445 -3.854 1 92.44 186 THR A CA 1
ATOM 1428 C C . THR A 1 186 ? -19.406 -15.195 -5.18 1 92.44 186 THR A C 1
ATOM 1430 O O . THR A 1 186 ? -18.844 -16.297 -5.242 1 92.44 186 THR A O 1
ATOM 1433 N N . LYS A 1 187 ? -19.938 -14.609 -6.199 1 94.31 187 LYS A N 1
ATOM 1434 C CA . LYS A 1 187 ? -19.922 -15.234 -7.52 1 94.31 187 LYS A CA 1
ATOM 1435 C C . LYS A 1 187 ? -18.5 -15.43 -8.023 1 94.31 187 LYS A C 1
ATOM 1437 O O . LYS A 1 187 ? -17.688 -14.5 -7.98 1 94.31 187 LYS A O 1
ATOM 1442 N N . ILE A 1 188 ? -18.219 -16.609 -8.477 1 94.81 188 ILE A N 1
ATOM 1443 C CA . ILE A 1 188 ? -16.938 -16.922 -9.102 1 94.81 188 ILE A CA 1
ATOM 1444 C C . ILE A 1 188 ? -17.016 -16.641 -10.602 1 94.81 188 ILE A C 1
ATOM 1446 O O . ILE A 1 188 ? -17.797 -17.266 -11.312 1 94.81 188 ILE A O 1
ATOM 1450 N N . THR A 1 189 ? -16.172 -15.672 -11.094 1 96.19 189 THR A N 1
ATOM 1451 C CA . THR A 1 189 ? -16.188 -15.289 -12.5 1 96.19 189 THR A CA 1
ATOM 1452 C C . THR A 1 189 ? -15.016 -15.93 -13.242 1 96.19 189 THR A C 1
ATOM 1454 O O . THR A 1 189 ? -14.18 -16.609 -12.633 1 96.19 189 THR A O 1
ATOM 1457 N N . ASN A 1 190 ? -14.93 -15.695 -14.602 1 94.62 190 ASN A N 1
ATOM 1458 C CA . ASN A 1 190 ? -13.844 -16.234 -15.414 1 94.62 190 ASN A CA 1
ATOM 1459 C C . ASN A 1 190 ? -12.523 -15.531 -15.117 1 94.62 190 ASN A C 1
ATOM 1461 O O . ASN A 1 190 ? -11.461 -16.016 -15.516 1 94.62 190 ASN A O 1
ATOM 1465 N N . ASN A 1 191 ? -12.602 -14.414 -14.422 1 97.44 191 ASN A N 1
ATOM 1466 C CA . ASN A 1 191 ? -11.391 -13.695 -14.039 1 97.44 191 ASN A CA 1
ATOM 1467 C C . ASN A 1 191 ? -10.758 -14.289 -12.781 1 97.44 191 ASN A C 1
ATOM 1469 O O . ASN A 1 191 ? -9.75 -13.773 -12.289 1 97.44 191 ASN A O 1
ATOM 1473 N N . MET A 1 192 ? -11.344 -15.414 -12.336 1 96.62 192 MET A N 1
ATOM 1474 C CA . MET A 1 192 ? -10.898 -16.078 -11.109 1 96.62 192 MET A CA 1
ATOM 1475 C C . MET A 1 192 ? -10.523 -17.531 -11.383 1 96.62 192 MET A C 1
ATOM 1477 O O . MET A 1 192 ? -11.031 -18.141 -12.336 1 96.62 192 MET A O 1
ATOM 1481 N N . ILE A 1 193 ? -9.609 -18.031 -10.586 1 95 193 ILE A N 1
ATOM 1482 C CA . ILE A 1 193 ? -9.242 -19.438 -10.555 1 95 193 ILE A CA 1
ATOM 1483 C C . ILE A 1 193 ? -9.172 -19.922 -9.109 1 95 193 ILE A C 1
ATOM 1485 O O . ILE A 1 193 ? -8.773 -19.172 -8.219 1 95 193 ILE A O 1
ATOM 1489 N N . CYS A 1 194 ? -9.602 -21.141 -8.898 1 93.06 194 CYS A N 1
ATOM 1490 C CA . CYS A 1 194 ? -9.719 -21.641 -7.535 1 93.06 194 CYS A CA 1
ATOM 1491 C C . CYS A 1 194 ? -8.773 -22.812 -7.297 1 93.06 194 CYS A C 1
ATOM 1493 O O . CYS A 1 194 ? -8.5 -23.594 -8.211 1 93.06 194 CYS A O 1
ATOM 1495 N N . ALA A 1 195 ? -8.312 -22.891 -6.098 1 92.38 195 ALA A N 1
ATOM 1496 C CA . ALA A 1 195 ? -7.438 -24 -5.703 1 92.38 195 ALA A CA 1
ATOM 1497 C C . ALA A 1 195 ? -7.645 -24.359 -4.234 1 92.38 195 ALA A C 1
ATOM 1499 O O . ALA A 1 195 ? -7.875 -23.484 -3.398 1 92.38 195 ALA A O 1
ATOM 1500 N N . GLY A 1 196 ? -7.555 -25.641 -3.926 1 88.75 196 GLY A N 1
ATOM 1501 C CA . GLY A 1 196 ? -7.695 -26.109 -2.561 1 88.75 196 GLY A CA 1
ATOM 1502 C C . GLY A 1 196 ? -8.109 -27.562 -2.479 1 88.75 196 GLY A C 1
ATOM 1503 O O . GLY A 1 196 ? -8.531 -28.156 -3.477 1 88.75 196 GLY A O 1
ATOM 1504 N N . PHE A 1 197 ? -7.957 -28.094 -1.303 1 82.5 197 PHE A N 1
ATOM 1505 C CA . PHE A 1 197 ? -8.398 -29.453 -1.034 1 82.5 197 PHE A CA 1
ATOM 1506 C C . PHE A 1 197 ? -9.812 -29.469 -0.462 1 82.5 197 PHE A C 1
ATOM 1508 O O . PHE A 1 197 ? -10.141 -28.641 0.398 1 82.5 197 PHE A O 1
ATOM 1515 N N . SER A 1 198 ? -10.602 -30.359 -0.938 1 76.44 198 SER A N 1
ATOM 1516 C CA . SER A 1 198 ? -11.945 -30.484 -0.394 1 76.44 198 SER A CA 1
ATOM 1517 C C . SER A 1 198 ? -11.914 -30.844 1.091 1 76.44 198 SER A C 1
ATOM 1519 O O . SER A 1 198 ? -12.781 -30.406 1.855 1 76.44 198 SER A O 1
ATOM 1521 N N . ALA A 1 199 ? -10.906 -31.625 1.48 1 73.75 199 ALA A N 1
ATOM 1522 C CA . ALA A 1 199 ? -10.781 -32.062 2.865 1 73.75 199 ALA A CA 1
ATOM 1523 C C . ALA A 1 199 ? -10.242 -30.953 3.754 1 73.75 199 ALA A C 1
ATOM 1525 O O . ALA A 1 199 ? -10.281 -31.047 4.98 1 73.75 199 ALA A O 1
ATOM 1526 N N . GLY A 1 200 ? -9.867 -29.922 3.123 1 72.44 200 GLY A N 1
ATOM 1527 C CA . GLY A 1 200 ? -9.211 -28.875 3.893 1 72.44 200 GLY A CA 1
ATOM 1528 C C . GLY A 1 200 ? -7.789 -29.234 4.289 1 72.44 200 GLY A C 1
ATOM 1529 O O . GLY A 1 200 ? -7.148 -30.062 3.646 1 72.44 200 GLY A O 1
ATOM 1530 N N . GLY A 1 201 ? -7.109 -28.469 5.215 1 69.62 201 GLY A N 1
ATOM 1531 C CA . GLY A 1 201 ? -5.793 -28.781 5.754 1 69.62 201 GLY A CA 1
ATOM 1532 C C . GLY A 1 201 ? -4.707 -27.859 5.242 1 69.62 201 GLY A C 1
ATOM 1533 O O . GLY A 1 201 ? -3.809 -27.469 5.992 1 69.62 201 GLY A O 1
ATOM 1534 N N . LYS A 1 202 ? -4.734 -27.672 3.992 1 68.88 202 LYS A N 1
ATOM 1535 C CA . LYS A 1 202 ? -3.719 -26.797 3.418 1 68.88 202 LYS A CA 1
ATOM 1536 C C . LYS A 1 202 ? -4.355 -25.703 2.557 1 68.88 202 LYS A C 1
ATOM 1538 O O . LYS A 1 202 ? -5.227 -25.984 1.732 1 68.88 202 LYS A O 1
ATOM 1543 N N . ASP A 1 203 ? -4.07 -24.406 2.826 1 74 203 ASP A N 1
ATOM 1544 C CA . ASP A 1 203 ? -4.629 -23.312 2.033 1 74 203 ASP A CA 1
ATOM 1545 C C . ASP A 1 203 ? -3.824 -22.031 2.227 1 74 203 ASP A C 1
ATOM 1547 O O . ASP A 1 203 ? -2.984 -21.938 3.125 1 74 203 ASP A O 1
ATOM 1551 N N . SER A 1 204 ? -3.93 -21.203 1.227 1 73.62 204 SER A N 1
ATOM 1552 C CA . SER A 1 204 ? -3.436 -19.859 1.495 1 73.62 204 SER A CA 1
ATOM 1553 C C . SER A 1 204 ? -4.164 -19.219 2.678 1 73.62 204 SER A C 1
ATOM 1555 O O . SER A 1 204 ? -5.273 -19.641 3.025 1 73.62 204 SER A O 1
ATOM 1557 N N . CYS A 1 205 ? -3.436 -18.344 3.375 1 75.25 205 CYS A N 1
ATOM 1558 C CA . CYS A 1 205 ? -3.998 -17.688 4.547 1 75.25 205 CYS A CA 1
ATOM 1559 C C . CYS A 1 205 ? -3.709 -16.188 4.523 1 75.25 205 CYS A C 1
ATOM 1561 O O . CYS A 1 205 ? -3.178 -15.672 3.539 1 75.25 205 CYS A O 1
ATOM 1563 N N . GLN A 1 206 ? -4.32 -15.562 5.492 1 67.38 206 GLN A N 1
ATOM 1564 C CA . GLN A 1 206 ? -4.098 -14.133 5.625 1 67.38 206 GLN A CA 1
ATOM 1565 C C . GLN A 1 206 ? -2.609 -13.797 5.602 1 67.38 206 GLN A C 1
ATOM 1567 O O . GLN A 1 206 ? -1.817 -14.422 6.305 1 67.38 206 GLN A O 1
ATOM 1572 N N . GLY A 1 207 ? -2.23 -12.859 4.781 1 72 207 GLY A N 1
ATOM 1573 C CA . GLY A 1 207 ? -0.839 -12.484 4.578 1 72 207 GLY A CA 1
ATOM 1574 C C . GLY A 1 207 ? -0.28 -12.969 3.254 1 72 207 GLY A C 1
ATOM 1575 O O . GLY A 1 207 ? 0.776 -12.508 2.816 1 72 207 GLY A O 1
ATOM 1576 N N . ASP A 1 208 ? -1.004 -13.859 2.719 1 88.19 208 ASP A N 1
ATOM 1577 C CA . ASP A 1 208 ? -0.583 -14.359 1.413 1 88.19 208 ASP A CA 1
ATOM 1578 C C . ASP A 1 208 ? -1.155 -13.5 0.287 1 88.19 208 ASP A C 1
ATOM 1580 O O . ASP A 1 208 ? -0.728 -13.609 -0.864 1 88.19 208 ASP A O 1
ATOM 1584 N N . SER A 1 209 ? -2.039 -12.609 0.687 1 93.19 209 SER A N 1
ATOM 1585 C CA . SER A 1 209 ? -2.721 -11.789 -0.309 1 93.19 209 SER A CA 1
ATOM 1586 C C . SER A 1 209 ? -1.728 -11.141 -1.27 1 93.19 209 SER A C 1
ATOM 1588 O O . SER A 1 209 ? -0.7 -10.609 -0.843 1 93.19 209 SER A O 1
ATOM 1590 N N . GLY A 1 210 ? -2.096 -11.32 -2.516 1 97.31 210 GLY A N 1
ATOM 1591 C CA . GLY A 1 210 ? -1.253 -10.703 -3.531 1 97.31 210 GLY A CA 1
ATOM 1592 C C . GLY A 1 210 ? -0.119 -11.602 -3.986 1 97.31 210 GLY A C 1
ATOM 1593 O O . GLY A 1 210 ? 0.517 -11.344 -5.008 1 97.31 210 GLY A O 1
ATOM 1594 N N . GLY A 1 211 ? 0.105 -12.703 -3.285 1 97.38 211 GLY A N 1
ATOM 1595 C CA . GLY A 1 211 ? 1.176 -13.625 -3.617 1 97.38 211 GLY A CA 1
ATOM 1596 C C . GLY A 1 211 ? 0.867 -14.484 -4.828 1 97.38 211 GLY A C 1
ATOM 1597 O O . GLY A 1 211 ? -0.253 -14.461 -5.344 1 97.38 211 GLY A O 1
ATOM 1598 N N . PRO A 1 212 ? 1.834 -15.227 -5.207 1 98.25 212 PRO A N 1
ATOM 1599 C CA . PRO A 1 212 ? 1.698 -15.969 -6.465 1 98.25 212 PRO A CA 1
ATOM 1600 C C . PRO A 1 212 ? 1.164 -17.391 -6.258 1 98.25 212 PRO A C 1
ATOM 1602 O O . PRO A 1 212 ? 1.505 -18.031 -5.27 1 98.25 212 PRO A O 1
ATOM 1605 N N . LEU A 1 213 ? 0.302 -17.828 -7.113 1 96.81 213 LEU A N 1
ATOM 1606 C CA . LEU A 1 213 ? 0.021 -19.219 -7.438 1 96.81 213 LEU A CA 1
ATOM 1607 C C . LEU A 1 213 ? 0.726 -19.625 -8.727 1 96.81 213 LEU A C 1
ATOM 1609 O O . LEU A 1 213 ? 0.489 -19.047 -9.781 1 96.81 213 LEU A O 1
ATOM 1613 N N . VAL A 1 214 ? 1.616 -20.688 -8.656 1 97.56 214 VAL A N 1
ATOM 1614 C CA . VAL A 1 214 ? 2.455 -20.984 -9.812 1 97.56 214 VAL A CA 1
ATOM 1615 C C . VAL A 1 214 ? 2.393 -22.469 -10.141 1 97.56 214 VAL A C 1
ATOM 1617 O O . VAL A 1 214 ? 2.033 -23.281 -9.289 1 97.56 214 VAL A O 1
ATOM 1620 N N . ILE A 1 215 ? 2.744 -22.781 -11.359 1 95.75 215 ILE A N 1
ATOM 1621 C CA . ILE A 1 215 ? 2.822 -24.156 -11.859 1 95.75 215 ILE A CA 1
ATOM 1622 C C . ILE A 1 215 ? 4.074 -24.312 -12.719 1 95.75 215 ILE A C 1
ATOM 1624 O O . ILE A 1 215 ? 4.484 -23.375 -13.414 1 95.75 215 ILE A O 1
ATOM 1628 N N . LYS A 1 216 ? 4.602 -25.5 -12.68 1 93.81 216 LYS A N 1
ATOM 1629 C CA . LYS A 1 216 ? 5.824 -25.766 -13.43 1 93.81 216 LYS A CA 1
ATOM 1630 C C . LYS A 1 216 ? 5.512 -26.281 -14.828 1 93.81 216 LYS A C 1
ATOM 1632 O O . LYS A 1 216 ? 4.656 -27.156 -14.992 1 93.81 216 LYS A O 1
ATOM 1637 N N . ARG A 1 217 ? 6.105 -25.734 -15.781 1 90.44 217 ARG A N 1
ATOM 1638 C CA . ARG A 1 217 ? 6.125 -26.203 -17.172 1 90.44 217 ARG A CA 1
ATOM 1639 C C . ARG A 1 217 ? 7.555 -26.375 -17.672 1 90.44 217 ARG A C 1
ATOM 1641 O O . ARG A 1 217 ? 8.195 -25.406 -18.094 1 90.44 217 ARG A O 1
ATOM 1648 N N . GLY A 1 218 ? 7.961 -27.703 -17.766 1 88 218 GLY A N 1
ATOM 1649 C CA . GLY A 1 218 ? 9.367 -27.906 -18.078 1 88 218 GLY A CA 1
ATOM 1650 C C . GLY A 1 218 ? 10.305 -27.297 -17.047 1 88 218 GLY A C 1
ATOM 1651 O O . GLY A 1 218 ? 10.234 -27.641 -15.867 1 88 218 GLY A O 1
ATOM 1652 N N . LEU A 1 219 ? 11.102 -26.359 -17.531 1 87.81 219 LEU A N 1
ATOM 1653 C CA . LEU A 1 219 ? 12.062 -25.734 -16.625 1 87.81 219 LEU A CA 1
ATOM 1654 C C . LEU A 1 219 ? 11.555 -24.375 -16.141 1 87.81 219 LEU A C 1
ATOM 1656 O O . LEU A 1 219 ? 12.203 -23.734 -15.312 1 87.81 219 LEU A O 1
ATOM 1660 N N . GLN A 1 220 ? 10.398 -24.047 -16.562 1 93.62 220 GLN A N 1
ATOM 1661 C CA . GLN A 1 220 ? 9.898 -22.719 -16.25 1 93.62 220 GLN A CA 1
ATOM 1662 C C . GLN A 1 220 ? 8.703 -22.781 -15.305 1 93.62 220 GLN A C 1
ATOM 1664 O O . GLN A 1 220 ? 7.871 -23.688 -15.422 1 93.62 220 GLN A O 1
ATOM 1669 N N . TRP A 1 221 ? 8.727 -21.891 -14.445 1 96.5 221 TRP A N 1
ATOM 1670 C CA . TRP A 1 221 ? 7.551 -21.688 -13.602 1 96.5 221 TRP A CA 1
ATOM 1671 C C . TRP A 1 221 ? 6.656 -20.594 -14.164 1 96.5 221 TRP A C 1
ATOM 1673 O O . TRP A 1 221 ? 7.145 -19.547 -14.625 1 96.5 221 TRP A O 1
ATOM 1683 N N . VAL A 1 222 ? 5.352 -20.875 -14.125 1 97.38 222 VAL A N 1
ATOM 1684 C CA . VAL A 1 222 ? 4.34 -20 -14.695 1 97.38 222 VAL A CA 1
ATOM 1685 C C . VAL A 1 222 ? 3.326 -19.609 -13.617 1 97.38 222 VAL A C 1
ATOM 1687 O O . VAL A 1 222 ? 2.787 -20.469 -12.93 1 97.38 222 VAL A O 1
ATOM 1690 N N . GLN A 1 223 ? 3.088 -18.281 -13.469 1 98.69 223 GLN A N 1
ATOM 1691 C CA . GLN A 1 223 ? 2.102 -17.844 -12.492 1 98.69 223 GLN A CA 1
ATOM 1692 C C . GLN A 1 223 ? 0.687 -17.922 -13.062 1 98.69 223 GLN A C 1
ATOM 1694 O O . GLN A 1 223 ? 0.351 -17.219 -14.008 1 98.69 223 GLN A O 1
ATOM 1699 N N . SER A 1 224 ? -0.094 -18.766 -12.422 1 97.88 224 SER A N 1
ATOM 1700 C CA . SER A 1 224 ? -1.477 -18.969 -12.852 1 97.88 224 SER A CA 1
ATOM 1701 C C . SER A 1 224 ? -2.422 -18.031 -12.102 1 97.88 224 SER A C 1
ATOM 1703 O O . SER A 1 224 ? -3.475 -17.656 -12.625 1 97.88 224 SER A O 1
ATOM 1705 N N . GLY A 1 225 ? -2.027 -17.672 -10.914 1 98.31 225 GLY A N 1
ATOM 1706 C CA . GLY A 1 225 ? -2.971 -16.875 -10.141 1 98.31 225 GLY A CA 1
ATOM 1707 C C . GLY A 1 225 ? -2.299 -15.938 -9.156 1 98.31 225 GLY A C 1
ATOM 1708 O O . GLY A 1 225 ? -1.104 -16.078 -8.883 1 98.31 225 GLY A O 1
ATOM 1709 N N . VAL A 1 226 ? -3.055 -14.953 -8.695 1 98.44 226 VAL A N 1
ATOM 1710 C CA . VAL A 1 226 ? -2.715 -14.055 -7.605 1 98.44 226 VAL A CA 1
ATOM 1711 C C . VAL A 1 226 ? -3.66 -14.281 -6.43 1 98.44 226 VAL A C 1
ATOM 1713 O O . VAL A 1 226 ? -4.883 -14.234 -6.59 1 98.44 226 VAL A O 1
ATOM 1716 N N . VAL A 1 227 ? -3.131 -14.508 -5.234 1 96.38 227 VAL A N 1
ATOM 1717 C CA . VAL A 1 227 ? -3.963 -14.781 -4.066 1 96.38 227 VAL A CA 1
ATOM 1718 C C . VAL A 1 227 ? -4.953 -13.633 -3.857 1 96.38 227 VAL A C 1
ATOM 1720 O O . VAL A 1 227 ? -4.551 -12.477 -3.74 1 96.38 227 VAL A O 1
ATOM 1723 N N . SER A 1 228 ? -6.254 -13.945 -3.746 1 95.44 228 SER A N 1
ATOM 1724 C CA . SER A 1 228 ? -7.301 -12.938 -3.627 1 95.44 228 SER A CA 1
ATOM 1725 C C . SER A 1 228 ? -8.125 -13.141 -2.357 1 95.44 228 SER A C 1
ATOM 1727 O O . SER A 1 228 ? -7.934 -12.438 -1.366 1 95.44 228 SER A O 1
ATOM 1729 N N . PHE A 1 229 ? -9.039 -14.133 -2.357 1 90.94 229 PHE A N 1
ATOM 1730 C CA . PHE A 1 229 ? -9.891 -14.32 -1.189 1 90.94 229 PHE A CA 1
ATOM 1731 C C . PHE A 1 229 ? -10.273 -15.789 -1.03 1 90.94 229 PHE A C 1
ATOM 1733 O O . PHE A 1 229 ? -9.805 -16.641 -1.788 1 90.94 229 PHE A O 1
ATOM 1740 N N . GLY A 1 230 ? -11.18 -15.984 -0.049 1 78.38 230 GLY A N 1
ATOM 1741 C CA . GLY A 1 230 ? -11.797 -17.297 0.102 1 78.38 230 GLY A CA 1
ATOM 1742 C C . GLY A 1 230 ? -10.984 -18.234 0.977 1 78.38 230 GLY A C 1
ATOM 1743 O O . GLY A 1 230 ? -11.523 -19.188 1.527 1 78.38 230 GLY A O 1
ATOM 1744 N N . ALA A 1 231 ? -9.727 -17.969 1.083 1 64.88 231 ALA A N 1
ATOM 1745 C CA . ALA A 1 231 ? -8.914 -18.891 1.877 1 64.88 231 ALA A CA 1
ATOM 1746 C C . ALA A 1 231 ? -9.156 -18.688 3.369 1 64.88 231 ALA A C 1
ATOM 1748 O O . ALA A 1 231 ? -9.188 -17.547 3.854 1 64.88 231 ALA A O 1
ATOM 1749 N N . ARG A 1 232 ? -9.719 -19.625 3.971 1 63.84 232 ARG A N 1
ATOM 1750 C CA . ARG A 1 232 ? -9.945 -19.562 5.41 1 63.84 232 ARG A CA 1
ATOM 1751 C C . ARG A 1 232 ? -9 -20.5 6.156 1 63.84 232 ARG A C 1
ATOM 1753 O O . ARG A 1 232 ? -9.406 -21.172 7.105 1 63.84 232 ARG A O 1
ATOM 1760 N N . CYS A 1 233 ? -7.891 -20.484 5.652 1 64.69 233 CYS A N 1
ATOM 1761 C C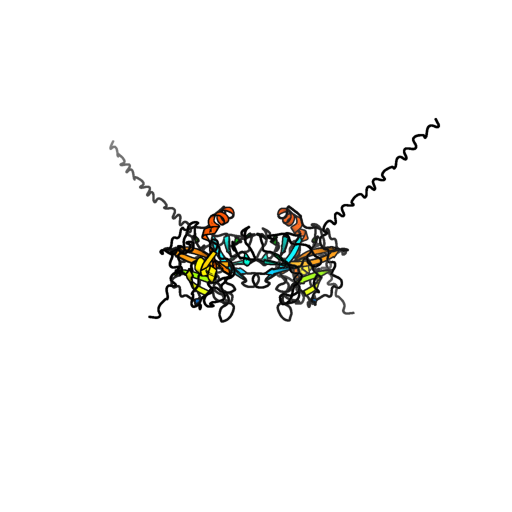A . CYS A 1 233 ? -6.758 -21.156 6.277 1 64.69 233 CYS A CA 1
ATOM 1762 C C . CYS A 1 233 ? -7.074 -22.625 6.531 1 64.69 233 CYS A C 1
ATOM 1764 O O . CYS A 1 233 ? -6.922 -23.125 7.652 1 64.69 233 CYS A O 1
ATOM 1766 N N . ALA A 1 234 ? -7.555 -23.266 5.516 1 66.88 234 ALA A N 1
ATOM 1767 C CA . ALA A 1 234 ? -7.523 -24.719 5.449 1 66.88 234 ALA A CA 1
ATOM 1768 C C . ALA A 1 234 ? -8.844 -25.328 5.93 1 66.88 234 ALA A C 1
ATOM 1770 O O . ALA A 1 234 ? -8.891 -26.5 6.312 1 66.88 234 ALA A O 1
ATOM 1771 N N . LEU A 1 235 ? -9.789 -24.453 5.93 1 72.19 235 LEU A N 1
ATOM 1772 C CA . LEU A 1 235 ? -11.094 -25.016 6.25 1 72.19 235 LEU A CA 1
ATOM 1773 C C . LEU A 1 235 ? -11.594 -25.906 5.121 1 72.19 235 LEU A C 1
ATOM 1775 O O . LEU A 1 235 ? -11.344 -25.641 3.945 1 72.19 235 LEU A O 1
ATOM 1779 N N . PRO A 1 236 ? -12.297 -26.953 5.582 1 76.62 236 PRO A N 1
ATOM 1780 C CA . PRO A 1 236 ? -12.82 -27.844 4.547 1 76.62 236 PRO A CA 1
ATOM 1781 C C . PRO A 1 236 ? -13.828 -27.156 3.627 1 76.62 236 PRO A C 1
ATOM 1783 O O . PRO A 1 236 ? -14.555 -26.266 4.062 1 76.62 236 PRO A O 1
ATOM 1786 N N . ASN A 1 237 ? -13.859 -27.594 2.4 1 75.44 237 ASN A N 1
ATOM 1787 C CA . ASN A 1 237 ? -14.82 -27.188 1.382 1 75.44 237 ASN A CA 1
ATOM 1788 C C . ASN A 1 237 ? -14.773 -25.672 1.148 1 75.44 237 ASN A C 1
ATOM 1790 O O . ASN A 1 237 ? -15.812 -25.031 0.977 1 75.44 237 ASN A O 1
ATOM 1794 N N . THR A 1 238 ? -13.68 -25.094 1.261 1 81.69 238 THR A N 1
ATOM 1795 C CA . THR A 1 238 ? -13.492 -23.672 0.966 1 81.69 238 THR A CA 1
ATOM 1796 C C . THR A 1 238 ? -12.203 -23.453 0.177 1 81.69 238 THR A C 1
ATOM 1798 O O . THR A 1 238 ? -11.148 -23.203 0.761 1 81.69 238 THR A O 1
ATOM 1801 N N . SER A 1 239 ? -12.359 -23.547 -1.065 1 87.81 239 SER A N 1
ATOM 1802 C CA . SER A 1 239 ? -11.211 -23.328 -1.932 1 87.81 239 SER A CA 1
ATOM 1803 C C . SER A 1 239 ? -10.75 -21.875 -1.891 1 87.81 239 SER A C 1
ATOM 1805 O O . SER A 1 239 ? -11.562 -20.969 -1.719 1 87.81 239 SER A O 1
ATOM 1807 N N . GLY A 1 240 ? -9.461 -21.703 -1.952 1 92.12 240 GLY A N 1
ATOM 1808 C CA . GLY A 1 240 ? -8.961 -20.359 -2.189 1 92.12 240 GLY A CA 1
ATOM 1809 C C . GLY A 1 240 ? -9.266 -19.844 -3.586 1 92.12 240 GLY A C 1
ATOM 1810 O O . GLY A 1 240 ? -9.242 -20.609 -4.551 1 92.12 240 GLY A O 1
ATOM 1811 N N . VAL A 1 241 ? -9.539 -18.578 -3.666 1 94.31 241 VAL A N 1
ATOM 1812 C CA . VAL A 1 241 ? -9.828 -17.938 -4.945 1 94.31 241 VAL A CA 1
ATOM 1813 C C . VAL A 1 241 ? -8.672 -17.016 -5.32 1 94.31 241 VAL A C 1
ATOM 1815 O O . VAL A 1 241 ? -8.148 -16.297 -4.473 1 94.31 241 VAL A O 1
ATOM 1818 N N . TYR A 1 242 ? -8.305 -17.078 -6.555 1 96.81 242 TYR A N 1
ATOM 1819 C CA . TYR A 1 242 ? -7.18 -16.328 -7.102 1 96.81 242 TYR A CA 1
ATOM 1820 C C . TYR A 1 242 ? -7.602 -15.539 -8.336 1 96.81 242 TYR A C 1
ATOM 1822 O O . TYR A 1 242 ? -8.508 -15.945 -9.062 1 96.81 242 TYR A O 1
ATOM 1830 N N . ALA A 1 243 ? -6.957 -14.359 -8.547 1 98.38 243 ALA A N 1
ATOM 1831 C CA . ALA A 1 243 ? -7.109 -13.719 -9.859 1 98.38 243 ALA A CA 1
ATOM 1832 C C . ALA A 1 243 ? -6.449 -14.547 -10.953 1 98.38 243 ALA A C 1
ATOM 1834 O O . ALA A 1 243 ? -5.281 -14.93 -10.836 1 98.38 243 ALA A O 1
ATOM 1835 N N . ARG A 1 244 ? -7.199 -14.891 -11.969 1 97.81 244 ARG A N 1
ATOM 1836 C CA . ARG A 1 244 ? -6.711 -15.703 -13.078 1 97.81 244 ARG A CA 1
ATOM 1837 C C . ARG A 1 244 ? -5.797 -14.891 -13.992 1 97.81 244 ARG A C 1
ATOM 1839 O O . ARG A 1 244 ? -6.27 -14.195 -14.891 1 97.81 244 ARG A O 1
ATOM 1846 N N . VAL A 1 245 ? -4.523 -15.07 -13.898 1 98.69 245 VAL A N 1
ATOM 1847 C CA . VAL A 1 245 ? -3.525 -14.195 -14.516 1 98.69 245 VAL A CA 1
ATOM 1848 C C . VAL A 1 245 ? -3.717 -14.18 -16.031 1 98.69 245 VAL A C 1
ATOM 1850 O O . VAL A 1 245 ? -3.578 -13.133 -16.656 1 98.69 245 VAL A O 1
ATOM 1853 N N . SER A 1 246 ? -4.09 -15.258 -16.594 1 97.69 246 SER A N 1
ATOM 1854 C CA . SER A 1 246 ? -4.195 -15.375 -18.047 1 97.69 246 SER A CA 1
ATOM 1855 C C . SER A 1 246 ? -5.234 -14.406 -18.609 1 97.69 246 SER A C 1
ATOM 1857 O O . SER A 1 246 ? -5.16 -14.016 -19.766 1 97.69 246 SER A O 1
ATOM 1859 N N . LYS A 1 247 ? -6.141 -14 -17.781 1 97.75 247 LYS A N 1
ATOM 1860 C CA . LYS A 1 247 ? -7.223 -13.133 -18.25 1 97.75 247 LYS A CA 1
ATOM 1861 C C . LYS A 1 247 ? -6.781 -11.672 -18.281 1 97.75 247 LYS A C 1
ATOM 1863 O O . LYS A 1 247 ? -7.508 -10.812 -18.781 1 97.75 247 LYS A O 1
ATOM 1868 N N . PHE A 1 248 ? -5.547 -11.422 -17.891 1 98.62 248 PHE A N 1
ATOM 1869 C CA . PHE A 1 248 ? -5.156 -10.023 -17.719 1 98.62 248 PHE A CA 1
ATOM 1870 C C . PHE A 1 248 ? -3.957 -9.688 -18.594 1 98.62 248 PHE A C 1
ATOM 1872 O O . PHE A 1 248 ? -3.318 -8.648 -18.406 1 98.62 248 PHE A O 1
ATOM 1879 N N . GLN A 1 249 ? -3.625 -10.562 -19.531 1 98.25 249 GLN A N 1
ATOM 1880 C CA . GLN A 1 249 ? -2.453 -10.32 -20.375 1 98.25 249 GLN A CA 1
ATOM 1881 C C . GLN A 1 249 ? -2.584 -9.008 -21.141 1 98.25 249 GLN A C 1
ATOM 1883 O O . GLN A 1 249 ? -1.642 -8.211 -21.188 1 98.25 249 GLN A O 1
ATOM 1888 N N . VAL A 1 250 ? -3.746 -8.742 -21.703 1 97.94 250 VAL A N 1
ATOM 1889 C CA . VAL A 1 250 ? -3.955 -7.527 -22.484 1 97.94 250 VAL A CA 1
ATOM 1890 C C . VAL A 1 250 ? -3.795 -6.301 -21.594 1 97.94 250 VAL A C 1
ATOM 1892 O O . VAL A 1 250 ? -3.115 -5.34 -21.969 1 97.94 250 VAL A O 1
ATOM 1895 N N . TRP A 1 251 ? -4.422 -6.324 -20.453 1 98.38 251 TRP A N 1
ATOM 1896 C CA . TRP A 1 251 ? -4.332 -5.207 -19.516 1 98.38 251 TRP A CA 1
ATOM 1897 C C . TRP A 1 251 ? -2.891 -4.984 -19.062 1 98.38 251 TRP A C 1
ATOM 1899 O O . TRP A 1 251 ? -2.4 -3.854 -19.078 1 98.38 251 TRP A O 1
ATOM 1909 N N . ILE A 1 252 ? -2.176 -6.059 -18.672 1 98.56 252 ILE A N 1
ATOM 1910 C CA . ILE A 1 252 ? -0.792 -5.973 -18.219 1 98.56 252 ILE A CA 1
ATOM 1911 C C . ILE A 1 252 ? 0.075 -5.363 -19.328 1 98.56 252 ILE A C 1
ATOM 1913 O O . ILE A 1 252 ? 0.867 -4.453 -19.062 1 98.56 252 ILE A O 1
ATOM 1917 N N . ASN A 1 253 ? -0.118 -5.789 -20.531 1 97.5 253 ASN A N 1
ATOM 1918 C CA . ASN A 1 253 ? 0.673 -5.309 -21.656 1 97.5 253 ASN A CA 1
ATOM 1919 C C . ASN A 1 253 ? 0.361 -3.85 -21.984 1 97.5 253 ASN A C 1
ATOM 1921 O O . ASN A 1 253 ? 1.182 -3.154 -22.594 1 97.5 253 ASN A O 1
ATOM 1925 N N . SER A 1 254 ? -0.817 -3.391 -21.656 1 97.81 254 SER A N 1
ATOM 1926 C CA . SER A 1 254 ? -1.17 -1.997 -21.906 1 97.81 254 SER A CA 1
ATOM 1927 C C . SER A 1 254 ? -0.453 -1.064 -20.938 1 97.81 254 SER A C 1
ATOM 1929 O O . SER A 1 254 ? -0.264 0.118 -21.234 1 97.81 254 SER A O 1
ATOM 1931 N N . ILE A 1 255 ? -0.051 -1.57 -19.812 1 97.69 255 ILE A N 1
ATOM 1932 C CA . ILE A 1 255 ? 0.602 -0.766 -18.797 1 97.69 255 ILE A CA 1
ATOM 1933 C C . ILE A 1 255 ? 2.117 -0.879 -18.938 1 97.69 255 ILE A C 1
ATOM 1935 O O . ILE A 1 255 ? 2.832 0.121 -18.844 1 97.69 255 ILE A O 1
ATOM 1939 N N . ILE A 1 256 ? 2.57 -2.098 -19.078 1 97.31 256 ILE A N 1
ATOM 1940 C CA . ILE A 1 256 ? 3.998 -2.361 -19.219 1 97.31 256 ILE A CA 1
ATOM 1941 C C . ILE A 1 256 ? 4.363 -2.4 -20.703 1 97.31 256 ILE A C 1
ATOM 1943 O O . ILE A 1 256 ? 4.172 -3.422 -21.375 1 97.31 256 ILE A O 1
ATOM 1947 N N . THR A 1 257 ? 4.965 -1.358 -21.141 1 93.5 257 THR A N 1
ATOM 1948 C CA . THR A 1 257 ? 5.16 -1.249 -22.578 1 93.5 257 THR A CA 1
ATOM 1949 C C . THR A 1 257 ? 6.613 -1.519 -22.953 1 93.5 257 THR A C 1
ATOM 1951 O O . THR A 1 257 ? 6.93 -1.759 -24.109 1 93.5 257 THR A O 1
ATOM 1954 N N . THR A 1 258 ? 7.512 -1.407 -21.984 1 90.19 258 THR A N 1
ATOM 1955 C CA . THR A 1 258 ? 8.914 -1.737 -22.188 1 90.19 258 THR A CA 1
ATOM 1956 C C . THR A 1 258 ? 9.336 -2.9 -21.297 1 90.19 258 THR A C 1
ATOM 1958 O O . THR A 1 258 ? 8.898 -3.004 -20.156 1 90.19 258 THR A O 1
ATOM 1961 N N . ASN A 1 259 ? 10.227 -3.805 -21.875 1 91.06 259 ASN A N 1
ATOM 1962 C CA . ASN A 1 259 ? 10.664 -4.977 -21.125 1 91.06 259 ASN A CA 1
ATOM 1963 C C . ASN A 1 259 ? 9.477 -5.754 -20.562 1 91.06 259 ASN A C 1
ATOM 1965 O O . ASN A 1 259 ? 9.414 -6.004 -19.359 1 91.06 259 ASN A O 1
ATOM 1969 N N . GLN A 1 260 ? 8.609 -6.117 -21.453 1 92.88 260 GLN A N 1
ATOM 1970 C CA . GLN A 1 260 ? 7.367 -6.777 -21.047 1 92.88 260 GLN A CA 1
ATOM 1971 C C . GLN A 1 260 ? 7.652 -8.102 -20.359 1 92.88 260 GLN A C 1
ATOM 1973 O O . GLN A 1 260 ? 8.641 -8.773 -20.656 1 92.88 260 GLN A O 1
ATOM 1978 N N . PRO A 1 261 ? 6.805 -8.516 -19.391 1 95.94 261 PRO A N 1
ATOM 1979 C CA . PRO A 1 261 ? 6.953 -9.828 -18.766 1 95.94 261 PRO A CA 1
ATOM 1980 C C . PRO A 1 261 ? 6.844 -10.984 -19.75 1 95.94 261 PRO A C 1
ATOM 1982 O O . PRO A 1 261 ? 6.27 -10.82 -20.828 1 95.94 261 PRO A O 1
ATOM 1985 N N . GLY A 1 262 ? 7.531 -12.125 -19.375 1 96.25 262 GLY A N 1
ATOM 1986 C CA . GLY A 1 262 ? 7.371 -13.32 -20.172 1 96.25 262 GLY A CA 1
ATOM 1987 C C . GLY A 1 262 ? 6.035 -14.008 -19.969 1 96.25 262 GLY A C 1
ATOM 1988 O O . GLY A 1 262 ? 5.66 -14.32 -18.844 1 96.25 262 GLY A O 1
ATOM 1989 N N . PHE A 1 263 ? 5.32 -14.188 -21.094 1 96.62 263 PHE A N 1
ATOM 1990 C CA . PHE A 1 263 ? 4.074 -14.938 -21.078 1 96.62 263 PHE A CA 1
ATOM 1991 C C . PHE A 1 263 ? 4.254 -16.312 -21.703 1 96.62 263 PHE A C 1
ATOM 1993 O O . PHE A 1 263 ? 4.938 -16.453 -22.719 1 96.62 263 PHE A O 1
ATOM 2000 N N . VAL A 1 264 ? 3.693 -17.297 -21.031 1 96.06 264 VAL A N 1
ATOM 2001 C CA . VAL A 1 264 ? 3.773 -18.672 -21.5 1 96.06 264 VAL A CA 1
ATOM 2002 C C . VAL A 1 264 ? 2.367 -19.25 -21.641 1 96.06 264 VAL A C 1
ATOM 2004 O O . VAL A 1 264 ? 1.543 -19.141 -20.734 1 96.06 264 VAL A O 1
ATOM 2007 N N . ASN A 1 265 ? 2.082 -19.797 -22.828 1 93.69 265 ASN A N 1
ATOM 2008 C CA . ASN A 1 265 ? 0.828 -20.516 -23 1 93.69 265 ASN A CA 1
ATOM 2009 C C . ASN A 1 265 ? 0.865 -21.875 -22.297 1 93.69 265 ASN A C 1
ATOM 2011 O O . ASN A 1 265 ? 1.748 -22.688 -22.562 1 93.69 265 ASN A O 1
ATOM 2015 N N . PHE A 1 266 ? -0.057 -22.062 -21.375 1 91.06 266 PHE A N 1
ATOM 2016 C CA . PHE A 1 266 ? -0.127 -23.297 -20.594 1 91.06 266 PHE A CA 1
ATOM 2017 C C . PHE A 1 266 ? -1.459 -24 -20.812 1 91.06 266 PHE A C 1
ATOM 2019 O O . PHE A 1 266 ? -2.521 -23.406 -20.641 1 91.06 266 PHE A O 1
ATOM 2026 N N . ARG A 1 267 ? -1.396 -25.234 -21.234 1 87.44 267 ARG A N 1
ATOM 2027 C CA . ARG A 1 267 ? -2.57 -26.094 -21.391 1 87.44 267 ARG A CA 1
ATOM 2028 C C . ARG A 1 267 ? -2.41 -27.375 -20.578 1 87.44 267 ARG A C 1
ATOM 2030 O O . ARG A 1 267 ? -1.553 -28.203 -20.891 1 87.44 267 ARG A O 1
ATOM 2037 N N . SER A 1 268 ? -3.176 -27.422 -19.547 1 80.5 268 SER A N 1
ATOM 2038 C CA . SER A 1 268 ? -3.064 -28.625 -18.719 1 80.5 268 SER A CA 1
ATOM 2039 C C . SER A 1 268 ? -3.842 -29.781 -19.328 1 80.5 268 SER A C 1
ATOM 2041 O O . SER A 1 268 ? -4.738 -29.578 -20.156 1 80.5 268 SER A O 1
ATOM 2043 N N . ALA A 1 269 ? -3.426 -31.016 -18.984 1 68.62 269 ALA A N 1
ATOM 2044 C CA . ALA A 1 269 ? -4.164 -32.219 -19.375 1 68.62 269 ALA A CA 1
ATOM 2045 C C . ALA A 1 269 ? -5.477 -32.344 -18.609 1 68.62 269 ALA A C 1
ATOM 2047 O O . ALA A 1 269 ? -5.637 -31.719 -17.547 1 68.62 269 ALA A O 1
ATOM 2048 N N . GLY A 1 270 ? -6.48 -32.875 -19.141 1 65.69 270 GLY A N 1
ATOM 2049 C CA . GLY A 1 270 ? -7.742 -33.125 -18.469 1 65.69 270 GLY A CA 1
ATOM 2050 C C . GLY A 1 270 ? -8.938 -32.531 -19.188 1 65.69 270 GLY A C 1
ATOM 2051 O O . GLY A 1 270 ? -8.789 -31.891 -20.234 1 65.69 270 GLY A O 1
ATOM 2052 N N . THR A 1 271 ? -10.133 -33.094 -19.094 1 54.16 271 THR A N 1
ATOM 2053 C CA . THR A 1 271 ? -11.359 -32.781 -19.812 1 54.16 271 THR A CA 1
ATOM 2054 C C . THR A 1 271 ? -12.148 -31.703 -19.062 1 54.16 271 THR A C 1
ATOM 2056 O O . THR A 1 271 ? -13.141 -31.188 -19.594 1 54.16 271 THR A O 1
ATOM 2059 N N . ASN A 1 272 ? -12.117 -31.625 -17.828 1 53.62 272 ASN A N 1
ATOM 2060 C CA . ASN A 1 272 ? -13.07 -30.781 -17.109 1 53.62 272 ASN A CA 1
ATOM 2061 C C . ASN A 1 272 ? -12.656 -29.312 -17.156 1 53.62 272 ASN A C 1
ATOM 2063 O O . ASN A 1 272 ? -11.742 -28.891 -16.438 1 53.62 272 ASN A O 1
ATOM 2067 N N . ASP A 1 273 ? -12.969 -28.812 -18.266 1 52.62 273 ASP A N 1
ATOM 2068 C CA . ASP A 1 273 ? -12.695 -27.391 -18.484 1 52.62 273 ASP A CA 1
ATOM 2069 C C . ASP A 1 273 ? -13.312 -26.531 -17.375 1 52.62 273 ASP A C 1
ATOM 2071 O O . ASP A 1 273 ? -14.375 -26.875 -16.844 1 52.62 273 ASP A O 1
ATOM 2075 N N . ASP A 1 274 ? -12.531 -25.984 -16.438 1 52.25 274 ASP A N 1
ATOM 2076 C CA . ASP A 1 274 ? -12.93 -25.062 -15.367 1 52.25 274 ASP A CA 1
ATOM 2077 C C . ASP A 1 274 ? -13.984 -24.078 -15.852 1 52.25 274 ASP A C 1
ATOM 2079 O O . ASP A 1 274 ? -14.5 -23.281 -15.07 1 52.25 274 ASP A O 1
ATOM 2083 N N . PHE A 1 275 ? -14.227 -23.969 -17.25 1 48.91 275 PHE A N 1
ATOM 2084 C CA . PHE A 1 275 ? -15.273 -23.078 -17.734 1 48.91 275 PHE A CA 1
ATOM 2085 C C . PHE A 1 275 ? -16.562 -23.844 -18 1 48.91 275 PHE A C 1
ATOM 2087 O O . PHE A 1 275 ? -17.609 -23.25 -18.234 1 48.91 275 PHE A O 1
ATOM 2094 N N . THR A 1 276 ? -16.453 -25.219 -18.438 1 39.62 276 THR A N 1
ATOM 2095 C CA . THR A 1 276 ? -17.578 -25.875 -19.078 1 39.62 276 THR A CA 1
ATOM 2096 C C . THR A 1 276 ? -18.672 -26.203 -18.047 1 39.62 276 THR A C 1
ATOM 2098 O O . THR A 1 276 ? -18.359 -26.547 -16.906 1 39.62 276 THR A O 1
ATOM 2101 N N . ASN A 1 277 ? -19.859 -25.594 -18.266 1 33.75 277 ASN A N 1
ATOM 2102 C CA . ASN A 1 277 ? -21.078 -26.016 -17.594 1 33.75 277 ASN A CA 1
ATOM 2103 C C . ASN A 1 277 ? -21.172 -27.547 -17.5 1 33.75 277 ASN A C 1
ATOM 2105 O O . ASN A 1 277 ? -20.75 -28.25 -18.406 1 33.75 277 ASN A O 1
ATOM 2109 N N . CYS A 1 278 ? -21.125 -28.156 -16.453 1 36.34 278 CYS A N 1
ATOM 2110 C CA . CYS A 1 278 ? -21.547 -29.547 -16.406 1 36.34 278 CYS A CA 1
ATOM 2111 C C . CYS A 1 278 ? -22.625 -29.828 -17.453 1 36.34 278 CYS A C 1
ATOM 2113 O O . CYS A 1 278 ? -23.625 -29.109 -17.516 1 36.34 278 CYS A O 1
ATOM 2115 N N . GLY A 1 279 ? -22.422 -30.297 -18.719 1 31.5 279 GLY A N 1
ATOM 2116 C CA . GLY A 1 279 ? -23.469 -30.734 -19.625 1 31.5 279 GLY A CA 1
ATOM 2117 C C . GLY A 1 279 ? -24.703 -31.219 -18.906 1 31.5 279 GLY A C 1
ATOM 2118 O O . GLY A 1 279 ? -24.641 -31.641 -17.75 1 31.5 279 GLY A O 1
ATOM 2119 N N . ASP A 1 280 ? -26.031 -30.859 -19.391 1 32.31 280 ASP A N 1
ATOM 2120 C CA . ASP A 1 280 ? -27.422 -31.297 -19.297 1 32.31 280 ASP A CA 1
ATOM 2121 C C . ASP A 1 280 ? -27.516 -32.812 -19.281 1 32.31 280 ASP A C 1
ATOM 2123 O O . ASP A 1 280 ? -27.969 -33.438 -20.25 1 32.31 280 ASP A O 1
ATOM 2127 N N . THR A 1 281 ? -26.562 -33.688 -19.109 1 33.88 281 THR A N 1
ATOM 2128 C CA . THR A 1 281 ? -27.078 -35.062 -19.125 1 33.88 281 THR A CA 1
ATOM 2129 C C . THR A 1 281 ? -28.203 -35.219 -18.109 1 33.88 281 THR A C 1
ATOM 2131 O O . THR A 1 281 ? -28.281 -34.469 -17.141 1 33.88 281 THR A O 1
ATOM 2134 N N . THR A 1 282 ? -29.391 -35.812 -18.656 1 31.78 282 THR A N 1
ATOM 2135 C CA . THR A 1 282 ? -30.578 -36.188 -17.891 1 31.78 282 THR A CA 1
ATOM 2136 C C . THR A 1 282 ? -30.188 -36.5 -16.438 1 31.78 282 THR A C 1
ATOM 2138 O O . THR A 1 282 ? -31.047 -36.5 -15.555 1 31.78 282 THR A O 1
ATOM 2141 N N . ALA A 1 283 ? -29.25 -37.438 -16.406 1 34 283 ALA A N 1
ATOM 2142 C CA . ALA A 1 283 ? -29.031 -37.844 -15.023 1 34 283 ALA A CA 1
ATOM 2143 C C . ALA A 1 283 ? -28.312 -36.75 -14.234 1 34 283 ALA A C 1
ATOM 2145 O O . ALA A 1 283 ? -27.312 -36.188 -14.688 1 34 283 ALA A O 1
ATOM 2146 N N . GLY A 1 284 ? -28.875 -35.719 -13.641 1 30.78 284 GLY A N 1
ATOM 2147 C CA . GLY A 1 284 ? -28.688 -34.469 -12.883 1 30.78 284 GLY A CA 1
ATOM 2148 C C . GLY A 1 284 ? -27.375 -34.438 -12.148 1 30.78 284 GLY A C 1
ATOM 2149 O O . GLY A 1 284 ? -27.047 -33.406 -11.516 1 30.78 284 GLY A O 1
ATOM 2150 N N . LYS A 1 285 ? -27 -35.375 -11.43 1 37.34 285 LYS A N 1
ATOM 2151 C CA . LYS A 1 285 ? -25.938 -35.344 -10.43 1 37.34 285 LYS A CA 1
ATOM 2152 C C . LYS A 1 285 ? -24.562 -35.344 -11.086 1 37.34 285 LYS A C 1
ATOM 2154 O O . LYS A 1 285 ? -24.266 -36.156 -11.945 1 37.34 285 LYS A O 1
ATOM 2159 N N . CYS A 1 286 ? -24.047 -34.156 -11.344 1 35.47 286 CYS A N 1
ATOM 2160 C CA . CYS A 1 286 ? -22.625 -34.156 -11.641 1 35.47 286 CYS A CA 1
ATOM 2161 C C . CYS A 1 286 ? -21.906 -35.219 -10.82 1 35.47 286 CYS A C 1
ATOM 2163 O O . CYS A 1 286 ? -22.078 -35.312 -9.602 1 35.47 286 CYS A O 1
ATOM 2165 N N . PRO A 1 287 ? -21.453 -36.375 -11.32 1 30.92 287 PRO A N 1
ATOM 2166 C CA . PRO A 1 287 ? -20.906 -37.438 -10.461 1 30.92 287 PRO A CA 1
ATOM 2167 C C . PRO A 1 287 ? -19.844 -36.906 -9.5 1 30.92 287 PRO A C 1
ATOM 2169 O O . PRO A 1 287 ? -18.953 -36.156 -9.906 1 30.92 287 PRO A O 1
ATOM 2172 N N . PHE A 1 288 ? -20.172 -36.562 -8.289 1 32.97 288 PHE A N 1
ATOM 2173 C CA . PHE A 1 288 ? -19.188 -36.469 -7.207 1 32.97 288 PHE A CA 1
ATOM 2174 C C . PHE A 1 288 ? -18.203 -37.656 -7.266 1 32.97 288 PHE A C 1
ATOM 2176 O O . PHE A 1 288 ? -18.609 -38.812 -7.328 1 32.97 288 PHE A O 1
ATOM 2183 N N . VAL A 1 289 ? -17.188 -37.531 -8.031 1 30.48 289 VAL A N 1
ATOM 2184 C CA . VAL A 1 289 ? -16.266 -38.656 -7.844 1 30.48 289 VAL A CA 1
ATOM 2185 C C . VAL A 1 289 ? -16.078 -38.938 -6.352 1 30.48 289 VAL A C 1
ATOM 2187 O O . VAL A 1 289 ? -15.625 -38.062 -5.609 1 30.48 289 VAL A O 1
ATOM 2190 N N . LEU A 1 290 ? -16.859 -39.781 -5.773 1 27.42 290 LEU A N 1
ATOM 2191 C CA . LEU A 1 290 ? -16.641 -40.406 -4.473 1 27.42 290 LEU A CA 1
ATOM 2192 C C . LEU A 1 290 ? -15.242 -41 -4.391 1 27.42 290 LEU A C 1
ATOM 2194 O O . LEU A 1 290 ? -14.867 -41.844 -5.215 1 27.42 290 LEU A O 1
ATOM 2198 N N . ILE A 1 291 ? -14.219 -40.188 -4.031 1 28.23 291 ILE A N 1
ATOM 2199 C CA . ILE A 1 291 ? -13.023 -40.938 -3.609 1 28.23 291 ILE A CA 1
ATOM 2200 C C . ILE A 1 291 ? -13.414 -42 -2.578 1 28.23 291 ILE A C 1
ATOM 2202 O O . ILE A 1 291 ? -13.914 -41.656 -1.499 1 28.23 291 ILE A O 1
ATOM 2206 N N . SER A 1 292 ? -13.852 -43.062 -3.096 1 22.77 292 SER A N 1
ATOM 2207 C CA . SER A 1 292 ? -14 -44.281 -2.268 1 22.77 292 SER A CA 1
ATOM 2208 C C . SER A 1 292 ? -12.75 -44.531 -1.43 1 22.77 292 SER A C 1
ATOM 2210 O O . SER A 1 292 ? -11.625 -44.406 -1.932 1 22.77 292 SER A O 1
ATOM 2212 N N . GLU A 1 293 ? -12.898 -44.375 -0.134 1 22.47 293 GLU A N 1
ATOM 2213 C CA . GLU A 1 293 ? -12.062 -45 0.879 1 22.47 293 GLU A CA 1
ATOM 2214 C C . GLU A 1 293 ? -11.758 -46.438 0.521 1 22.47 293 GLU A C 1
ATOM 2216 O O . GLU A 1 293 ? -11.336 -47.219 1.376 1 22.47 293 GLU A O 1
ATOM 2221 N N . GLN A 1 294 ? -11.242 -46.781 -0.738 1 20.62 294 GLN A N 1
ATOM 2222 C CA . GLN A 1 294 ? -10.633 -48.094 -0.529 1 20.62 294 GLN A CA 1
ATOM 2223 C C . GLN A 1 294 ? -9.281 -47.969 0.172 1 20.62 294 GLN A C 1
ATOM 2225 O O . GLN A 1 294 ? -8.531 -47.031 -0.089 1 20.62 294 GLN A O 1
ATOM 2230 N N . MET B 1 1 ? 69.625 -17.484 -61.438 1 28.09 1 MET B N 1
ATOM 2231 C CA . MET B 1 1 ? 68.5 -16.625 -61.656 1 28.09 1 MET B CA 1
ATOM 2232 C C . MET B 1 1 ? 67.188 -17.375 -61.438 1 28.09 1 MET B C 1
ATOM 2234 O O . MET B 1 1 ? 66.125 -16.984 -61.938 1 28.09 1 MET B O 1
ATOM 2238 N N . LEU B 1 2 ? 67.312 -18.609 -60.812 1 29.12 2 LEU B N 1
ATOM 2239 C CA . LEU B 1 2 ? 66.188 -19.484 -60.406 1 29.12 2 LEU B CA 1
ATOM 2240 C C . LEU B 1 2 ? 65.188 -18.719 -59.531 1 29.12 2 LEU B C 1
ATOM 2242 O O . LEU B 1 2 ? 65.562 -18.078 -58.562 1 29.12 2 LEU B O 1
ATOM 2246 N N . SER B 1 3 ? 64.125 -18.312 -60.25 1 28 3 SER B N 1
ATOM 2247 C CA . SER B 1 3 ? 62.844 -17.672 -60.031 1 28 3 SER B CA 1
ATOM 2248 C C . SER B 1 3 ? 62.062 -18.375 -58.906 1 28 3 SER B C 1
ATOM 2250 O O . SER B 1 3 ? 61.719 -19.547 -59.031 1 28 3 SER B O 1
ATOM 2252 N N . LEU B 1 4 ? 62.531 -18.188 -57.625 1 33.31 4 LEU B N 1
ATOM 2253 C CA . LEU B 1 4 ? 61.875 -18.469 -56.344 1 33.31 4 LEU B CA 1
ATOM 2254 C C . LEU B 1 4 ? 60.438 -18 -56.375 1 33.31 4 LEU B C 1
ATOM 2256 O O . LEU B 1 4 ? 60.156 -16.797 -56.438 1 33.31 4 LEU B O 1
ATOM 2260 N N . HIS B 1 5 ? 59.625 -18.688 -57.281 1 29.08 5 HIS B N 1
ATOM 2261 C CA . HIS B 1 5 ? 58.188 -18.547 -57.438 1 29.08 5 HIS B CA 1
ATOM 2262 C C . HIS B 1 5 ? 57.5 -18.391 -56.062 1 29.08 5 HIS B C 1
ATOM 2264 O O . HIS B 1 5 ? 58.062 -18.781 -55.031 1 29.08 5 HIS B O 1
ATOM 2270 N N . ILE B 1 6 ? 56.188 -17.844 -56.094 1 27.17 6 ILE B N 1
ATOM 2271 C CA . ILE B 1 6 ? 55.094 -17.062 -55.531 1 27.17 6 ILE B CA 1
ATOM 2272 C C . ILE B 1 6 ? 54.312 -17.938 -54.562 1 27.17 6 ILE B C 1
ATOM 2274 O O . ILE B 1 6 ? 53.156 -17.625 -54.219 1 27.17 6 ILE B O 1
ATOM 2278 N N . TYR B 1 7 ? 54.812 -19.109 -54.062 1 23.69 7 TYR B N 1
ATOM 2279 C CA . TYR B 1 7 ? 53.688 -19.812 -53.406 1 23.69 7 TYR B CA 1
ATOM 2280 C C . TYR B 1 7 ? 53.094 -18.953 -52.281 1 23.69 7 TYR B C 1
ATOM 2282 O O . TYR B 1 7 ? 53.688 -18.812 -51.219 1 23.69 7 TYR B O 1
ATOM 2290 N N . ARG B 1 8 ? 52.719 -17.656 -52.625 1 25.94 8 ARG B N 1
ATOM 2291 C CA . ARG B 1 8 ? 51.969 -16.953 -51.594 1 25.94 8 ARG B CA 1
ATOM 2292 C C . ARG B 1 8 ? 50.844 -17.828 -51.031 1 25.94 8 ARG B C 1
ATOM 2294 O O . ARG B 1 8 ? 49.969 -18.25 -51.781 1 25.94 8 ARG B O 1
ATOM 2301 N N . HIS B 1 9 ? 51.312 -18.797 -50.188 1 24.22 9 HIS B N 1
ATOM 2302 C CA . HIS B 1 9 ? 50.375 -19.484 -49.281 1 24.22 9 HIS B CA 1
ATOM 2303 C C . HIS B 1 9 ? 49.281 -18.562 -48.812 1 24.22 9 HIS B C 1
ATOM 2305 O O . HIS B 1 9 ? 49.531 -17.484 -48.281 1 24.22 9 HIS B O 1
ATOM 2311 N N . CYS B 1 10 ? 48.25 -18.391 -49.688 1 28.61 10 CYS B N 1
ATOM 2312 C CA . CYS B 1 10 ? 46.969 -17.828 -49.219 1 28.61 10 CYS B CA 1
ATOM 2313 C C . CYS B 1 10 ? 46.594 -18.391 -47.875 1 28.61 10 CYS B C 1
ATOM 2315 O O . CYS B 1 10 ? 46.312 -19.578 -47.719 1 28.61 10 CYS B O 1
ATOM 2317 N N . ILE B 1 11 ? 47.406 -18.109 -46.812 1 32.12 11 ILE B N 1
ATOM 2318 C CA . ILE B 1 11 ? 46.875 -18.281 -45.469 1 32.12 11 ILE B CA 1
ATOM 2319 C C . ILE B 1 11 ? 45.438 -17.766 -45.406 1 32.12 11 ILE B C 1
ATOM 2321 O O . ILE B 1 11 ? 45.188 -16.578 -45.594 1 32.12 11 ILE B O 1
ATOM 2325 N N . PHE B 1 12 ? 44.562 -18.453 -46.156 1 33.47 12 PHE B N 1
ATOM 2326 C CA . PHE B 1 12 ? 43.156 -18.266 -45.812 1 33.47 12 PHE B CA 1
ATOM 2327 C C . PHE B 1 12 ? 42.969 -18.141 -44.312 1 33.47 12 PHE B C 1
ATOM 2329 O O . PHE B 1 12 ? 43.406 -19 -43.562 1 33.47 12 PHE B O 1
ATOM 2336 N N . SER B 1 13 ? 43.188 -16.891 -43.812 1 32.97 13 SER B N 1
ATOM 2337 C CA . SER B 1 13 ? 42.656 -16.484 -42.531 1 32.97 13 SER B CA 1
ATOM 2338 C C . SER B 1 13 ? 41.281 -17.125 -42.281 1 32.97 13 SER B C 1
ATOM 2340 O O . SER B 1 13 ? 40.344 -16.922 -43.062 1 32.97 13 SER B O 1
ATOM 2342 N N . TRP B 1 14 ? 41.219 -18.422 -41.969 1 36.56 14 TRP B N 1
ATOM 2343 C CA . TRP B 1 14 ? 40.031 -18.906 -41.281 1 36.56 14 TRP B CA 1
ATOM 2344 C C . TRP B 1 14 ? 39.531 -17.859 -40.312 1 36.56 14 TRP B C 1
ATOM 2346 O O . TRP B 1 14 ? 40.188 -17.547 -39.312 1 36.56 14 TRP B O 1
ATOM 2356 N N . ILE B 1 15 ? 39.094 -16.734 -40.844 1 36.94 15 ILE B N 1
ATOM 2357 C CA . ILE B 1 15 ? 38.156 -16.031 -40 1 36.94 15 ILE B CA 1
ATOM 2358 C C . ILE B 1 15 ? 37.219 -17.016 -39.312 1 36.94 15 ILE B C 1
ATOM 2360 O O . ILE B 1 15 ? 36.438 -17.719 -40 1 36.94 15 ILE B O 1
ATOM 2364 N N . SER B 1 16 ? 37.75 -17.766 -38.406 1 32.38 16 SER B N 1
ATOM 2365 C CA . SER B 1 16 ? 36.812 -18.359 -37.438 1 32.38 16 SER B CA 1
ATOM 2366 C C . SER B 1 16 ? 35.656 -17.422 -37.156 1 32.38 16 SER B C 1
ATOM 2368 O O . SER B 1 16 ? 35.812 -16.312 -36.656 1 32.38 16 SER B O 1
ATOM 2370 N N . THR B 1 17 ? 34.719 -17.25 -38.094 1 37.12 17 THR B N 1
ATOM 2371 C CA . THR B 1 17 ? 33.375 -16.828 -37.688 1 37.12 17 THR B CA 1
ATOM 2372 C C . THR B 1 17 ? 33 -17.438 -36.375 1 37.12 17 THR B C 1
ATOM 2374 O O . THR B 1 17 ? 32.562 -18.609 -36.312 1 37.12 17 THR B O 1
ATOM 2377 N N . CYS B 1 18 ? 33.844 -17.547 -35.375 1 35.41 18 CYS B N 1
ATOM 2378 C CA . CYS B 1 18 ? 33.156 -17.594 -34.094 1 35.41 18 CYS B CA 1
ATOM 2379 C C . CYS B 1 18 ? 31.906 -16.719 -34.125 1 35.41 18 CYS B C 1
ATOM 2381 O O . CYS B 1 18 ? 32 -15.484 -34.125 1 35.41 18 CYS B O 1
ATOM 2383 N N . ASP B 1 19 ? 31.062 -16.922 -35.031 1 35.47 19 ASP B N 1
ATOM 2384 C CA . ASP B 1 19 ? 29.703 -16.438 -34.781 1 35.47 19 ASP B CA 1
ATOM 2385 C C . ASP B 1 19 ? 29.438 -16.359 -33.281 1 35.47 19 ASP B C 1
ATOM 2387 O O . ASP B 1 19 ? 29.5 -17.359 -32.562 1 35.47 19 ASP B O 1
ATOM 2391 N N . PHE B 1 20 ? 29.859 -15.32 -32.594 1 38.19 20 PHE B N 1
ATOM 2392 C CA . PHE B 1 20 ? 29.266 -14.938 -31.297 1 38.19 20 PHE B CA 1
ATOM 2393 C C . PHE B 1 20 ? 27.812 -15.375 -31.219 1 38.19 20 PHE B C 1
ATOM 2395 O O . PHE B 1 20 ? 26.953 -14.789 -31.859 1 38.19 20 PHE B O 1
ATOM 2402 N N . ILE B 1 21 ? 27.562 -16.594 -31.25 1 39.03 21 ILE B N 1
ATOM 2403 C CA . ILE B 1 21 ? 26.266 -16.938 -30.672 1 39.03 21 ILE B CA 1
ATOM 2404 C C . ILE B 1 21 ? 25.953 -15.961 -29.531 1 39.03 21 ILE B C 1
ATOM 2406 O O . ILE B 1 21 ? 26.641 -15.945 -28.5 1 39.03 21 ILE B O 1
ATOM 2410 N N . LEU B 1 22 ? 25.766 -14.742 -29.781 1 38.09 22 LEU B N 1
ATOM 2411 C CA . LEU B 1 22 ? 25.031 -13.969 -28.797 1 38.09 22 LEU B CA 1
ATOM 2412 C C . LEU B 1 22 ? 24.109 -14.867 -27.969 1 38.09 22 LEU B C 1
ATOM 2414 O O . LEU B 1 22 ? 23.156 -15.43 -28.5 1 38.09 22 LEU B O 1
ATOM 2418 N N . LEU B 1 23 ? 24.672 -15.664 -27.203 1 37.25 23 LEU B N 1
ATOM 2419 C CA . LEU B 1 23 ? 23.859 -16.234 -26.141 1 37.25 23 LEU B CA 1
ATOM 2420 C C . LEU B 1 23 ? 22.766 -15.258 -25.703 1 37.25 23 LEU B C 1
ATOM 2422 O O . LEU B 1 23 ? 23.047 -14.242 -25.062 1 37.25 23 LEU B O 1
ATOM 2426 N N . PHE B 1 24 ? 22.016 -14.758 -26.594 1 40.47 24 PHE B N 1
ATOM 2427 C CA . PHE B 1 24 ? 20.75 -14.195 -26.125 1 40.47 24 PHE B CA 1
ATOM 2428 C C . PHE B 1 24 ? 20.25 -14.953 -24.906 1 40.47 24 PHE B C 1
ATOM 2430 O O . PHE B 1 24 ? 19.562 -15.969 -25.031 1 40.47 24 PHE B O 1
ATOM 2437 N N . LEU B 1 25 ? 21.094 -15.273 -24.016 1 41.38 25 LEU B N 1
ATOM 2438 C CA . LEU B 1 25 ? 20.453 -15.648 -22.75 1 41.38 25 LEU B CA 1
ATOM 2439 C C . LEU B 1 25 ? 19.203 -14.828 -22.516 1 41.38 25 LEU B C 1
ATOM 2441 O O . LEU B 1 25 ? 19.281 -13.664 -22.094 1 41.38 25 LEU B O 1
ATOM 2445 N N . VAL B 1 26 ? 18.328 -14.641 -23.453 1 46.59 26 VAL B N 1
ATOM 2446 C CA . VAL B 1 26 ? 16.984 -14.156 -23.156 1 46.59 26 VAL B CA 1
ATOM 2447 C C . VAL B 1 26 ? 16.641 -14.43 -21.688 1 46.59 26 VAL B C 1
ATOM 2449 O O . VAL B 1 26 ? 16.719 -15.57 -21.234 1 46.59 26 VAL B O 1
ATOM 2452 N N . LEU B 1 27 ? 17.141 -13.688 -20.844 1 57.22 27 LEU B N 1
ATOM 2453 C CA . LEU B 1 27 ? 16.75 -13.719 -19.438 1 57.22 27 LEU B CA 1
ATOM 2454 C C . LEU B 1 27 ? 15.352 -14.312 -19.266 1 57.22 27 LEU B C 1
ATOM 2456 O O . LEU B 1 27 ? 14.352 -13.664 -19.578 1 57.22 27 LEU B O 1
ATOM 2460 N N . LEU B 1 28 ? 15.172 -15.625 -19.391 1 82.25 28 LEU B N 1
ATOM 2461 C CA . LEU B 1 28 ? 13.992 -16.484 -19.391 1 82.25 28 LEU B CA 1
ATOM 2462 C C . LEU B 1 28 ? 13.227 -16.344 -18.078 1 82.25 28 LEU B C 1
ATOM 2464 O O . LEU B 1 28 ? 13.82 -16.453 -17 1 82.25 28 LEU B O 1
ATOM 2468 N N . CYS B 1 29 ? 12.133 -15.844 -18.094 1 94.62 29 CYS B N 1
ATOM 2469 C CA . CYS B 1 29 ? 11.258 -15.836 -16.938 1 94.62 29 CYS B CA 1
ATOM 2470 C C . CYS B 1 29 ? 11.055 -17.234 -16.391 1 94.62 29 CYS B C 1
ATOM 2472 O O . CYS B 1 29 ? 11.305 -18.219 -17.094 1 94.62 29 CYS B O 1
ATOM 2474 N N . GLY B 1 30 ? 10.773 -17.344 -15.047 1 96.75 30 GLY B N 1
ATOM 2475 C CA . GLY B 1 30 ? 10.305 -18.562 -14.414 1 96.75 30 GLY B CA 1
ATOM 2476 C C . GLY B 1 30 ? 11.422 -19.516 -14.039 1 96.75 30 GLY B C 1
ATOM 2477 O O . GLY B 1 30 ? 11.18 -20.688 -13.75 1 96.75 30 GLY B O 1
ATOM 2478 N N . ARG B 1 31 ? 12.625 -19.094 -14.148 1 94.38 31 ARG B N 1
ATOM 2479 C CA . ARG B 1 31 ? 13.742 -19.938 -13.734 1 94.38 31 ARG B CA 1
ATOM 2480 C C . ARG B 1 31 ? 13.945 -19.891 -12.227 1 94.38 31 ARG B C 1
ATOM 2482 O O . ARG B 1 31 ? 13.938 -18.812 -11.625 1 94.38 31 ARG B O 1
ATOM 2489 N N . ALA B 1 32 ? 14.078 -21.031 -11.633 1 95.31 32 ALA B N 1
ATOM 2490 C CA . ALA B 1 32 ? 14.359 -21.172 -10.203 1 95.31 32 ALA B CA 1
ATOM 2491 C C . ALA B 1 32 ? 15.438 -22.219 -9.961 1 95.31 32 ALA B C 1
ATOM 2493 O O . ALA B 1 32 ? 15.148 -23.312 -9.484 1 95.31 32 ALA B O 1
ATOM 2494 N N . PRO B 1 33 ? 16.656 -21.875 -10.141 1 92.5 33 PRO B N 1
ATOM 2495 C CA . PRO B 1 33 ? 17.734 -22.859 -10.102 1 92.5 33 PRO B CA 1
ATOM 2496 C C . PRO B 1 33 ? 17.922 -23.469 -8.711 1 92.5 33 PRO B C 1
ATOM 2498 O O . PRO B 1 33 ? 18.453 -24.578 -8.586 1 92.5 33 PRO B O 1
ATOM 2501 N N . LEU B 1 34 ? 17.438 -22.812 -7.672 1 92.81 34 LEU B N 1
ATOM 2502 C CA . LEU B 1 34 ? 17.641 -23.312 -6.316 1 92.81 34 LEU B CA 1
ATOM 2503 C C . LEU B 1 34 ? 16.422 -24.094 -5.828 1 92.81 34 LEU B C 1
ATOM 2505 O O . LEU B 1 34 ? 16.375 -24.5 -4.664 1 92.81 34 LEU B O 1
ATOM 2509 N N . ASN B 1 35 ? 15.422 -24.156 -6.688 1 91.06 35 ASN B N 1
ATOM 2510 C CA . ASN B 1 35 ? 14.219 -24.906 -6.359 1 91.06 35 ASN B CA 1
ATOM 2511 C C . ASN B 1 35 ? 14.43 -26.406 -6.586 1 91.06 35 ASN B C 1
ATOM 2513 O O . ASN B 1 35 ? 14.109 -26.922 -7.656 1 91.06 35 ASN B O 1
ATOM 2517 N N . THR B 1 36 ? 15.062 -27.266 -5.734 1 78.12 36 THR B N 1
ATOM 2518 C CA . THR B 1 36 ? 15.461 -28.641 -5.949 1 78.12 36 THR B CA 1
ATOM 2519 C C . THR B 1 36 ? 14.469 -29.609 -5.305 1 78.12 36 THR B C 1
ATOM 2521 O O . THR B 1 36 ? 14.352 -30.766 -5.723 1 78.12 36 THR B O 1
ATOM 2524 N N . LYS B 1 37 ? 13.852 -29.219 -4.277 1 69.56 37 LYS B N 1
ATOM 2525 C CA . LYS B 1 37 ? 12.914 -30.078 -3.562 1 69.56 37 LYS B CA 1
ATOM 2526 C C . LYS B 1 37 ? 11.734 -29.281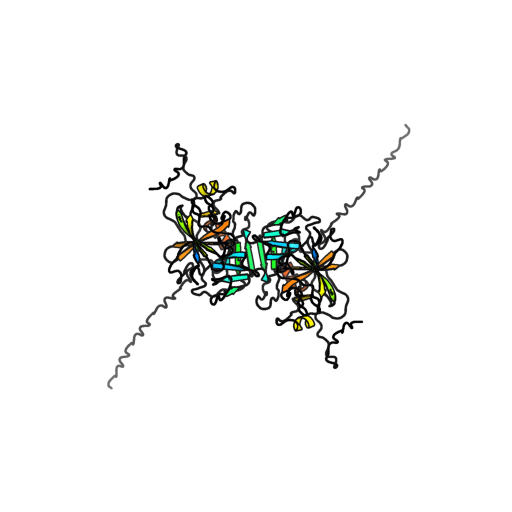 -3.02 1 69.56 37 LYS B C 1
ATOM 2528 O O . LYS B 1 37 ? 11.922 -28.344 -2.24 1 69.56 37 LYS B O 1
ATOM 2533 N N . ILE B 1 38 ? 10.664 -29.469 -3.613 1 66.38 38 ILE B N 1
ATOM 2534 C CA . ILE B 1 38 ? 9.492 -28.766 -3.088 1 66.38 38 ILE B CA 1
ATOM 2535 C C . ILE B 1 38 ? 8.648 -29.734 -2.258 1 66.38 38 ILE B C 1
ATOM 2537 O O . ILE B 1 38 ? 8.273 -30.812 -2.734 1 66.38 38 ILE B O 1
ATOM 2541 N N . VAL B 1 39 ? 8.633 -29.312 -0.854 1 65.69 39 VAL B N 1
ATOM 2542 C CA . VAL B 1 39 ? 7.801 -30.078 0.064 1 65.69 39 VAL B CA 1
ATOM 2543 C C . VAL B 1 39 ? 6.613 -29.234 0.517 1 65.69 39 VAL B C 1
ATOM 2545 O O . VAL B 1 39 ? 6.75 -28.031 0.747 1 65.69 39 VAL B O 1
ATOM 2548 N N . GLY B 1 40 ? 5.418 -29.516 0.132 1 66.5 40 GLY B N 1
ATOM 2549 C CA . GLY B 1 40 ? 4.215 -28.812 0.542 1 66.5 40 GLY B CA 1
ATOM 2550 C C . GLY B 1 40 ? 4.086 -28.672 2.047 1 66.5 40 GLY B C 1
ATOM 2551 O O . GLY B 1 40 ? 4.453 -29.578 2.793 1 66.5 40 GLY B O 1
ATOM 2552 N N . GLY B 1 41 ? 3.66 -27.359 2.496 1 66.5 41 GLY B N 1
ATOM 2553 C CA . GLY B 1 41 ? 3.334 -27.094 3.889 1 66.5 41 GLY B CA 1
ATOM 2554 C C . GLY B 1 41 ? 4.562 -26.891 4.758 1 66.5 41 GLY B C 1
ATOM 2555 O O . GLY B 1 41 ? 4.539 -27.203 5.953 1 66.5 41 GLY B O 1
ATOM 2556 N N . VAL B 1 42 ? 5.582 -26.5 4.188 1 78.81 42 VAL B N 1
ATOM 2557 C CA . VAL B 1 42 ? 6.828 -26.391 4.941 1 78.81 42 VAL B CA 1
ATOM 2558 C C . VAL B 1 42 ? 7.492 -25.047 4.664 1 78.81 42 VAL B C 1
ATOM 2560 O O . VAL B 1 42 ? 7.02 -24.281 3.826 1 78.81 42 VAL B O 1
ATOM 2563 N N . ASP B 1 43 ? 8.547 -24.797 5.461 1 87.31 43 ASP B N 1
ATOM 2564 C CA . ASP B 1 43 ? 9.453 -23.656 5.25 1 87.31 43 ASP B CA 1
ATOM 2565 C C . ASP B 1 43 ? 10.203 -23.797 3.932 1 87.31 43 ASP B C 1
ATOM 2567 O O . ASP B 1 43 ? 10.844 -24.828 3.682 1 87.31 43 ASP B O 1
ATOM 2571 N N . ALA B 1 44 ? 10.047 -22.812 3.143 1 92.06 44 ALA B N 1
ATOM 2572 C CA . ALA B 1 44 ? 10.797 -22.828 1.89 1 92.06 44 ALA B CA 1
ATOM 2573 C C . ALA B 1 44 ? 12.266 -22.5 2.129 1 92.06 44 ALA B C 1
ATOM 2575 O O . ALA B 1 44 ? 12.594 -21.609 2.936 1 92.06 44 ALA B O 1
ATOM 2576 N N . ALA B 1 45 ? 13.156 -23.172 1.484 1 90.88 45 ALA B N 1
ATOM 2577 C CA . ALA B 1 45 ? 14.578 -22.828 1.538 1 90.88 45 ALA B CA 1
ATOM 2578 C C . ALA B 1 45 ? 14.867 -21.531 0.798 1 90.88 45 ALA B C 1
ATOM 2580 O O . ALA B 1 45 ? 14.117 -21.141 -0.098 1 90.88 45 ALA B O 1
ATOM 2581 N N . PRO B 1 46 ? 15.969 -20.859 1.184 1 92.31 46 PRO B N 1
ATOM 2582 C CA . PRO B 1 46 ? 16.312 -19.625 0.479 1 92.31 46 PRO B CA 1
ATOM 2583 C C . PRO B 1 46 ? 16.469 -19.828 -1.027 1 92.31 46 PRO B C 1
ATOM 2585 O O . PRO B 1 46 ? 17.125 -20.766 -1.465 1 92.31 46 PRO B O 1
ATOM 2588 N N . GLY B 1 47 ? 15.805 -19 -1.771 1 94.19 47 GLY B N 1
ATOM 2589 C CA . GLY B 1 47 ? 15.969 -19.016 -3.215 1 94.19 47 GLY B CA 1
ATOM 2590 C C . GLY B 1 47 ? 15.047 -20 -3.912 1 94.19 47 GLY B C 1
ATOM 2591 O O . GLY B 1 47 ? 15.039 -20.078 -5.141 1 94.19 47 GLY B O 1
ATOM 2592 N N . THR B 1 48 ? 14.227 -20.719 -3.189 1 94.5 48 THR B N 1
ATOM 2593 C CA . THR B 1 48 ? 13.305 -21.672 -3.797 1 94.5 48 THR B CA 1
ATOM 2594 C C . THR B 1 48 ? 12.305 -20.953 -4.703 1 94.5 48 THR B C 1
ATOM 2596 O O . THR B 1 48 ? 11.945 -21.469 -5.766 1 94.5 48 THR B O 1
ATOM 2599 N N . TRP B 1 49 ? 11.883 -19.875 -4.32 1 96.62 49 TRP B N 1
ATOM 2600 C CA . TRP B 1 49 ? 10.906 -19.078 -5.051 1 96.62 49 TRP B CA 1
ATOM 2601 C C . TRP B 1 49 ? 11.43 -17.656 -5.285 1 96.62 49 TRP B C 1
ATOM 2603 O O . TRP B 1 49 ? 11.016 -16.719 -4.609 1 96.62 49 TRP B O 1
ATOM 2613 N N . PRO B 1 50 ? 12.203 -17.5 -6.285 1 97.88 50 PRO B N 1
ATOM 2614 C CA . PRO B 1 50 ? 13 -16.281 -6.406 1 97.88 50 PRO B CA 1
ATOM 2615 C C . PRO B 1 50 ? 12.18 -15.086 -6.859 1 97.88 50 PRO B C 1
ATOM 2617 O O . PRO B 1 50 ? 12.68 -13.953 -6.867 1 97.88 50 PRO B O 1
ATOM 2620 N N . TRP B 1 51 ? 10.93 -15.273 -7.191 1 98.69 51 TRP B N 1
ATOM 2621 C CA . TRP B 1 51 ? 10.078 -14.172 -7.629 1 98.69 51 TRP B CA 1
ATOM 2622 C C . TRP B 1 51 ? 9.242 -13.633 -6.473 1 98.69 51 TRP B C 1
ATOM 2624 O O . TRP B 1 51 ? 8.531 -12.641 -6.625 1 98.69 51 TRP B O 1
ATOM 2634 N N . GLN B 1 52 ? 9.273 -14.266 -5.316 1 98.38 52 GLN B N 1
ATOM 2635 C CA . GLN B 1 52 ? 8.43 -13.867 -4.191 1 98.38 52 GLN B CA 1
ATOM 2636 C C . GLN B 1 52 ? 8.773 -12.461 -3.719 1 98.38 52 GLN B C 1
ATOM 2638 O O . GLN B 1 52 ? 9.938 -12.133 -3.514 1 98.38 52 GLN B O 1
ATOM 2643 N N . ALA B 1 53 ? 7.758 -11.672 -3.584 1 98.56 53 ALA B N 1
ATOM 2644 C CA . ALA B 1 53 ? 7.918 -10.32 -3.062 1 98.56 53 ALA B CA 1
ATOM 2645 C C . ALA B 1 53 ? 7.125 -10.125 -1.772 1 98.56 53 ALA B C 1
ATOM 2647 O O . ALA B 1 53 ? 6.043 -10.695 -1.613 1 98.56 53 ALA B O 1
ATOM 2648 N N . SER B 1 54 ? 7.672 -9.383 -0.855 1 97.62 54 SER B N 1
ATOM 2649 C CA . SER B 1 54 ? 6.98 -8.891 0.335 1 97.62 54 SER B CA 1
ATOM 2650 C C . SER B 1 54 ? 6.723 -7.391 0.247 1 97.62 54 SER B C 1
ATOM 2652 O O . SER B 1 54 ? 7.648 -6.605 0.038 1 97.62 54 SER B O 1
ATOM 2654 N N . LEU B 1 55 ? 5.465 -7.016 0.303 1 96.62 55 LEU B N 1
ATOM 2655 C CA . LEU B 1 55 ? 5.121 -5.605 0.444 1 96.62 55 LEU B CA 1
ATOM 2656 C C . LEU B 1 55 ? 5.109 -5.195 1.912 1 96.62 55 LEU B C 1
ATOM 2658 O O . LEU B 1 55 ? 4.457 -5.836 2.738 1 96.62 55 LEU B O 1
ATOM 2662 N N . GLN B 1 56 ? 5.879 -4.043 2.125 1 93.81 56 GLN B N 1
ATOM 2663 C CA . GLN B 1 56 ? 6.086 -3.688 3.525 1 93.81 56 GLN B CA 1
ATOM 2664 C C . GLN B 1 56 ? 6.023 -2.176 3.725 1 93.81 56 GLN B C 1
ATOM 2666 O O . GLN B 1 56 ? 6.398 -1.411 2.832 1 93.81 56 GLN B O 1
ATOM 2671 N N . THR B 1 57 ? 5.5 -1.768 4.855 1 90.81 57 THR B N 1
ATOM 2672 C CA . THR B 1 57 ? 5.859 -0.498 5.477 1 90.81 57 THR B CA 1
ATOM 2673 C C . THR B 1 57 ? 6.914 -0.705 6.562 1 90.81 57 THR B C 1
ATOM 2675 O O . THR B 1 57 ? 8.102 -0.853 6.262 1 90.81 57 THR B O 1
ATOM 2678 N N . PHE B 1 58 ? 6.414 -1.099 7.848 1 80 58 PHE B N 1
ATOM 2679 C CA . PHE B 1 58 ? 7.273 -1.565 8.93 1 80 58 PHE B CA 1
ATOM 2680 C C . PHE B 1 58 ? 7.188 -3.08 9.078 1 80 58 PHE B C 1
ATOM 2682 O O . PHE B 1 58 ? 8.148 -3.723 9.508 1 80 58 PHE B O 1
ATOM 2689 N N . TYR B 1 59 ? 6.059 -3.555 8.531 1 87.12 59 TYR B N 1
ATOM 2690 C CA . TYR B 1 59 ? 5.797 -4.988 8.547 1 87.12 59 TYR B CA 1
ATOM 2691 C C . TYR B 1 59 ? 5.191 -5.445 7.227 1 87.12 59 TYR B C 1
ATOM 2693 O O . TYR B 1 59 ? 4.691 -4.625 6.449 1 87.12 59 TYR B O 1
ATOM 2701 N N . HIS B 1 60 ? 5.301 -6.77 7.043 1 92.56 60 HIS B N 1
ATOM 2702 C CA . HIS B 1 60 ? 4.699 -7.387 5.867 1 92.56 60 HIS B CA 1
ATOM 2703 C C . HIS B 1 60 ? 3.18 -7.234 5.883 1 92.56 60 HIS B C 1
ATOM 2705 O O . HIS B 1 60 ? 2.535 -7.516 6.895 1 92.56 60 HIS B O 1
ATOM 2711 N N . PHE B 1 61 ? 2.59 -6.746 4.656 1 91.19 61 PHE B N 1
ATOM 2712 C CA . PHE B 1 61 ? 1.137 -6.641 4.684 1 91.19 61 PHE B CA 1
ATOM 2713 C C . PHE B 1 61 ? 0.522 -7.324 3.469 1 91.19 61 PHE B C 1
ATOM 2715 O O . PHE B 1 61 ? -0.683 -7.586 3.439 1 91.19 61 PHE B O 1
ATOM 2722 N N . CYS B 1 62 ? 1.312 -7.633 2.482 1 94.88 62 CYS B N 1
ATOM 2723 C CA . CYS B 1 62 ? 0.846 -8.328 1.286 1 94.88 62 CYS B CA 1
ATOM 2724 C C . CYS B 1 62 ? 2.008 -8.977 0.545 1 94.88 62 CYS B C 1
ATOM 2726 O O . CYS B 1 62 ? 3.154 -8.547 0.677 1 94.88 62 CYS B O 1
ATOM 2728 N N . GLY B 1 63 ? 1.678 -9.992 -0.231 1 96.31 63 GLY B N 1
ATOM 2729 C CA . GLY B 1 63 ? 2.65 -10.602 -1.123 1 96.31 63 GLY B CA 1
ATOM 2730 C C . GLY B 1 63 ? 2.611 -10.031 -2.529 1 96.31 63 GLY B C 1
ATOM 2731 O O . GLY B 1 63 ? 1.768 -9.188 -2.836 1 96.31 63 GLY B O 1
ATOM 2732 N N . GLY B 1 64 ? 3.527 -10.523 -3.338 1 98.38 64 GLY B N 1
ATOM 2733 C CA . GLY B 1 64 ? 3.627 -10.211 -4.754 1 98.38 64 GLY B CA 1
ATOM 2734 C C . GLY B 1 64 ? 4.594 -11.117 -5.496 1 98.38 64 GLY B C 1
ATOM 2735 O O . GLY B 1 64 ? 5.156 -12.047 -4.914 1 98.38 64 GLY B O 1
ATOM 2736 N N . SER B 1 65 ? 4.688 -10.883 -6.75 1 98.88 65 SER B N 1
ATOM 2737 C CA . SER B 1 65 ? 5.621 -11.633 -7.578 1 98.88 65 SER B CA 1
ATOM 2738 C C . SER B 1 65 ? 6.332 -10.727 -8.578 1 98.88 65 SER B C 1
ATOM 2740 O O . SER B 1 65 ? 5.695 -9.914 -9.25 1 98.88 65 SER B O 1
ATOM 2742 N N . LEU B 1 66 ? 7.637 -10.867 -8.602 1 98.81 66 LEU B N 1
ATOM 2743 C CA . LEU B 1 66 ? 8.43 -10.156 -9.594 1 98.81 66 LEU B CA 1
ATOM 2744 C C . LEU B 1 66 ? 8.148 -10.688 -11 1 98.81 66 LEU B C 1
ATOM 2746 O O . LEU B 1 66 ? 8.219 -11.898 -11.227 1 98.81 66 LEU B O 1
ATOM 2750 N N . ILE B 1 67 ? 7.855 -9.773 -11.938 1 98.62 67 ILE B N 1
ATOM 2751 C CA . ILE B 1 67 ? 7.449 -10.273 -13.25 1 98.62 67 ILE B CA 1
ATOM 2752 C C . ILE B 1 67 ? 8.391 -9.734 -14.32 1 98.62 67 ILE B C 1
ATOM 2754 O O . ILE B 1 67 ? 8.281 -10.102 -15.492 1 98.62 67 ILE B O 1
ATOM 2758 N N . ASN B 1 68 ? 9.203 -8.859 -14.07 1 97.5 68 ASN B N 1
ATOM 2759 C CA . ASN B 1 68 ? 10.43 -8.43 -14.742 1 97.5 68 ASN B CA 1
ATOM 2760 C C . ASN B 1 68 ? 11.312 -7.598 -13.812 1 97.5 68 ASN B C 1
ATOM 2762 O O . ASN B 1 68 ? 11.148 -7.641 -12.594 1 97.5 68 ASN B O 1
ATOM 2766 N N . ASN B 1 69 ? 12.32 -6.887 -14.312 1 97.31 69 ASN B N 1
ATOM 2767 C CA . ASN B 1 69 ? 13.266 -6.266 -13.398 1 97.31 69 ASN B CA 1
ATOM 2768 C C . ASN B 1 69 ? 12.734 -4.949 -12.836 1 97.31 69 ASN B C 1
ATOM 2770 O O . ASN B 1 69 ? 13.391 -4.301 -12.023 1 97.31 69 ASN B O 1
ATOM 2774 N N . LEU B 1 70 ? 11.469 -4.57 -13.227 1 98 70 LEU B N 1
ATOM 2775 C CA . LEU B 1 70 ? 10.977 -3.266 -12.797 1 98 70 LEU B CA 1
ATOM 2776 C C . LEU B 1 70 ? 9.555 -3.377 -12.25 1 98 70 LEU B C 1
ATOM 2778 O O . LEU B 1 70 ? 9.031 -2.42 -11.68 1 98 70 LEU B O 1
ATOM 2782 N N . TRP B 1 71 ? 8.93 -4.551 -12.398 1 98.5 71 TRP B N 1
ATOM 2783 C CA . TRP B 1 71 ? 7.504 -4.617 -12.102 1 98.5 71 TRP B CA 1
ATOM 2784 C C . TRP B 1 71 ? 7.191 -5.805 -11.195 1 98.5 71 TRP B C 1
ATOM 2786 O O . TRP B 1 71 ? 7.773 -6.883 -11.352 1 98.5 71 TRP B O 1
ATOM 2796 N N . VAL B 1 72 ? 6.262 -5.586 -10.289 1 98.81 72 VAL B N 1
ATOM 2797 C CA . VAL B 1 72 ? 5.738 -6.59 -9.375 1 98.81 72 VAL B CA 1
ATOM 2798 C C . VAL B 1 72 ? 4.23 -6.723 -9.555 1 98.81 72 VAL B C 1
ATOM 2800 O O . VAL B 1 72 ? 3.527 -5.719 -9.703 1 98.81 72 VAL B O 1
ATOM 2803 N N . LEU B 1 73 ? 3.756 -7.957 -9.594 1 98.88 73 LEU B N 1
ATOM 2804 C CA . LEU B 1 73 ? 2.332 -8.273 -9.641 1 98.88 73 LEU B CA 1
ATOM 2805 C C . LEU B 1 73 ? 1.794 -8.555 -8.242 1 98.88 73 LEU B C 1
ATOM 2807 O O . LEU B 1 73 ? 2.439 -9.25 -7.453 1 98.88 73 LEU B O 1
ATOM 2811 N N . THR B 1 74 ? 0.597 -7.941 -7.848 1 98.62 74 THR B N 1
ATOM 2812 C CA . THR B 1 74 ? -0.046 -8.164 -6.555 1 98.62 74 THR B CA 1
ATOM 2813 C C . THR B 1 74 ? -1.562 -8.047 -6.68 1 98.62 74 THR B C 1
ATOM 2815 O O . THR B 1 74 ? -2.109 -8.141 -7.781 1 98.62 74 THR B O 1
ATOM 2818 N N . ALA B 1 75 ? -2.227 -8.023 -5.5 1 98.25 75 ALA B N 1
ATOM 2819 C CA . ALA B 1 75 ? -3.686 -7.961 -5.48 1 98.25 75 ALA B CA 1
ATOM 2820 C C . ALA B 1 75 ? -4.168 -6.535 -5.23 1 98.25 75 ALA B C 1
ATOM 2822 O O . ALA B 1 75 ? -3.561 -5.797 -4.453 1 98.25 75 ALA B O 1
ATOM 2823 N N . ALA B 1 76 ? -5.289 -6.254 -5.844 1 98.31 76 ALA B N 1
ATOM 2824 C CA . ALA B 1 76 ? -5.859 -4.918 -5.684 1 98.31 76 ALA B CA 1
ATOM 2825 C C . ALA B 1 76 ? -6.379 -4.711 -4.266 1 98.31 76 ALA B C 1
ATOM 2827 O O . ALA B 1 76 ? -6.305 -3.604 -3.725 1 98.31 76 ALA B O 1
ATOM 2828 N N . HIS B 1 77 ? -6.863 -5.746 -3.668 1 96.12 77 HIS B N 1
ATOM 2829 C CA . HIS B 1 77 ? -7.48 -5.594 -2.355 1 96.12 77 HIS B CA 1
ATOM 2830 C C . HIS B 1 77 ? -6.43 -5.32 -1.282 1 96.12 77 HIS B C 1
ATOM 2832 O O . HIS B 1 77 ? -6.77 -5.113 -0.115 1 96.12 77 HIS B O 1
ATOM 2838 N N . CYS B 1 78 ? -5.117 -5.371 -1.622 1 95.81 78 CYS B N 1
ATOM 2839 C CA . CYS B 1 78 ? -4.055 -5.023 -0.686 1 95.81 78 CYS B CA 1
ATOM 2840 C C . CYS B 1 78 ? -4.113 -3.547 -0.319 1 95.81 78 CYS B C 1
ATOM 2842 O O . CYS B 1 78 ? -3.484 -3.117 0.649 1 95.81 78 CYS B O 1
ATOM 2844 N N . PHE B 1 79 ? -4.863 -2.777 -1.085 1 96.19 79 PHE B N 1
ATOM 2845 C CA . PHE B 1 79 ? -4.879 -1.329 -0.919 1 96.19 79 PHE B CA 1
ATOM 2846 C C . PHE B 1 79 ? -6.309 -0.816 -0.777 1 96.19 79 PHE B C 1
ATOM 2848 O O . PHE B 1 79 ? -7.062 -0.792 -1.751 1 96.19 79 PHE B O 1
ATOM 2855 N N . THR B 1 80 ? -6.68 -0.408 0.385 1 96.94 80 THR B N 1
ATOM 2856 C CA . THR B 1 80 ? -7.98 0.189 0.665 1 96.94 80 THR B CA 1
ATOM 2857 C C . THR B 1 80 ? -7.824 1.451 1.509 1 96.94 80 THR B C 1
ATOM 2859 O O . THR B 1 80 ? -6.969 1.512 2.393 1 96.94 80 THR B O 1
ATOM 2862 N N . VAL B 1 81 ? -8.633 2.426 1.184 1 98.31 81 VAL B N 1
ATOM 2863 C CA . VAL B 1 81 ? -8.664 3.662 1.96 1 98.31 81 VAL B CA 1
ATOM 2864 C C . VAL B 1 81 ? -9.953 3.738 2.766 1 98.31 81 VAL B C 1
ATOM 2866 O O . VAL B 1 81 ? -11.047 3.588 2.213 1 98.31 81 VAL B O 1
ATOM 2869 N N . ILE B 1 82 ? -9.82 4.02 4.023 1 98.38 82 ILE B N 1
ATOM 2870 C CA . ILE B 1 82 ? -10.977 4.207 4.891 1 98.38 82 ILE B CA 1
ATOM 2871 C C . ILE B 1 82 ? -11 5.645 5.41 1 98.38 82 ILE B C 1
ATOM 2873 O O . ILE B 1 82 ? -9.992 6.145 5.91 1 98.38 82 ILE B O 1
ATOM 2877 N N . LEU B 1 83 ? -12.148 6.266 5.195 1 98.38 83 LEU B N 1
ATOM 2878 C CA . LEU B 1 83 ? -12.391 7.625 5.66 1 98.38 83 LEU B CA 1
ATOM 2879 C C . LEU B 1 83 ? -13.516 7.656 6.695 1 98.38 83 LEU B C 1
ATOM 2881 O O . LEU B 1 83 ? -14.352 6.75 6.734 1 98.38 83 LEU B O 1
ATOM 2885 N N . GLY B 1 84 ? -13.492 8.719 7.52 1 98 84 GLY B N 1
ATOM 2886 C CA . GLY B 1 84 ? -14.555 8.883 8.5 1 98 84 GLY B CA 1
ATOM 2887 C C . GLY B 1 84 ? -14.477 7.879 9.633 1 98 84 GLY B C 1
ATOM 2888 O O . GLY B 1 84 ? -15.469 7.652 10.344 1 98 84 GLY B O 1
ATOM 2889 N N . ARG B 1 85 ? -13.344 7.266 9.789 1 96.06 85 ARG B N 1
ATOM 2890 C CA . ARG B 1 85 ? -13.164 6.25 10.82 1 96.06 85 ARG B CA 1
ATOM 2891 C C . ARG B 1 85 ? -12.594 6.863 12.094 1 96.06 85 ARG B C 1
ATOM 2893 O O . ARG B 1 85 ? -11.68 7.691 12.039 1 96.06 85 ARG B O 1
ATOM 2900 N N . GLN B 1 86 ? -13.164 6.469 13.234 1 93.88 86 GLN B N 1
ATOM 2901 C CA . GLN B 1 86 ? -12.625 6.871 14.523 1 93.88 86 GLN B CA 1
ATOM 2902 C C . GLN B 1 86 ? -11.781 5.762 15.141 1 93.88 86 GLN B C 1
ATOM 2904 O O . GLN B 1 86 ? -10.625 5.98 15.508 1 93.88 86 GLN B O 1
ATOM 2909 N N . GLY B 1 87 ? -12.438 4.625 15.305 1 94.69 87 GLY B N 1
ATOM 2910 C CA . GLY B 1 87 ? -11.766 3.484 15.914 1 94.69 87 GLY B CA 1
ATOM 2911 C C . GLY B 1 87 ? -11.438 2.387 14.922 1 94.69 87 GLY B C 1
ATOM 2912 O O . GLY B 1 87 ? -12.211 2.121 14 1 94.69 87 GLY B O 1
ATOM 2913 N N . GLN B 1 88 ? -10.281 1.631 15.164 1 92.56 88 GLN B N 1
ATOM 2914 C CA . GLN B 1 88 ? -9.898 0.523 14.297 1 92.56 88 GLN B CA 1
ATOM 2915 C C . GLN B 1 88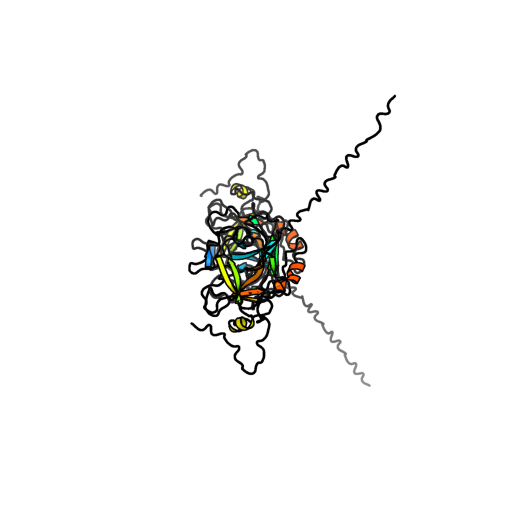 ? -10.75 -0.712 14.57 1 92.56 88 GLN B C 1
ATOM 2917 O O . GLN B 1 88 ? -10.781 -1.645 13.766 1 92.56 88 GLN B O 1
ATOM 2922 N N . ALA B 1 89 ? -11.375 -0.675 15.664 1 89.88 89 ALA B N 1
ATOM 2923 C CA . ALA B 1 89 ? -12.344 -1.707 16.031 1 89.88 89 ALA B CA 1
ATOM 2924 C C . ALA B 1 89 ? -13.688 -1.089 16.422 1 89.88 89 ALA B C 1
ATOM 2926 O O . ALA B 1 89 ? -13.805 0.132 16.547 1 89.88 89 ALA B O 1
ATOM 2927 N N . GLY B 1 90 ? -14.703 -1.885 16.406 1 90.75 90 GLY B N 1
ATOM 2928 C CA . GLY B 1 90 ? -16 -1.427 16.859 1 90.75 90 GLY B CA 1
ATOM 2929 C C . GLY B 1 90 ? -16.812 -0.741 15.773 1 90.75 90 GLY B C 1
ATOM 2930 O O . GLY B 1 90 ? -16.5 -0.888 14.586 1 90.75 90 GLY B O 1
ATOM 2931 N N . SER B 1 91 ? -17.891 0.024 16.188 1 93.19 91 SER B N 1
ATOM 2932 C CA . SER B 1 91 ? -18.812 0.651 15.258 1 93.19 91 SER B CA 1
ATOM 2933 C C . SER B 1 91 ? -18.25 1.955 14.703 1 93.19 91 SER B C 1
ATOM 2935 O O . SER B 1 91 ? -17.734 2.781 15.461 1 93.19 91 SER B O 1
ATOM 2937 N N . ASN B 1 92 ? -18.297 2.164 13.406 1 96.75 92 ASN B N 1
ATOM 2938 C CA . ASN B 1 92 ? -17.922 3.363 12.672 1 96.75 92 ASN B CA 1
ATOM 2939 C C . ASN B 1 92 ? -19 3.773 11.672 1 96.75 92 ASN B C 1
ATOM 2941 O O . ASN B 1 92 ? -18.828 3.594 10.461 1 96.75 92 ASN B O 1
ATOM 2945 N N . PRO B 1 93 ? -20.047 4.352 12.117 1 96.81 93 PRO B N 1
ATOM 2946 C CA . PRO B 1 93 ? -21.219 4.582 11.266 1 96.81 93 PRO B CA 1
ATOM 2947 C C . PRO B 1 93 ? -20.953 5.617 10.172 1 96.81 93 PRO B C 1
ATOM 2949 O O . PRO B 1 93 ? -21.703 5.695 9.195 1 96.81 93 PRO B O 1
ATOM 2952 N N . ASN B 1 94 ? -19.938 6.434 10.281 1 97.56 94 ASN B N 1
ATOM 2953 C CA . ASN B 1 94 ? -19.688 7.516 9.336 1 97.56 94 ASN B CA 1
ATOM 2954 C C . ASN B 1 94 ? -18.641 7.125 8.297 1 97.56 94 ASN B C 1
ATOM 2956 O O . ASN B 1 94 ? -18.234 7.953 7.48 1 97.56 94 ASN B O 1
ATOM 2960 N N . GLU B 1 95 ? -18.25 5.938 8.305 1 97.38 95 GLU B N 1
ATOM 2961 C CA . GLU B 1 95 ? -17.109 5.492 7.5 1 97.38 95 GLU B CA 1
ATOM 2962 C C . GLU B 1 95 ? -17.516 5.316 6.039 1 97.38 95 GLU B C 1
ATOM 2964 O O . GLU B 1 95 ? -18.641 4.938 5.742 1 97.38 95 GLU B O 1
ATOM 2969 N N . GLN B 1 96 ? -16.641 5.688 5.148 1 97.94 96 GLN B N 1
ATOM 2970 C CA . GLN B 1 96 ? -16.656 5.332 3.734 1 97.94 96 GLN B CA 1
ATOM 2971 C C . GLN B 1 96 ? -15.367 4.633 3.318 1 97.94 96 GLN B C 1
ATOM 2973 O O . GLN B 1 96 ? -14.281 5.059 3.697 1 97.94 96 GLN B O 1
ATOM 2978 N N . SER B 1 97 ? -15.508 3.553 2.605 1 97.25 97 SER B N 1
ATOM 2979 C CA . SER B 1 97 ? -14.367 2.801 2.08 1 97.25 97 SER B CA 1
ATOM 2980 C C . SER B 1 97 ? -14.266 2.941 0.565 1 97.25 97 SER B C 1
ATOM 2982 O O . SER B 1 97 ? -15.281 2.947 -0.133 1 97.25 97 SER B O 1
ATOM 2984 N N . ARG B 1 98 ? -13.031 3.152 0.068 1 97.94 98 ARG B N 1
ATOM 2985 C CA . ARG B 1 98 ? -12.773 3.17 -1.368 1 97.94 98 ARG B CA 1
ATOM 2986 C C . ARG B 1 98 ? -11.555 2.32 -1.713 1 97.94 98 ARG B C 1
ATOM 2988 O O . ARG B 1 98 ? -10.578 2.287 -0.959 1 97.94 98 ARG B O 1
ATOM 2995 N N . THR B 1 99 ? -11.641 1.637 -2.854 1 96.88 99 THR B N 1
ATOM 2996 C CA . THR B 1 99 ? -10.461 1.029 -3.459 1 96.88 99 THR B CA 1
ATOM 2997 C C . THR B 1 99 ? -9.609 2.084 -4.156 1 96.88 99 THR B C 1
ATOM 2999 O O . THR B 1 99 ? -10 3.252 -4.234 1 96.88 99 THR B O 1
ATOM 3002 N N . ILE B 1 100 ? -8.414 1.648 -4.551 1 97.38 100 ILE B N 1
ATOM 3003 C CA . ILE B 1 100 ? -7.48 2.578 -5.176 1 97.38 100 ILE B CA 1
ATOM 3004 C C . ILE B 1 100 ? -7.309 2.223 -6.648 1 97.38 100 ILE B C 1
ATOM 3006 O O . ILE B 1 100 ? -7.191 1.047 -7.004 1 97.38 100 ILE B O 1
ATOM 3010 N N . SER B 1 101 ? -7.289 3.238 -7.5 1 97.12 101 SER B N 1
ATOM 3011 C CA . SER B 1 101 ? -7.023 3.031 -8.922 1 97.12 101 SER B CA 1
ATOM 3012 C C . SER B 1 101 ? -5.535 3.174 -9.227 1 97.12 101 SER B C 1
ATOM 3014 O O . SER B 1 101 ? -4.992 2.42 -10.039 1 97.12 101 SER B O 1
ATOM 3016 N N . ARG B 1 102 ? -4.961 4.141 -8.508 1 97.38 102 ARG B N 1
ATOM 3017 C CA . ARG B 1 102 ? -3.574 4.465 -8.828 1 97.38 102 ARG B CA 1
ATOM 3018 C C . ARG B 1 102 ? -2.871 5.102 -7.637 1 97.38 102 ARG B C 1
ATOM 3020 O O . ARG B 1 102 ? -3.5 5.809 -6.844 1 97.38 102 ARG B O 1
ATOM 3027 N N . ILE B 1 103 ? -1.592 4.742 -7.477 1 98 103 ILE B N 1
ATOM 3028 C CA . ILE B 1 103 ? -0.702 5.422 -6.547 1 98 103 ILE B CA 1
ATOM 3029 C C . ILE B 1 103 ? 0.5 5.988 -7.297 1 98 103 ILE B C 1
ATOM 3031 O O . ILE B 1 103 ? 1.09 5.305 -8.141 1 98 103 ILE B O 1
ATOM 3035 N N . VAL B 1 104 ? 0.842 7.277 -7.055 1 98.5 104 VAL B N 1
ATOM 3036 C CA . VAL B 1 104 ? 2.004 7.934 -7.648 1 98.5 104 VAL B CA 1
ATOM 3037 C C . VAL B 1 104 ? 2.9 8.484 -6.543 1 98.5 104 VAL B C 1
ATOM 3039 O O . VAL B 1 104 ? 2.484 9.359 -5.777 1 98.5 104 VAL B O 1
ATOM 3042 N N . CYS B 1 105 ? 4.117 7.945 -6.496 1 98.56 105 CYS B N 1
ATOM 3043 C CA . CYS B 1 105 ? 5.082 8.453 -5.531 1 98.56 105 CYS B CA 1
ATOM 3044 C C . CYS B 1 105 ? 6.047 9.43 -6.184 1 98.56 105 CYS B C 1
ATOM 3046 O O . CYS B 1 105 ? 6.285 9.367 -7.391 1 98.56 105 CYS B O 1
ATOM 3048 N N . HIS B 1 106 ? 6.523 10.383 -5.371 1 98.62 106 HIS B N 1
ATOM 3049 C CA . HIS B 1 106 ? 7.434 11.383 -5.918 1 98.62 106 HIS B CA 1
ATOM 3050 C C . HIS B 1 106 ? 8.648 10.727 -6.574 1 98.62 106 HIS B C 1
ATOM 3052 O O . HIS B 1 106 ? 9.258 9.828 -5.992 1 98.62 106 HIS B O 1
ATOM 3058 N N . PRO B 1 107 ? 9.062 11.164 -7.746 1 96.94 107 PRO B N 1
ATOM 3059 C CA . PRO B 1 107 ? 10.109 10.477 -8.5 1 96.94 107 PRO B CA 1
ATOM 3060 C C . PRO B 1 107 ? 11.477 10.57 -7.832 1 96.94 107 PRO B C 1
ATOM 3062 O O . PRO B 1 107 ? 12.344 9.727 -8.062 1 96.94 107 PRO B O 1
ATOM 3065 N N . ASP B 1 108 ? 11.68 11.578 -6.996 1 97.56 108 ASP B N 1
ATOM 3066 C CA . ASP B 1 108 ? 12.984 11.781 -6.367 1 97.56 108 ASP B CA 1
ATOM 3067 C C . ASP B 1 108 ? 12.977 11.281 -4.922 1 97.56 108 ASP B C 1
ATOM 3069 O O . ASP B 1 108 ? 13.844 11.648 -4.129 1 97.56 108 ASP B O 1
ATOM 3073 N N . TYR B 1 109 ? 11.93 10.539 -4.539 1 98.19 109 TYR B N 1
ATOM 3074 C CA . TYR B 1 109 ? 11.945 9.969 -3.195 1 98.19 109 TYR B CA 1
ATOM 3075 C C . TYR B 1 109 ? 13.172 9.086 -2.994 1 98.19 109 TYR B C 1
ATOM 3077 O O . TYR B 1 109 ? 13.469 8.227 -3.826 1 98.19 109 TYR B O 1
ATOM 3085 N N . SER B 1 110 ? 13.844 9.328 -1.86 1 96.56 110 SER B N 1
ATOM 3086 C CA . SER B 1 110 ? 14.977 8.5 -1.467 1 96.56 110 SER B CA 1
ATOM 3087 C C . SER B 1 110 ? 14.625 7.598 -0.292 1 96.56 110 SER B C 1
ATOM 3089 O O . SER B 1 110 ? 14.406 8.078 0.823 1 96.56 110 SER B O 1
ATOM 3091 N N . GLY B 1 111 ? 14.703 6.301 -0.524 1 93.56 111 GLY B N 1
ATOM 3092 C CA . GLY B 1 111 ? 14.445 5.352 0.55 1 93.56 111 GLY B CA 1
ATOM 3093 C C . GLY B 1 111 ? 15.508 5.363 1.625 1 93.56 111 GLY B C 1
ATOM 3094 O O . GLY B 1 111 ? 15.297 4.855 2.727 1 93.56 111 GLY B O 1
ATOM 3095 N N . THR B 1 112 ? 16.625 5.941 1.373 1 93.75 112 THR B N 1
ATOM 3096 C CA . THR B 1 112 ? 17.734 5.973 2.309 1 93.75 112 THR B CA 1
ATOM 3097 C C . THR B 1 112 ? 17.641 7.191 3.223 1 93.75 112 THR B C 1
ATOM 3099 O O . THR B 1 112 ? 17.844 7.082 4.434 1 93.75 112 THR B O 1
ATOM 3102 N N . THR B 1 113 ? 17.266 8.383 2.65 1 95.38 113 THR B N 1
ATOM 3103 C CA . THR B 1 113 ? 17.266 9.617 3.422 1 95.38 113 THR B CA 1
ATOM 3104 C C . THR B 1 113 ? 15.836 10.055 3.738 1 95.38 113 THR B C 1
ATOM 3106 O O . THR B 1 113 ? 15.625 10.961 4.547 1 95.38 113 THR B O 1
ATOM 3109 N N . ASN B 1 114 ? 14.852 9.453 3.105 1 96.25 114 ASN B N 1
ATOM 3110 C CA . ASN B 1 114 ? 13.445 9.82 3.186 1 96.25 114 ASN B CA 1
ATOM 3111 C C . ASN B 1 114 ? 13.195 11.227 2.654 1 96.25 114 ASN B C 1
ATOM 3113 O O . ASN B 1 114 ? 12.258 11.898 3.08 1 96.25 114 ASN B O 1
ATOM 3117 N N . ASP B 1 115 ? 14.117 11.711 1.818 1 97.81 115 ASP B N 1
ATOM 3118 C CA . ASP B 1 115 ? 13.836 12.961 1.115 1 97.81 115 ASP B CA 1
ATOM 3119 C C . ASP B 1 115 ? 12.695 12.781 0.113 1 97.81 115 ASP B C 1
ATOM 3121 O O . ASP B 1 115 ? 12.578 11.727 -0.513 1 97.81 115 ASP B O 1
ATOM 3125 N N . ASN B 1 116 ? 11.82 13.828 0.003 1 98.56 116 ASN B N 1
ATOM 3126 C CA . ASN B 1 116 ? 10.672 13.805 -0.897 1 98.56 116 ASN B CA 1
ATOM 3127 C C . ASN B 1 116 ? 9.719 12.656 -0.558 1 98.56 116 ASN B C 1
ATOM 3129 O O . ASN B 1 116 ? 9.242 11.953 -1.45 1 98.56 116 ASN B O 1
ATOM 3133 N N . ASP B 1 117 ? 9.453 12.43 0.743 1 98.25 117 ASP B N 1
ATOM 3134 C CA . ASP B 1 117 ? 8.648 11.336 1.261 1 98.25 117 ASP B CA 1
ATOM 3135 C C . ASP B 1 117 ? 7.156 11.633 1.122 1 98.25 117 ASP B C 1
ATOM 3137 O O . ASP B 1 117 ? 6.473 11.891 2.117 1 98.25 117 ASP B O 1
ATOM 3141 N N . ILE B 1 118 ? 6.664 11.531 -0.116 1 98.69 118 ILE B N 1
ATOM 3142 C CA . ILE B 1 118 ? 5.281 11.906 -0.381 1 98.69 118 ILE B CA 1
ATOM 3143 C C . ILE B 1 118 ? 4.742 11.094 -1.555 1 98.69 118 ILE B C 1
ATOM 3145 O O . ILE B 1 118 ? 5.461 10.836 -2.525 1 98.69 118 ILE B O 1
ATOM 3149 N N . CYS B 1 119 ? 3.488 10.602 -1.403 1 98.81 119 CYS B N 1
ATOM 3150 C CA . CYS B 1 119 ? 2.76 9.898 -2.453 1 98.81 119 CYS B CA 1
ATOM 3151 C C . CYS B 1 119 ? 1.326 10.406 -2.557 1 98.81 119 CYS B C 1
ATOM 3153 O O . CYS B 1 119 ? 0.761 10.883 -1.572 1 98.81 119 CYS B O 1
ATOM 3155 N N . LEU B 1 120 ? 0.76 10.312 -3.797 1 98.81 120 LEU B N 1
ATOM 3156 C CA . LEU B 1 120 ? -0.646 10.586 -4.078 1 98.81 120 LEU B CA 1
ATOM 3157 C C . LEU B 1 120 ? -1.39 9.297 -4.422 1 98.81 120 LEU B C 1
ATOM 3159 O O . LEU B 1 120 ? -0.906 8.492 -5.223 1 98.81 120 LEU B O 1
ATOM 3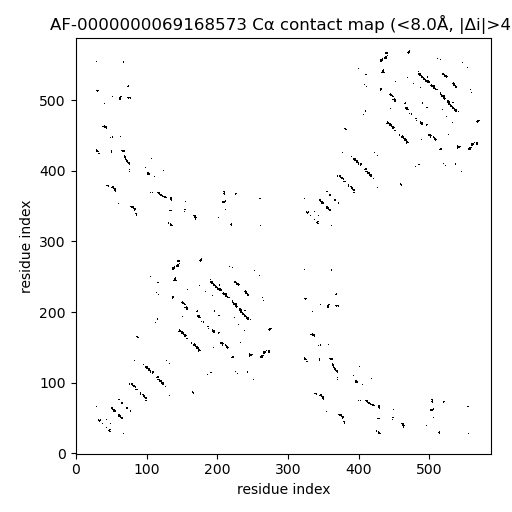163 N N . LEU B 1 121 ? -2.521 9.086 -3.768 1 98.69 121 LEU B N 1
ATOM 3164 C CA . LEU B 1 121 ? -3.406 7.969 -4.078 1 98.69 121 LEU B CA 1
ATOM 3165 C C . LEU B 1 121 ? -4.664 8.453 -4.793 1 98.69 121 LEU B C 1
ATOM 3167 O O . LEU B 1 121 ? -5.359 9.344 -4.305 1 98.69 121 LEU B O 1
ATOM 3171 N N . GLU B 1 122 ? -4.957 7.891 -5.93 1 98.44 122 GLU B N 1
ATOM 3172 C CA . GLU B 1 122 ? -6.215 8.125 -6.633 1 98.44 122 GLU B CA 1
ATOM 3173 C C . GLU B 1 122 ? -7.25 7.059 -6.285 1 98.44 122 GLU B C 1
ATOM 3175 O O . GLU B 1 122 ? -7.023 5.871 -6.516 1 98.44 122 GLU B O 1
ATOM 3180 N N . LEU B 1 123 ? -8.375 7.523 -5.742 1 98.06 123 LEU B N 1
ATOM 3181 C CA . LEU B 1 123 ? -9.453 6.602 -5.391 1 98.06 123 LEU B CA 1
ATOM 3182 C C . LEU B 1 123 ? -10.188 6.117 -6.637 1 98.06 123 LEU B C 1
ATOM 3184 O O . LEU B 1 123 ? -10.211 6.809 -7.656 1 98.06 123 LEU B O 1
ATOM 3188 N N . SER B 1 124 ? -10.766 4.922 -6.543 1 97.19 124 SER B N 1
ATOM 3189 C CA . SER B 1 124 ? -11.469 4.34 -7.68 1 97.19 124 SER B CA 1
ATOM 3190 C C . SER B 1 124 ? -12.789 5.059 -7.945 1 97.19 124 SER B C 1
ATOM 3192 O O . SER B 1 124 ? -13.359 4.934 -9.031 1 97.19 124 SER B O 1
ATOM 3194 N N . SER B 1 125 ? -13.305 5.715 -6.93 1 96.94 125 SER B N 1
ATOM 3195 C CA . SER B 1 125 ? -14.539 6.492 -7.043 1 96.94 125 SER B CA 1
ATOM 3196 C C . SER B 1 125 ? -14.547 7.652 -6.051 1 96.94 125 SER B C 1
ATOM 3198 O O . SER B 1 125 ? -13.875 7.598 -5.016 1 96.94 125 SER B O 1
ATOM 3200 N N . ALA B 1 126 ? -15.344 8.688 -6.387 1 97.06 126 ALA B N 1
ATOM 3201 C CA . ALA B 1 126 ? -15.375 9.898 -5.57 1 97.06 126 ALA B CA 1
ATOM 3202 C C . ALA B 1 126 ? -16.016 9.625 -4.211 1 97.06 126 ALA B C 1
ATOM 3204 O O . ALA B 1 126 ? -16.969 8.859 -4.109 1 97.06 126 ALA B O 1
ATOM 3205 N N . VAL B 1 127 ? -15.508 10.289 -3.234 1 97.62 127 VAL B N 1
ATOM 3206 C CA . VAL B 1 127 ? -16.078 10.219 -1.896 1 97.62 127 VAL B CA 1
ATOM 3207 C C . VAL B 1 127 ? -17.188 11.266 -1.756 1 97.62 127 VAL B C 1
ATOM 3209 O O . VAL B 1 127 ? -17.125 12.328 -2.379 1 97.62 127 VAL B O 1
ATOM 3212 N N . THR B 1 128 ? -18.172 10.945 -0.962 1 97.5 128 THR B N 1
ATOM 3213 C CA . THR B 1 128 ? -19.188 11.914 -0.599 1 97.5 128 THR B CA 1
ATOM 3214 C C . THR B 1 128 ? -18.797 12.68 0.661 1 97.5 128 THR B C 1
ATOM 3216 O O . THR B 1 128 ? -18.547 12.078 1.705 1 97.5 128 THR B O 1
ATOM 3219 N N . PHE B 1 129 ? -18.812 13.961 0.524 1 97.12 129 PHE B N 1
ATOM 3220 C CA . PHE B 1 129 ? -18.438 14.781 1.673 1 97.12 129 PHE B CA 1
ATOM 3221 C C . PHE B 1 129 ? -19.562 14.836 2.691 1 97.12 129 PHE B C 1
ATOM 3223 O O . PHE B 1 129 ? -20.734 14.914 2.32 1 97.12 129 PHE B O 1
ATOM 3230 N N . THR B 1 130 ? -19.219 14.711 3.889 1 97.62 130 THR B N 1
ATOM 3231 C CA . THR B 1 130 ? -20.078 14.891 5.051 1 97.62 130 THR B CA 1
ATOM 3232 C C . THR B 1 130 ? -19.375 15.711 6.125 1 97.62 130 THR B C 1
ATOM 3234 O O . THR B 1 130 ? -18.266 16.203 5.906 1 97.62 130 THR B O 1
ATOM 3237 N N . ASP B 1 131 ? -20 15.898 7.285 1 96.19 131 ASP B N 1
ATOM 3238 C CA . ASP B 1 131 ? -19.344 16.562 8.406 1 96.19 131 ASP B CA 1
ATOM 3239 C C . ASP B 1 131 ? -18.188 15.711 8.93 1 96.19 131 ASP B C 1
ATOM 3241 O O . ASP B 1 131 ? -17.312 16.219 9.656 1 96.19 131 ASP B O 1
ATOM 3245 N N . TYR B 1 132 ? -18.188 14.422 8.555 1 97.5 132 TYR B N 1
ATOM 3246 C CA . TYR B 1 132 ? -17.203 13.484 9.07 1 97.5 132 TYR B CA 1
ATOM 3247 C C . TYR B 1 132 ? -16.125 13.211 8.031 1 97.5 132 TYR B C 1
ATOM 3249 O O . TYR B 1 132 ? -15.109 12.578 8.336 1 97.5 132 TYR B O 1
ATOM 3257 N N . ILE B 1 133 ? -16.359 13.578 6.773 1 98.25 133 ILE B N 1
ATOM 3258 C CA . ILE B 1 133 ? -15.445 13.352 5.656 1 98.25 133 ILE B CA 1
ATOM 3259 C C . ILE B 1 133 ? -15.352 14.617 4.805 1 98.25 133 ILE B C 1
ATOM 3261 O O . ILE B 1 133 ? -16.312 15.008 4.148 1 98.25 133 ILE B O 1
ATOM 3265 N N . ALA B 1 134 ? -14.203 15.25 4.832 1 97.88 134 ALA B N 1
ATOM 3266 C CA . ALA B 1 134 ? -13.938 16.484 4.098 1 97.88 134 ALA B CA 1
ATOM 3267 C C . ALA B 1 134 ? -12.445 16.641 3.816 1 97.88 134 ALA B C 1
ATOM 3269 O O . ALA B 1 134 ? -11.609 16.156 4.582 1 97.88 134 ALA B O 1
ATOM 3270 N N . PRO B 1 135 ? -12.125 17.281 2.725 1 98.19 135 PRO B N 1
ATOM 3271 C CA . PRO B 1 135 ? -10.703 17.453 2.398 1 98.19 135 PRO B CA 1
ATOM 3272 C C . PRO B 1 135 ? -10.023 18.516 3.244 1 98.19 135 PRO B C 1
ATOM 3274 O O . PRO B 1 135 ? -10.672 19.484 3.662 1 98.19 135 PRO B O 1
ATOM 3277 N N . VAL B 1 136 ? -8.766 18.344 3.523 1 98.62 136 VAL B N 1
ATOM 3278 C CA . VAL B 1 136 ? -7.93 19.375 4.137 1 98.62 136 VAL B CA 1
ATOM 3279 C C . VAL B 1 136 ? -7.383 20.312 3.061 1 98.62 136 VAL B C 1
ATOM 3281 O O . VAL B 1 136 ? -7.27 19.922 1.895 1 98.62 136 VAL B O 1
ATOM 3284 N N . CYS B 1 137 ? -7.07 21.547 3.432 1 98.12 137 CYS B N 1
ATOM 3285 C CA . CYS B 1 137 ? -6.285 22.391 2.545 1 98.12 137 CYS B CA 1
ATOM 3286 C C . CYS B 1 137 ? -4.805 22.031 2.611 1 98.12 137 CYS B C 1
ATOM 3288 O O . CYS B 1 137 ? -4.34 21.5 3.617 1 98.12 137 CYS B O 1
ATOM 3290 N N . LEU B 1 138 ? -4.09 22.297 1.527 1 98.69 138 LEU B N 1
ATOM 3291 C CA . LEU B 1 138 ? -2.648 22.078 1.486 1 98.69 138 LEU B CA 1
ATOM 3292 C C . LEU B 1 138 ? -1.897 23.406 1.557 1 98.69 138 LEU B C 1
ATOM 3294 O O . LEU B 1 138 ? -2.34 24.406 0.987 1 98.69 138 LEU B O 1
ATOM 3298 N N . ALA B 1 139 ? -0.792 23.406 2.301 1 98 139 ALA B N 1
ATOM 3299 C CA . ALA B 1 139 ? 0.054 24.594 2.309 1 98 139 ALA B CA 1
ATOM 3300 C C . ALA B 1 139 ? 0.6 24.891 0.913 1 98 139 ALA B C 1
ATOM 3302 O O . ALA B 1 139 ? 1.176 24.016 0.267 1 98 139 ALA B O 1
ATOM 3303 N N . ALA B 1 140 ? 0.445 26.156 0.5 1 96.94 140 ALA B N 1
ATOM 3304 C CA . ALA B 1 140 ? 0.91 26.578 -0.818 1 96.94 140 ALA B CA 1
ATOM 3305 C C . ALA B 1 140 ? 2.416 26.828 -0.815 1 96.94 140 ALA B C 1
ATOM 3307 O O . ALA B 1 140 ? 3.02 27.016 0.244 1 96.94 140 ALA B O 1
ATOM 3308 N N . ASP B 1 141 ? 2.949 26.734 -2.059 1 96.12 141 ASP B N 1
ATOM 3309 C CA . ASP B 1 141 ? 4.352 27.109 -2.219 1 96.12 141 ASP B CA 1
ATOM 3310 C C . ASP B 1 141 ? 4.625 28.484 -1.623 1 96.12 141 ASP B C 1
ATOM 3312 O O . ASP B 1 141 ? 3.822 29.406 -1.784 1 96.12 141 ASP B O 1
ATOM 3316 N N . GLY B 1 142 ? 5.715 28.594 -0.917 1 91.69 142 GLY B N 1
ATOM 3317 C CA . GLY B 1 142 ? 6.066 29.859 -0.294 1 91.69 142 GLY B CA 1
ATOM 3318 C C . GLY B 1 142 ? 5.57 29.984 1.134 1 91.69 142 GLY B C 1
ATOM 3319 O O . GLY B 1 142 ? 5.949 30.922 1.853 1 91.69 142 GLY B O 1
ATOM 3320 N N . SER B 1 143 ? 4.719 29.047 1.596 1 93.88 143 SER B N 1
ATOM 3321 C CA . SER B 1 143 ? 4.27 29.047 2.984 1 93.88 143 SER B CA 1
ATOM 3322 C C . SER B 1 143 ? 5.441 28.875 3.943 1 93.88 143 SER B C 1
ATOM 3324 O O . SER B 1 143 ? 6.398 28.156 3.639 1 93.88 143 SER B O 1
ATOM 3326 N N . THR B 1 144 ? 5.34 29.516 5.117 1 90.75 144 THR B N 1
ATOM 3327 C CA . THR B 1 144 ? 6.383 29.453 6.133 1 90.75 144 THR B CA 1
ATOM 3328 C C . THR B 1 144 ? 5.797 29.047 7.48 1 90.75 144 THR B C 1
ATOM 3330 O O . THR B 1 144 ? 4.691 29.469 7.836 1 90.75 144 THR B O 1
ATOM 3333 N N . PHE B 1 145 ? 6.504 28.203 8.156 1 92.88 145 PHE B N 1
ATOM 3334 C CA . PHE B 1 145 ? 6.145 27.734 9.484 1 92.88 145 PHE B CA 1
ATOM 3335 C C . PHE B 1 145 ? 7.297 27.938 10.461 1 92.88 145 PHE B C 1
ATOM 3337 O O . PHE B 1 145 ? 8.211 27.125 10.539 1 92.88 145 PHE B O 1
ATOM 3344 N N . ASN B 1 146 ? 7.211 29.016 11.227 1 88.12 146 ASN B N 1
ATOM 3345 C CA . ASN B 1 146 ? 8.297 29.391 12.117 1 88.12 146 ASN B CA 1
ATOM 3346 C C . ASN B 1 146 ? 8.359 28.484 13.336 1 88.12 146 ASN B C 1
ATOM 3348 O O . ASN B 1 146 ? 7.344 27.922 13.75 1 88.12 146 ASN B O 1
ATOM 3352 N N . SER B 1 147 ? 9.555 28.375 13.867 1 88.62 147 SER B N 1
ATOM 3353 C CA . SER B 1 147 ? 9.766 27.578 15.062 1 88.62 147 SER B CA 1
ATOM 3354 C C . SER B 1 147 ? 8.82 28 16.188 1 88.62 147 SER B C 1
ATOM 3356 O O . SER B 1 147 ? 8.594 29.188 16.406 1 88.62 147 SER B O 1
ATOM 3358 N N . GLY B 1 148 ? 8.242 27 16.828 1 88.38 148 GLY B N 1
ATOM 3359 C CA . GLY B 1 148 ? 7.43 27.266 18 1 88.38 148 GLY B CA 1
ATOM 3360 C C . GLY B 1 148 ? 5.941 27.281 17.703 1 88.38 148 GLY B C 1
ATOM 3361 O O . GLY B 1 148 ? 5.121 27.156 18.609 1 88.38 148 GLY B O 1
ATOM 3362 N N . ILE B 1 149 ? 5.59 27.531 16.453 1 90.25 149 ILE B N 1
ATOM 3363 C CA . ILE B 1 149 ? 4.168 27.547 16.141 1 90.25 149 ILE B CA 1
ATOM 3364 C C . ILE B 1 149 ? 3.586 26.141 16.297 1 90.25 149 ILE B C 1
ATOM 3366 O O . ILE B 1 149 ? 4.23 25.141 15.953 1 90.25 149 ILE B O 1
ATOM 3370 N N . ILE B 1 150 ? 2.389 26.078 16.844 1 90.94 150 ILE B N 1
ATOM 3371 C CA . ILE B 1 150 ? 1.788 24.797 17.203 1 90.94 150 ILE B CA 1
ATOM 3372 C C . ILE B 1 150 ? 1.057 24.203 16 1 90.94 150 ILE B C 1
ATOM 3374 O O . ILE B 1 150 ? 0.304 24.906 15.32 1 90.94 150 ILE B O 1
ATOM 3378 N N . ASN B 1 151 ? 1.315 22.984 15.719 1 94.12 151 ASN B N 1
ATOM 3379 C CA . ASN B 1 151 ? 0.614 22.141 14.75 1 94.12 151 ASN B CA 1
ATOM 3380 C C . ASN B 1 151 ? 0.024 20.891 15.414 1 94.12 151 ASN B C 1
ATOM 3382 O O . ASN B 1 151 ? 0.315 20.609 16.578 1 94.12 151 ASN B O 1
ATOM 3386 N N . TRP B 1 152 ? -0.832 20.234 14.617 1 93.44 152 TRP B N 1
ATOM 3387 C CA . TRP B 1 152 ? -1.481 19.031 15.125 1 93.44 152 TRP B CA 1
ATOM 3388 C C . TRP B 1 152 ? -1.186 17.828 14.227 1 93.44 152 TRP B C 1
ATOM 3390 O O . TRP B 1 152 ? -1.295 17.922 13 1 93.44 152 TRP B O 1
ATOM 3400 N N . VAL B 1 153 ? -0.801 16.781 14.898 1 93.62 153 VAL B N 1
ATOM 3401 C CA . VAL B 1 153 ? -0.636 15.508 14.203 1 93.62 153 VAL B CA 1
ATOM 3402 C C . VAL B 1 153 ? -1.69 14.516 14.688 1 93.62 153 VAL B C 1
ATOM 3404 O O . VAL B 1 153 ? -2.016 14.477 15.875 1 93.62 153 VAL B O 1
ATOM 3407 N N . THR B 1 154 ? -2.27 13.742 13.75 1 94.31 154 THR B N 1
ATOM 3408 C CA . THR B 1 154 ? -3.291 12.758 14.086 1 94.31 154 THR B CA 1
ATOM 3409 C C . THR B 1 154 ? -2.961 11.406 13.477 1 94.31 154 THR B C 1
ATOM 3411 O O . THR B 1 154 ? -2.314 11.328 12.43 1 94.31 154 THR B O 1
ATOM 3414 N N . GLY B 1 155 ? -3.391 10.336 14.109 1 93.94 155 GLY B N 1
ATOM 3415 C CA . GLY B 1 155 ? -3.162 9 13.586 1 93.94 155 GLY B CA 1
ATOM 3416 C C . GLY B 1 155 ? -3.473 7.906 14.586 1 93.94 155 GLY B C 1
ATOM 3417 O O . GLY B 1 155 ? -3.893 8.188 15.711 1 93.94 155 GLY B O 1
ATOM 3418 N N . TRP B 1 156 ? -3.277 6.68 14.18 1 93.19 156 TRP B N 1
ATOM 3419 C CA . TRP B 1 156 ? -3.508 5.496 15 1 93.19 156 TRP B CA 1
ATOM 3420 C C . TRP B 1 156 ? -2.191 4.828 15.375 1 93.19 156 TRP B C 1
ATOM 3422 O O . TRP B 1 156 ? -2.121 3.604 15.5 1 93.19 156 TRP B O 1
ATOM 3432 N N . GLY B 1 157 ? -1.184 5.535 15.398 1 84.25 157 GLY B N 1
ATOM 3433 C CA . GLY B 1 157 ? 0.137 5.004 15.695 1 84.25 157 GLY B CA 1
ATOM 3434 C C . GLY B 1 157 ? 0.27 4.504 17.125 1 84.25 157 GLY B C 1
ATOM 3435 O O . GLY B 1 157 ? -0.664 4.621 17.922 1 84.25 157 GLY B O 1
ATOM 3436 N N . THR B 1 158 ? 1.401 3.852 17.344 1 76.94 158 THR B N 1
ATOM 3437 C CA . THR B 1 158 ? 1.684 3.188 18.609 1 76.94 158 THR B CA 1
ATOM 3438 C C . THR B 1 158 ? 1.708 4.195 19.75 1 76.94 158 THR B C 1
ATOM 3440 O O . THR B 1 158 ? 2.225 5.301 19.609 1 76.94 158 THR B O 1
ATOM 3443 N N . THR B 1 159 ? 1.076 3.834 20.734 1 65 159 THR B N 1
ATOM 3444 C CA . THR B 1 159 ? 1.119 4.535 22.016 1 65 159 THR B CA 1
ATOM 3445 C C . THR B 1 159 ? 1.823 3.688 23.078 1 65 159 THR B C 1
ATOM 3447 O O . THR B 1 159 ? 2.391 2.639 22.766 1 65 159 THR B O 1
ATOM 3450 N N . SER B 1 160 ? 1.964 4.211 24.203 1 61.75 160 SER B N 1
ATOM 3451 C CA . SER B 1 160 ? 2.539 3.453 25.312 1 61.75 160 SER B CA 1
ATOM 3452 C C . SER B 1 160 ? 1.808 2.131 25.516 1 61.75 160 SER B C 1
ATOM 3454 O O . SER B 1 160 ? 2.375 1.179 26.047 1 61.75 160 SER B O 1
ATOM 3456 N N . PHE B 1 161 ? 0.722 2.033 24.969 1 55.59 161 PHE B N 1
ATOM 3457 C CA . PHE B 1 161 ? -0.099 0.846 25.172 1 55.59 161 PHE B CA 1
ATOM 3458 C C . PHE B 1 161 ? -0.2 0.028 23.891 1 55.59 161 PHE B C 1
ATOM 3460 O O . PHE B 1 161 ? -1.016 -0.892 23.797 1 55.59 161 PHE B O 1
ATOM 3467 N N . GLY B 1 162 ? 0.612 0.397 23 1 68.38 162 GLY B N 1
ATOM 3468 C CA . GLY B 1 162 ? 0.519 -0.306 21.734 1 68.38 162 GLY B CA 1
ATOM 3469 C C . GLY B 1 162 ? -0.157 0.51 20.641 1 68.38 162 GLY B C 1
ATOM 3470 O O . GLY B 1 162 ? -0.286 1.73 20.766 1 68.38 162 GLY B O 1
ATOM 3471 N N . ALA B 1 163 ? -0.56 -0.237 19.531 1 76.19 163 ALA B N 1
ATOM 3472 C CA . ALA B 1 163 ? -1.268 0.46 18.453 1 76.19 163 ALA B CA 1
ATOM 3473 C C . ALA B 1 163 ? -2.594 1.026 18.953 1 76.19 163 ALA B C 1
ATOM 3475 O O . ALA B 1 163 ? -3.326 0.357 19.688 1 76.19 163 ALA B O 1
ATOM 3476 N N . ALA B 1 164 ? -2.881 2.262 18.672 1 83.5 164 ALA B N 1
ATOM 3477 C CA . ALA B 1 164 ? -4.094 2.932 19.141 1 83.5 164 ALA B CA 1
ATOM 3478 C C . ALA B 1 164 ? -5.32 2.436 18.375 1 83.5 164 ALA B C 1
ATOM 3480 O O . ALA B 1 164 ? -5.273 2.264 17.156 1 83.5 164 ALA B O 1
ATOM 3481 N N . ASP B 1 165 ? -6.363 2.17 19.109 1 90.06 165 ASP B N 1
ATOM 3482 C CA . ASP B 1 165 ? -7.641 1.852 18.469 1 90.06 165 ASP B CA 1
ATOM 3483 C C . ASP B 1 165 ? -8.352 3.119 18 1 90.06 165 ASP B C 1
ATOM 3485 O O . ASP B 1 165 ? -8.742 3.225 16.844 1 90.06 165 ASP B O 1
ATOM 3489 N N . ILE B 1 166 ? -8.398 4.043 18.906 1 92.75 166 ILE B N 1
ATOM 3490 C CA . ILE B 1 166 ? -9.086 5.297 18.609 1 92.75 166 ILE B CA 1
ATOM 3491 C C . ILE B 1 166 ? -8.094 6.305 18.031 1 92.75 166 ILE B C 1
ATOM 3493 O O . ILE B 1 166 ? -6.965 6.414 18.516 1 92.75 166 ILE B O 1
ATOM 3497 N N . LEU B 1 167 ? -8.547 7.082 17.062 1 94 167 LEU B N 1
ATOM 3498 C CA . LEU B 1 167 ? -7.73 8.125 16.469 1 94 167 LEU B CA 1
ATOM 3499 C C . LEU B 1 167 ? -7.199 9.078 17.531 1 94 167 LEU B C 1
ATOM 3501 O O . LEU B 1 167 ? -7.961 9.578 18.359 1 94 167 LEU B O 1
ATOM 3505 N N . GLN B 1 168 ? -5.887 9.281 17.484 1 91.56 168 GLN B N 1
ATOM 3506 C CA . GLN B 1 168 ? -5.227 10.156 18.453 1 91.56 168 GLN B CA 1
ATOM 3507 C C . GLN B 1 168 ? -4.906 11.516 17.828 1 91.56 168 GLN B C 1
ATOM 3509 O O . GLN B 1 168 ? -4.707 11.609 16.609 1 91.56 168 GLN B O 1
ATOM 3514 N N . GLU B 1 169 ? -4.879 12.547 18.641 1 91.94 169 GLU B N 1
ATOM 3515 C CA . GLU B 1 169 ? -4.465 13.891 18.266 1 91.94 169 GLU B CA 1
ATOM 3516 C C . GLU B 1 169 ? -3.422 14.438 19.234 1 91.94 169 GLU B C 1
ATOM 3518 O O . GLU B 1 169 ? -3.547 14.266 20.453 1 91.94 169 GLU B O 1
ATOM 3523 N N . VAL B 1 170 ? -2.389 15.016 18.656 1 88.19 170 VAL B N 1
ATOM 3524 C CA . VAL B 1 170 ? -1.32 15.578 19.484 1 88.19 170 VAL B CA 1
ATOM 3525 C C . VAL B 1 170 ? -0.893 16.938 18.906 1 88.19 170 VAL B C 1
ATOM 3527 O O . VAL B 1 170 ? -0.778 17.094 17.688 1 88.19 170 VAL B O 1
ATOM 3530 N N . ASP B 1 171 ? -0.75 17.906 19.797 1 90.19 171 ASP B N 1
ATOM 3531 C CA . ASP B 1 171 ? -0.203 19.188 19.359 1 90.19 171 ASP B CA 1
ATOM 3532 C C . ASP B 1 171 ? 1.314 19.234 19.531 1 90.19 171 ASP B C 1
ATOM 3534 O O . ASP B 1 171 ? 1.842 18.734 20.531 1 90.19 171 ASP B O 1
ATOM 3538 N N . LEU B 1 172 ? 1.965 19.734 18.547 1 90.25 172 LEU B N 1
ATOM 3539 C CA . LEU B 1 172 ? 3.422 19.812 18.547 1 90.25 172 LEU B CA 1
ATOM 3540 C C . LEU B 1 172 ? 3.889 21.172 18.016 1 90.25 172 LEU B C 1
ATOM 3542 O O . LEU B 1 172 ? 3.316 21.703 17.078 1 90.25 172 LEU B O 1
ATOM 3546 N N . PRO B 1 173 ? 4.898 21.688 18.656 1 89.94 173 PRO B N 1
ATOM 3547 C CA . PRO B 1 173 ? 5.512 22.891 18.078 1 89.94 173 PRO B CA 1
ATOM 3548 C C . PRO B 1 173 ? 6.445 22.562 16.906 1 89.94 173 PRO B C 1
ATOM 3550 O O . PRO B 1 173 ? 7.145 21.547 16.938 1 89.94 173 PRO B O 1
ATOM 3553 N N . ILE B 1 174 ? 6.488 23.406 15.969 1 92.62 174 ILE B N 1
ATOM 3554 C CA . ILE B 1 174 ? 7.465 23.297 14.891 1 92.62 174 ILE B CA 1
ATOM 3555 C C . ILE B 1 174 ? 8.875 23.531 15.438 1 92.62 174 ILE B C 1
ATOM 3557 O O . ILE B 1 174 ? 9.07 24.391 16.297 1 92.62 174 ILE B O 1
ATOM 3561 N N . VAL B 1 175 ? 9.797 22.766 14.961 1 90.38 175 VAL B N 1
ATOM 3562 C CA . VAL B 1 175 ? 11.219 22.922 15.25 1 90.38 175 VAL B CA 1
ATOM 3563 C C . VAL B 1 175 ? 11.961 23.359 13.992 1 90.38 175 VAL B C 1
ATOM 3565 O O . VAL B 1 175 ? 11.734 22.812 12.906 1 90.38 175 VAL B O 1
ATOM 3568 N N . GLY B 1 176 ? 12.781 24.391 14.133 1 89.62 176 GLY B N 1
ATOM 3569 C CA . GLY B 1 176 ? 13.555 24.844 12.984 1 89.62 176 GLY B CA 1
ATOM 3570 C C . GLY B 1 176 ? 14.422 23.75 12.383 1 89.62 176 GLY B C 1
ATOM 3571 O O . GLY B 1 176 ? 14.977 22.922 13.109 1 89.62 176 GLY B O 1
ATOM 3572 N N . ASN B 1 177 ? 14.586 23.75 11.086 1 92.06 177 ASN B N 1
ATOM 3573 C CA . ASN B 1 177 ? 15.305 22.688 10.391 1 92.06 177 ASN B CA 1
ATOM 3574 C C . ASN B 1 177 ? 16.766 22.594 10.844 1 92.06 177 ASN B C 1
ATOM 3576 O O . ASN B 1 177 ? 17.344 21.5 10.883 1 92.06 177 ASN B O 1
ATOM 3580 N N . ARG B 1 178 ? 17.391 23.688 11.141 1 88.44 178 ARG B N 1
ATOM 3581 C CA . ARG B 1 178 ? 18.766 23.656 11.594 1 88.44 178 ARG B CA 1
ATOM 3582 C C . ARG B 1 178 ? 18.906 22.906 12.914 1 88.44 178 ARG B C 1
ATOM 3584 O O . ARG B 1 178 ? 19.797 22.078 13.078 1 88.44 178 ARG B O 1
ATOM 3591 N N . GLU B 1 179 ? 18.047 23.281 13.812 1 86.88 179 GLU B N 1
ATOM 3592 C CA . GLU B 1 179 ? 18.031 22.562 15.086 1 86.88 179 GLU B CA 1
ATOM 3593 C C . GLU B 1 179 ? 17.703 21.094 14.883 1 86.88 179 GLU B C 1
ATOM 3595 O O . GLU B 1 179 ? 18.328 20.219 15.492 1 86.88 179 GLU B O 1
ATOM 3600 N N . CYS B 1 180 ? 16.719 20.875 14.055 1 91.06 180 CYS B N 1
ATOM 3601 C CA . CYS B 1 180 ? 16.297 19.516 13.75 1 91.06 180 CYS B CA 1
ATOM 3602 C C . CYS B 1 180 ? 17.453 18.719 13.156 1 91.06 180 CYS B C 1
ATOM 3604 O O . CYS B 1 180 ? 17.625 17.531 13.477 1 91.06 180 CYS B O 1
ATOM 3606 N N . ASP B 1 181 ? 18.219 19.297 12.297 1 91.44 181 ASP B N 1
ATOM 3607 C CA . ASP B 1 181 ? 19.344 18.656 11.625 1 91.44 181 ASP B CA 1
ATOM 3608 C C . ASP B 1 181 ? 20.375 18.156 12.641 1 91.44 181 ASP B C 1
ATOM 3610 O O . ASP B 1 181 ? 20.984 17.109 12.438 1 91.44 181 ASP B O 1
ATOM 3614 N N . ARG B 1 182 ? 20.516 18.812 13.742 1 87.94 182 ARG B N 1
ATOM 3615 C CA . ARG B 1 182 ? 21.469 18.422 14.781 1 87.94 182 ARG B CA 1
ATOM 3616 C C . ARG B 1 182 ? 20.953 17.234 15.578 1 87.94 182 ARG B C 1
ATOM 3618 O O . ARG B 1 182 ? 21.734 16.547 16.25 1 87.94 182 ARG B O 1
ATOM 3625 N N . GLN B 1 183 ? 19.688 17.062 15.492 1 86.5 183 GLN B N 1
ATOM 3626 C CA . GLN B 1 183 ? 19.078 15.992 16.266 1 86.5 183 GLN B CA 1
ATOM 3627 C C . GLN B 1 183 ? 19.109 14.68 15.492 1 86.5 183 GLN B C 1
ATOM 3629 O O . GLN B 1 183 ? 18.797 13.617 16.047 1 86.5 183 GLN B O 1
ATOM 3634 N N . HIS B 1 184 ? 19.422 14.781 14.195 1 89.69 184 HIS B N 1
ATOM 3635 C CA . HIS B 1 184 ? 19.297 13.602 13.344 1 89.69 184 HIS B CA 1
ATOM 3636 C C . HIS B 1 184 ? 20.594 13.297 12.625 1 89.69 184 HIS B C 1
ATOM 3638 O O . HIS B 1 184 ? 21.375 14.211 12.305 1 89.69 184 HIS B O 1
ATOM 3644 N N . ARG B 1 185 ? 20.797 12 12.398 1 90.25 185 ARG B N 1
ATOM 3645 C CA . ARG B 1 185 ? 21.906 11.594 11.562 1 90.25 185 ARG B CA 1
ATOM 3646 C C . ARG B 1 185 ? 21.609 11.836 10.086 1 90.25 185 ARG B C 1
ATOM 3648 O O . ARG B 1 185 ? 22.5 12.227 9.32 1 90.25 185 ARG B O 1
ATOM 3655 N N . THR B 1 186 ? 20.391 11.609 9.75 1 92.44 186 THR B N 1
ATOM 3656 C CA . THR B 1 186 ? 19.953 11.891 8.391 1 92.44 186 THR B CA 1
ATOM 3657 C C . THR B 1 186 ? 19.844 13.391 8.148 1 92.44 186 THR B C 1
ATOM 3659 O O . THR B 1 186 ? 19.297 14.125 8.977 1 92.44 186 THR B O 1
ATOM 3662 N N . LYS B 1 187 ? 20.359 13.828 7.043 1 94.25 187 LYS B N 1
ATOM 3663 C CA . LYS B 1 187 ? 20.328 15.242 6.711 1 94.25 187 LYS B CA 1
ATOM 3664 C C . LYS B 1 187 ? 18.891 15.75 6.574 1 94.25 187 LYS B C 1
ATOM 3666 O O . LYS B 1 187 ? 18.078 15.133 5.891 1 94.25 187 LYS B O 1
ATOM 3671 N N . ILE B 1 188 ? 18.609 16.844 7.215 1 94.88 188 ILE B N 1
ATOM 3672 C CA . ILE B 1 188 ? 17.328 17.516 7.09 1 94.88 188 ILE B CA 1
ATOM 3673 C C . ILE B 1 188 ? 17.375 18.5 5.934 1 94.88 188 ILE B C 1
ATOM 3675 O O . ILE B 1 188 ? 18.172 19.453 5.957 1 94.88 188 ILE B O 1
ATOM 3679 N N . THR B 1 189 ? 16.516 18.266 4.895 1 96.25 189 THR B N 1
ATOM 3680 C CA . THR B 1 189 ? 16.5 19.125 3.715 1 96.25 189 THR B CA 1
ATOM 3681 C C . THR B 1 189 ? 15.32 20.109 3.775 1 96.25 189 THR B C 1
ATOM 3683 O O . THR B 1 189 ? 14.508 20.047 4.695 1 96.25 189 THR B O 1
ATOM 3686 N N . ASN B 1 190 ? 15.227 21.031 2.746 1 94.81 190 ASN B N 1
ATOM 3687 C CA . ASN B 1 190 ? 14.133 21.984 2.682 1 94.81 190 ASN B CA 1
ATOM 3688 C C . ASN B 1 190 ? 12.805 21.312 2.344 1 94.81 190 ASN B C 1
ATOM 3690 O O . ASN B 1 190 ? 11.742 21.922 2.484 1 94.81 190 ASN B O 1
ATOM 3694 N N . ASN B 1 191 ? 12.875 20.062 1.905 1 97.5 191 ASN B N 1
ATOM 3695 C CA . ASN B 1 191 ? 11.664 19.312 1.601 1 97.5 191 ASN B CA 1
ATOM 3696 C C . ASN B 1 191 ? 11.055 18.703 2.859 1 97.5 1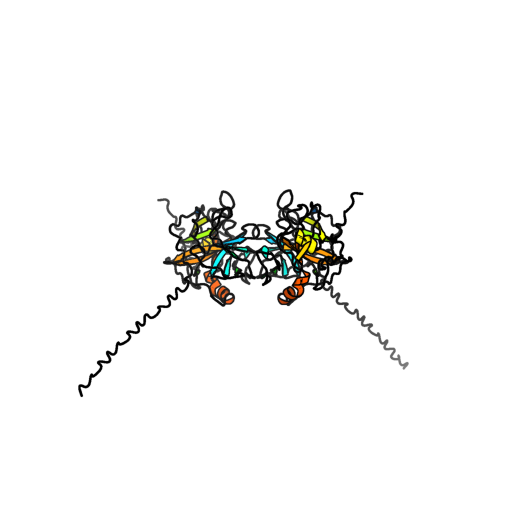91 ASN B C 1
ATOM 3698 O O . ASN B 1 191 ? 10.055 17.984 2.785 1 97.5 191 ASN B O 1
ATOM 3702 N N . MET B 1 192 ? 11.664 19.047 4.004 1 96.62 192 MET B N 1
ATOM 3703 C CA . MET B 1 192 ? 11.25 18.516 5.293 1 96.62 192 MET B CA 1
ATOM 3704 C C . MET B 1 192 ? 10.883 19.625 6.266 1 96.62 192 MET B C 1
ATOM 3706 O O . MET B 1 192 ? 11.375 20.75 6.137 1 96.62 192 MET B O 1
ATOM 3710 N N . ILE B 1 193 ? 9.984 19.312 7.168 1 95.06 193 ILE B N 1
ATOM 3711 C CA . ILE B 1 193 ? 9.625 20.156 8.297 1 95.06 193 ILE B CA 1
ATOM 3712 C C . ILE B 1 193 ? 9.586 19.328 9.578 1 95.06 193 ILE B C 1
ATOM 3714 O O . ILE B 1 193 ? 9.203 18.156 9.555 1 95.06 193 ILE B O 1
ATOM 3718 N N . CYS B 1 194 ? 10.031 19.938 10.648 1 93.06 194 CYS B N 1
ATOM 3719 C CA . CYS B 1 194 ? 10.18 19.172 11.891 1 93.06 194 CYS B CA 1
ATOM 3720 C C . CYS B 1 194 ? 9.242 19.719 12.969 1 93.06 194 CYS B C 1
ATOM 3722 O O . CYS B 1 194 ? 8.961 20.906 13.008 1 93.06 194 CYS B O 1
ATOM 3724 N N . ALA B 1 195 ? 8.797 18.828 13.789 1 92.44 195 ALA B N 1
ATOM 3725 C CA . ALA B 1 195 ? 7.941 19.203 14.914 1 92.44 195 ALA B CA 1
ATOM 3726 C C . ALA B 1 195 ? 8.18 18.281 16.109 1 92.44 195 ALA B C 1
ATOM 3728 O O . ALA B 1 195 ? 8.414 17.078 15.945 1 92.44 195 ALA B O 1
ATOM 3729 N N . GLY B 1 196 ? 8.117 18.828 17.297 1 88.75 196 GLY B N 1
ATOM 3730 C CA . GLY B 1 196 ? 8.289 18.062 18.516 1 88.75 196 GLY B CA 1
ATOM 3731 C C . GLY B 1 196 ? 8.719 18.906 19.703 1 88.75 196 GLY B C 1
ATOM 3732 O O . GLY B 1 196 ? 9.133 20.062 19.531 1 88.75 196 GLY B O 1
ATOM 3733 N N . PHE B 1 197 ? 8.586 18.328 20.859 1 82.56 197 PHE B N 1
ATOM 3734 C CA . PHE B 1 197 ? 9.055 18.969 22.078 1 82.56 197 PHE B CA 1
ATOM 3735 C C . PHE B 1 197 ? 10.477 18.531 22.406 1 82.56 197 PHE B C 1
ATOM 3737 O O . PHE B 1 197 ? 10.812 17.344 22.297 1 82.56 197 PHE B O 1
ATOM 3744 N N . SER B 1 198 ? 11.258 19.469 22.797 1 76.56 198 SER B N 1
ATOM 3745 C CA . SER B 1 198 ? 12.617 19.141 23.203 1 76.56 198 SER B CA 1
ATOM 3746 C C . SER B 1 198 ? 12.617 18.203 24.406 1 76.56 198 SER B C 1
ATOM 3748 O O . SER B 1 198 ? 13.492 17.344 24.531 1 76.56 198 SER B O 1
ATOM 3750 N N . ALA B 1 199 ? 11.633 18.359 25.281 1 73.75 199 ALA B N 1
ATOM 3751 C CA . ALA B 1 199 ? 11.539 17.562 26.484 1 73.75 199 ALA B CA 1
ATOM 3752 C C . ALA B 1 199 ? 11 16.172 26.188 1 73.75 199 ALA B C 1
ATOM 3754 O O . ALA B 1 199 ? 11.078 15.266 27.016 1 73.75 199 ALA B O 1
ATOM 3755 N N . GLY B 1 200 ? 10.602 16.016 25 1 72.31 200 GLY B N 1
ATOM 3756 C CA . GLY B 1 200 ? 9.945 14.75 24.688 1 72.31 200 GLY B CA 1
ATOM 3757 C C . GLY B 1 200 ? 8.539 14.648 25.234 1 72.31 200 GLY B C 1
ATOM 3758 O O . GLY B 1 200 ? 7.898 15.672 25.5 1 72.31 200 GLY B O 1
ATOM 3759 N N . GLY B 1 201 ? 7.871 13.445 25.219 1 69.38 201 GLY B N 1
ATOM 3760 C CA . GLY B 1 201 ? 6.57 13.211 25.828 1 69.38 201 GLY B CA 1
ATOM 3761 C C . GLY B 1 201 ? 5.461 13.023 24.797 1 69.38 201 GLY B C 1
ATOM 3762 O O . GLY B 1 201 ? 4.578 12.188 24.984 1 69.38 201 GLY B O 1
ATOM 3763 N N . LYS B 1 202 ? 5.469 13.883 23.875 1 68.56 202 LYS B N 1
ATOM 3764 C CA . LYS B 1 202 ? 4.43 13.773 22.859 1 68.56 202 LYS B CA 1
ATOM 3765 C C . LYS B 1 202 ? 5.035 13.773 21.453 1 68.56 202 LYS B C 1
ATOM 3767 O O . LYS B 1 202 ? 5.891 14.602 21.141 1 68.56 202 LYS B O 1
ATOM 3772 N N . ASP B 1 203 ? 4.754 12.75 20.625 1 73.88 203 ASP B N 1
ATOM 3773 C CA . ASP B 1 203 ? 5.281 12.688 19.266 1 73.88 203 ASP B CA 1
ATOM 3774 C C . ASP B 1 203 ? 4.469 11.727 18.406 1 73.88 203 ASP B C 1
ATOM 3776 O O . ASP B 1 203 ? 3.65 10.961 18.922 1 73.88 203 ASP B O 1
ATOM 3780 N N . SER B 1 204 ? 4.535 11.992 17.125 1 73.31 204 SER B N 1
ATOM 3781 C CA . SER B 1 204 ? 4.031 10.938 16.25 1 73.31 204 SER B CA 1
ATOM 3782 C C . SER B 1 204 ? 4.777 9.625 16.484 1 73.31 204 SER B C 1
ATOM 3784 O O . SER B 1 204 ? 5.895 9.625 17 1 73.31 204 SER B O 1
ATOM 3786 N N . CYS B 1 205 ? 4.047 8.539 16.25 1 74.56 205 CYS B N 1
ATOM 3787 C CA . CYS B 1 205 ? 4.625 7.215 16.453 1 74.56 205 CYS B CA 1
ATOM 3788 C C . CYS B 1 205 ? 4.324 6.301 15.273 1 74.56 205 CYS B C 1
ATOM 3790 O O . CYS B 1 205 ? 3.771 6.742 14.258 1 74.56 205 CYS B O 1
ATOM 3792 N N . GLN B 1 206 ? 4.945 5.156 15.367 1 66.56 206 GLN B N 1
ATOM 3793 C CA . GLN B 1 206 ? 4.715 4.156 14.328 1 66.56 206 GLN B CA 1
ATOM 3794 C C . GLN B 1 206 ? 3.223 3.955 14.078 1 66.56 206 GLN B C 1
ATOM 3796 O O . GLN B 1 206 ? 2.445 3.793 15.023 1 66.56 206 GLN B O 1
ATOM 3801 N N . GLY B 1 207 ? 2.834 4.004 12.844 1 71.81 207 GLY B N 1
ATOM 3802 C CA . GLY B 1 207 ? 1.437 3.918 12.445 1 71.81 207 GLY B CA 1
ATOM 3803 C C . GLY B 1 207 ? 0.858 5.25 12.008 1 71.81 207 GLY B C 1
ATOM 3804 O O . GLY B 1 207 ? -0.208 5.297 11.391 1 71.81 207 GLY B O 1
ATOM 3805 N N . ASP B 1 208 ? 1.578 6.23 12.352 1 88.12 208 ASP B N 1
ATOM 3806 C CA . ASP B 1 208 ? 1.14 7.559 11.938 1 88.12 208 ASP B CA 1
ATOM 3807 C C . ASP B 1 208 ? 1.683 7.91 10.555 1 88.12 208 ASP B C 1
ATOM 3809 O O . ASP B 1 208 ? 1.229 8.875 9.93 1 88.12 208 ASP B O 1
ATOM 3813 N N . SER B 1 209 ? 2.564 7.051 10.094 1 93.06 209 SER B N 1
ATOM 3814 C CA . SER B 1 209 ? 3.219 7.324 8.812 1 93.06 209 SER B CA 1
ATOM 3815 C C . SER B 1 209 ? 2.199 7.664 7.73 1 93.06 209 SER B C 1
ATOM 3817 O O . SER B 1 209 ? 1.176 6.992 7.602 1 93.06 209 SER B O 1
ATOM 3819 N N . GLY B 1 210 ? 2.541 8.75 7.086 1 97.25 210 GLY B N 1
ATOM 3820 C CA . GLY B 1 210 ? 1.675 9.156 5.988 1 97.25 210 GLY B CA 1
ATOM 3821 C C . GLY B 1 210 ? 0.544 10.07 6.426 1 97.25 210 GLY B C 1
ATOM 3822 O O . GLY B 1 210 ? -0.11 10.695 5.594 1 97.25 210 GLY B O 1
ATOM 3823 N N . GLY B 1 211 ? 0.339 10.195 7.727 1 97.38 211 GLY B N 1
ATOM 3824 C CA . GLY B 1 211 ? -0.727 11.031 8.266 1 97.38 211 GLY B CA 1
ATOM 3825 C C . GLY B 1 211 ? -0.429 12.516 8.172 1 97.38 211 GLY B C 1
ATOM 3826 O O . GLY B 1 211 ? 0.683 12.906 7.816 1 97.38 211 GLY B O 1
ATOM 3827 N N . PRO B 1 212 ? -1.394 13.266 8.539 1 98.25 212 PRO B N 1
ATOM 3828 C CA . PRO B 1 212 ? -1.27 14.711 8.336 1 98.25 212 PRO B CA 1
ATOM 3829 C C . PRO B 1 212 ? -0.719 15.438 9.555 1 98.25 212 PRO B C 1
ATOM 3831 O O . PRO B 1 212 ? -1.037 15.07 10.695 1 98.25 212 PRO B O 1
ATOM 3834 N N . LEU B 1 213 ? 0.135 16.406 9.352 1 96.75 213 LEU B N 1
ATOM 3835 C CA . LEU B 1 213 ? 0.424 17.531 10.227 1 96.75 213 LEU B CA 1
ATOM 3836 C C . LEU B 1 213 ? -0.303 18.781 9.758 1 96.75 213 LEU B C 1
ATOM 3838 O O . LEU B 1 213 ? -0.094 19.25 8.633 1 96.75 213 LEU B O 1
ATOM 3842 N N . VAL B 1 214 ? -1.186 19.375 10.648 1 97.56 214 VAL B N 1
ATOM 3843 C CA . VAL B 1 214 ? -2.043 20.453 10.164 1 97.56 214 VAL B CA 1
ATOM 3844 C C . VAL B 1 214 ? -1.972 21.641 11.125 1 97.56 214 VAL B C 1
ATOM 3846 O O . VAL B 1 214 ? -1.588 21.5 12.289 1 97.56 214 VAL B O 1
ATOM 3849 N N . ILE B 1 215 ? -2.34 22.797 10.617 1 95.75 215 ILE B N 1
ATOM 3850 C CA . ILE B 1 215 ? -2.42 24.031 11.375 1 95.75 215 ILE B CA 1
ATOM 3851 C C . ILE B 1 215 ? -3.686 24.797 10.984 1 95.75 215 ILE B C 1
ATOM 3853 O O . ILE B 1 215 ? -4.117 24.75 9.836 1 95.75 215 ILE B O 1
ATOM 3857 N N . LYS B 1 216 ? -4.199 25.5 11.945 1 93.81 216 LYS B N 1
ATOM 3858 C CA . LYS B 1 216 ? -5.434 26.234 11.711 1 93.81 216 LYS B CA 1
ATOM 3859 C C . LYS B 1 216 ? -5.141 27.656 11.234 1 93.81 216 LYS B C 1
ATOM 3861 O O . LYS B 1 216 ? -4.281 28.344 11.805 1 93.81 216 LYS B O 1
ATOM 3866 N N . ARG B 1 217 ? -5.762 28.047 10.219 1 90.38 217 ARG B N 1
ATOM 3867 C CA . ARG B 1 217 ? -5.797 29.422 9.711 1 90.38 217 ARG B CA 1
ATOM 3868 C C . ARG B 1 217 ? -7.23 29.906 9.562 1 90.38 217 ARG B C 1
ATOM 3870 O O . ARG B 1 217 ? -7.883 29.641 8.555 1 90.38 217 ARG B O 1
ATOM 3877 N N . GLY B 1 218 ? -7.621 30.812 10.531 1 88.06 218 GLY B N 1
ATOM 3878 C CA . GLY B 1 218 ? -9.031 31.188 10.523 1 88.06 218 GLY B CA 1
ATOM 3879 C C . GLY B 1 218 ? -9.953 30 10.719 1 88.06 218 GLY B C 1
ATOM 3880 O O . GLY B 1 218 ? -9.859 29.281 11.719 1 88.06 218 GLY B O 1
ATOM 3881 N N . LEU B 1 219 ? -10.773 29.766 9.688 1 87.81 219 LEU B N 1
ATOM 3882 C CA . LEU B 1 219 ? -11.727 28.672 9.789 1 87.81 219 LEU B CA 1
ATOM 3883 C C . LEU B 1 219 ? -11.227 27.438 9.023 1 87.81 219 LEU B C 1
ATOM 3885 O O . LEU B 1 219 ? -11.875 26.391 9.039 1 87.81 219 LEU B O 1
ATOM 3889 N N . GLN B 1 220 ? -10.07 27.578 8.484 1 93.62 220 GLN B N 1
ATOM 3890 C CA . GLN B 1 220 ? -9.578 26.5 7.641 1 93.62 220 GLN B CA 1
ATOM 3891 C C . GLN B 1 220 ? -8.367 25.812 8.266 1 93.62 220 GLN B C 1
ATOM 3893 O O . GLN B 1 220 ? -7.527 26.469 8.883 1 93.62 220 GLN B O 1
ATOM 3898 N N . TRP B 1 221 ? -8.383 24.578 8.094 1 96.56 221 TRP B N 1
ATOM 3899 C CA . TRP B 1 221 ? -7.195 23.797 8.445 1 96.56 221 TRP B CA 1
ATOM 3900 C C . TRP B 1 221 ? -6.32 23.562 7.219 1 96.56 221 TRP B C 1
ATOM 3902 O O . TRP B 1 221 ? -6.824 23.266 6.137 1 96.56 221 TRP B O 1
ATOM 3912 N N . VAL B 1 222 ? -5.008 23.734 7.453 1 97.38 222 VAL B N 1
ATOM 3913 C CA . VAL B 1 222 ? -4.016 23.641 6.387 1 97.38 222 VAL B CA 1
ATOM 3914 C C . VAL B 1 222 ? -2.984 22.562 6.734 1 97.38 222 VAL B C 1
ATOM 3916 O O . VAL B 1 222 ? -2.424 22.578 7.836 1 97.38 222 VAL B O 1
ATOM 3919 N N . GLN B 1 223 ? -2.76 21.625 5.789 1 98.69 223 GLN B N 1
ATOM 3920 C CA . GLN B 1 223 ? -1.762 20.578 6.031 1 98.69 223 GLN B CA 1
ATOM 3921 C C . GLN B 1 223 ? -0.356 21.094 5.719 1 98.69 223 GLN B C 1
ATOM 3923 O O . GLN B 1 223 ? -0.042 21.391 4.566 1 98.69 223 GLN B O 1
ATOM 3928 N N . SER B 1 224 ? 0.447 21.125 6.766 1 97.88 224 SER B N 1
ATOM 3929 C CA . SER B 1 224 ? 1.823 21.594 6.629 1 97.88 224 SER B CA 1
ATOM 3930 C C . SER B 1 224 ? 2.773 20.438 6.348 1 97.88 224 SER B C 1
ATOM 3932 O O . SER B 1 224 ? 3.814 20.609 5.715 1 97.88 224 SER B O 1
ATOM 3934 N N . GLY B 1 225 ? 2.385 19.281 6.809 1 98.25 225 GLY B N 1
ATOM 3935 C CA . GLY B 1 225 ? 3.336 18.188 6.656 1 98.25 225 GLY B CA 1
ATOM 3936 C C . GLY B 1 225 ? 2.67 16.828 6.555 1 98.25 225 GLY B C 1
ATOM 3937 O O . GLY B 1 225 ? 1.482 16.688 6.852 1 98.25 225 GLY B O 1
ATOM 3938 N N . VAL B 1 226 ? 3.434 15.859 6.066 1 98.44 226 VAL B N 1
ATOM 3939 C CA . VAL B 1 226 ? 3.105 14.438 6.047 1 98.44 226 VAL B CA 1
ATOM 3940 C C . VAL B 1 226 ? 4.074 13.672 6.945 1 98.44 226 VAL B C 1
ATOM 3942 O O . VAL B 1 226 ? 5.293 13.773 6.789 1 98.44 226 VAL B O 1
ATOM 3945 N N . VAL B 1 227 ? 3.574 12.867 7.875 1 96.31 227 VAL B N 1
ATOM 3946 C CA . VAL B 1 227 ? 4.43 12.133 8.805 1 96.31 227 VAL B CA 1
ATOM 3947 C C . VAL B 1 227 ? 5.41 11.258 8.023 1 96.31 227 VAL B C 1
ATOM 3949 O O . VAL B 1 227 ? 5 10.445 7.195 1 96.31 227 VAL B O 1
ATOM 3952 N N . SER B 1 228 ? 6.719 11.383 8.312 1 95.44 228 SER B N 1
ATOM 3953 C CA . SER B 1 228 ? 7.758 10.664 7.578 1 95.44 228 SER B CA 1
ATOM 3954 C C . SER B 1 228 ? 8.602 9.805 8.516 1 95.44 228 SER B C 1
ATOM 3956 O O . SER B 1 228 ? 8.43 8.586 8.578 1 95.44 228 SER B O 1
ATOM 3958 N N . PHE B 1 229 ? 9.531 10.43 9.281 1 90.88 229 PHE B N 1
ATOM 3959 C CA . PHE B 1 229 ? 10.398 9.641 10.141 1 90.88 229 PHE B CA 1
ATOM 3960 C C . PHE B 1 229 ? 10.797 10.438 11.383 1 90.88 229 PHE B C 1
ATOM 3962 O O . PHE B 1 229 ? 10.328 11.562 11.578 1 90.88 229 PHE B O 1
ATOM 3969 N N . GLY B 1 230 ? 11.727 9.797 12.133 1 78.25 230 GLY B N 1
ATOM 3970 C CA . GLY B 1 230 ? 12.344 10.5 13.25 1 78.25 230 GLY B CA 1
ATOM 3971 C C . GLY B 1 230 ? 11.547 10.391 14.539 1 78.25 230 GLY B C 1
ATOM 3972 O O . GLY B 1 230 ? 12.094 10.57 15.625 1 78.25 230 GLY B O 1
ATOM 3973 N N . ALA B 1 231 ? 10.289 10.133 14.398 1 64.44 231 ALA B N 1
ATOM 3974 C CA . ALA B 1 231 ? 9.5 10.078 15.625 1 64.44 231 ALA B CA 1
ATOM 3975 C C . ALA B 1 231 ? 9.758 8.781 16.391 1 64.44 231 ALA B C 1
ATOM 3977 O O . ALA B 1 231 ? 9.789 7.699 15.805 1 64.44 231 ALA B O 1
ATOM 3978 N N . ARG B 1 232 ? 10.336 8.914 17.5 1 63.41 232 ARG B N 1
ATOM 3979 C CA . ARG B 1 232 ? 10.578 7.75 18.344 1 63.41 232 ARG B CA 1
ATOM 3980 C C . ARG B 1 232 ? 9.664 7.75 19.562 1 63.41 232 ARG B C 1
ATOM 3982 O O . ARG B 1 232 ? 10.094 7.441 20.672 1 63.41 232 ARG B O 1
ATOM 3989 N N . CYS B 1 233 ? 8.555 8.125 19.266 1 64.44 233 CYS B N 1
ATOM 3990 C CA . CYS B 1 233 ? 7.445 8.055 20.219 1 64.44 233 CYS B CA 1
ATOM 3991 C C . CYS B 1 233 ? 7.789 8.773 21.516 1 64.44 233 CYS B C 1
ATOM 3993 O O . CYS B 1 233 ? 7.664 8.195 22.594 1 64.44 233 CYS B O 1
ATOM 3995 N N . ALA B 1 234 ? 8.266 9.969 21.375 1 66.62 234 ALA B N 1
ATOM 3996 C CA . ALA B 1 234 ? 8.258 10.93 22.469 1 66.62 234 ALA B CA 1
ATOM 3997 C C . ALA B 1 234 ? 9.594 10.938 23.203 1 66.62 234 ALA B C 1
ATOM 3999 O O . ALA B 1 234 ? 9.672 11.367 24.359 1 66.62 234 ALA B O 1
ATOM 4000 N N . LEU B 1 235 ? 10.531 10.398 22.484 1 71.75 235 LEU B N 1
ATOM 4001 C CA . LEU B 1 235 ? 11.859 10.508 23.094 1 71.75 235 LEU B CA 1
ATOM 4002 C C . LEU B 1 235 ? 12.336 11.961 23.078 1 71.75 235 LEU B C 1
ATOM 4004 O O . LEU B 1 235 ? 12.055 12.703 22.141 1 71.75 235 LEU B O 1
ATOM 4008 N N . PRO B 1 236 ? 13.055 12.25 24.172 1 76.44 236 PRO B N 1
ATOM 4009 C CA . PRO B 1 236 ? 13.57 13.617 24.219 1 76.44 236 PRO B CA 1
ATOM 4010 C C . PRO B 1 236 ? 14.547 13.922 23.078 1 76.44 236 PRO B C 1
ATOM 4012 O O . PRO B 1 236 ? 15.273 13.031 22.641 1 76.44 236 PRO B O 1
ATOM 4015 N N . ASN B 1 237 ? 14.562 15.148 22.656 1 75.31 237 ASN B N 1
ATOM 4016 C CA . ASN B 1 237 ? 15.492 15.695 21.672 1 75.31 237 ASN B CA 1
ATOM 4017 C C . ASN B 1 237 ? 15.43 14.938 20.359 1 75.31 237 ASN B C 1
ATOM 4019 O O . ASN B 1 237 ? 16.453 14.672 19.734 1 75.31 237 ASN B O 1
ATOM 4023 N N . THR B 1 238 ? 14.32 14.477 20 1 81.62 238 THR B N 1
ATOM 4024 C CA . THR B 1 238 ? 14.117 13.82 18.703 1 81.62 238 THR B CA 1
ATOM 4025 C C . THR B 1 238 ? 12.812 14.281 18.062 1 81.62 238 THR B C 1
ATOM 4027 O O . THR B 1 238 ? 11.766 13.656 18.25 1 81.62 238 THR B O 1
ATOM 4030 N N . SER B 1 239 ? 12.945 15.336 17.375 1 87.75 239 SER B N 1
ATOM 4031 C CA . SER B 1 239 ? 11.773 15.867 16.688 1 87.75 239 SER B CA 1
ATOM 4032 C C . SER B 1 239 ? 11.305 14.93 15.578 1 87.75 239 SER B C 1
ATOM 4034 O O . SER B 1 239 ? 12.109 14.234 14.961 1 87.75 239 SER B O 1
ATOM 4036 N N . GLY B 1 240 ? 10.008 14.867 15.43 1 92.06 240 GLY B N 1
ATOM 4037 C CA . GLY B 1 240 ? 9.492 14.203 14.242 1 92.06 240 GLY B CA 1
ATOM 4038 C C . GLY B 1 240 ? 9.773 14.977 12.961 1 92.06 240 GLY B C 1
ATOM 4039 O O . GLY B 1 240 ? 9.742 16.203 12.953 1 92.06 240 GLY B O 1
ATOM 4040 N N . VAL B 1 241 ? 10.039 14.25 11.922 1 94.31 241 VAL B N 1
ATOM 4041 C CA . VAL B 1 241 ? 10.297 14.844 10.617 1 94.31 241 VAL B CA 1
ATOM 4042 C C . VAL B 1 241 ? 9.133 14.547 9.672 1 94.31 241 VAL B C 1
ATOM 4044 O O . VAL B 1 241 ? 8.609 13.43 9.656 1 94.31 241 VAL B O 1
ATOM 4047 N N . TYR B 1 242 ? 8.742 15.555 8.969 1 96.81 242 TYR B N 1
ATOM 4048 C CA . TYR B 1 242 ? 7.605 15.508 8.062 1 96.81 242 TYR B CA 1
ATOM 4049 C C . TYR B 1 242 ? 8 15.984 6.664 1 96.81 242 TYR B C 1
ATOM 4051 O O . TYR B 1 242 ? 8.906 16.812 6.516 1 96.81 242 TYR B O 1
ATOM 4059 N N . ALA B 1 243 ? 7.328 15.406 5.613 1 98.38 243 ALA B N 1
ATOM 4060 C CA . ALA B 1 243 ? 7.449 16.031 4.301 1 98.38 243 ALA B CA 1
ATOM 4061 C C . ALA B 1 243 ? 6.777 17.406 4.281 1 98.38 243 ALA B C 1
ATOM 4063 O O . ALA B 1 243 ? 5.617 17.531 4.676 1 98.38 243 ALA B O 1
ATOM 4064 N N . ARG B 1 244 ? 7.52 18.422 3.887 1 97.81 244 ARG B N 1
ATOM 4065 C CA . ARG B 1 244 ? 7.02 19.781 3.84 1 97.81 244 ARG B CA 1
ATOM 4066 C C . ARG B 1 244 ? 6.082 19.984 2.652 1 97.81 244 ARG B C 1
ATOM 4068 O O . ARG B 1 244 ? 6.535 20.25 1.537 1 97.81 244 ARG B O 1
ATOM 4075 N N . VAL B 1 245 ? 4.812 20.016 2.873 1 98.69 245 VAL B N 1
ATOM 4076 C CA . VAL B 1 245 ? 3.795 19.938 1.828 1 98.69 245 VAL B CA 1
ATOM 4077 C C . VAL B 1 245 ? 3.963 21.109 0.865 1 98.69 245 VAL B C 1
ATOM 4079 O O . VAL B 1 245 ? 3.803 20.953 -0.348 1 98.69 245 VAL B O 1
ATOM 4082 N N . SER B 1 246 ? 4.336 22.234 1.349 1 97.69 246 SER B N 1
ATOM 4083 C CA . SER B 1 246 ? 4.418 23.438 0.533 1 97.69 246 SER B CA 1
ATOM 4084 C C . SER B 1 246 ? 5.438 23.281 -0.589 1 97.69 246 SER B C 1
ATOM 4086 O O . SER B 1 246 ? 5.344 23.953 -1.62 1 97.69 246 SER B O 1
ATOM 4088 N N . LYS B 1 247 ? 6.355 22.391 -0.416 1 97.75 247 LYS B N 1
ATOM 4089 C CA . LYS B 1 247 ? 7.418 22.219 -1.401 1 97.75 247 LYS B CA 1
ATOM 4090 C C . LYS B 1 247 ? 6.961 21.328 -2.555 1 97.75 247 LYS B C 1
ATOM 4092 O O . LYS B 1 247 ? 7.672 21.188 -3.551 1 97.75 247 LYS B O 1
ATOM 4097 N N . PHE B 1 248 ? 5.723 20.859 -2.492 1 98.62 248 PHE B N 1
ATOM 4098 C CA . PHE B 1 248 ? 5.324 19.859 -3.467 1 98.62 248 PHE B CA 1
ATOM 4099 C C . PHE B 1 248 ? 4.109 20.312 -4.258 1 98.62 248 PHE B C 1
ATOM 4101 O O . PHE B 1 248 ? 3.461 19.516 -4.938 1 98.62 248 PHE B O 1
ATOM 4108 N N . GLN B 1 249 ? 3.779 21.594 -4.152 1 98.19 249 GLN B N 1
ATOM 4109 C CA . GLN B 1 249 ? 2.592 22.094 -4.84 1 98.19 249 GLN B CA 1
ATOM 4110 C C . GLN B 1 249 ? 2.697 21.859 -6.344 1 98.19 249 GLN B C 1
ATOM 4112 O O . GLN B 1 249 ? 1.748 21.391 -6.977 1 98.19 249 GLN B O 1
ATOM 4117 N N . VAL B 1 250 ? 3.848 22.156 -6.926 1 97.88 250 VAL B N 1
ATOM 4118 C CA . VAL B 1 250 ? 4.031 22.016 -8.367 1 97.88 250 VAL B CA 1
ATOM 4119 C C . VAL B 1 250 ? 3.877 20.547 -8.766 1 97.88 250 VAL B C 1
ATOM 4121 O O . VAL B 1 250 ? 3.182 20.234 -9.734 1 97.88 250 VAL B O 1
ATOM 4124 N N . TRP B 1 251 ? 4.527 19.656 -8.039 1 98.31 251 TRP B N 1
ATOM 4125 C CA . TRP B 1 251 ? 4.445 18.234 -8.328 1 98.31 251 TRP B CA 1
ATOM 4126 C C . TRP B 1 251 ? 3.01 17.734 -8.195 1 98.31 251 TRP B C 1
ATOM 4128 O O . TRP B 1 251 ? 2.51 17.031 -9.078 1 98.31 251 TRP B O 1
ATOM 4138 N N . ILE B 1 252 ? 2.305 18.094 -7.105 1 98.56 252 ILE B N 1
ATOM 4139 C CA . ILE B 1 252 ? 0.929 17.672 -6.867 1 98.56 252 ILE B CA 1
ATOM 4140 C C . ILE B 1 252 ? 0.039 18.141 -8.016 1 98.56 252 ILE B C 1
ATOM 4142 O O . ILE B 1 252 ? -0.755 17.359 -8.547 1 98.56 252 ILE B O 1
ATOM 4146 N N . ASN B 1 253 ? 0.217 19.375 -8.438 1 97.5 253 ASN B N 1
ATOM 4147 C CA . ASN B 1 253 ? -0.597 19.953 -9.5 1 97.5 253 ASN B CA 1
ATOM 4148 C C . ASN B 1 253 ? -0.303 19.297 -10.852 1 97.5 253 ASN B C 1
ATOM 4150 O O . ASN B 1 253 ? -1.14 19.312 -11.758 1 97.5 253 ASN B O 1
ATOM 4154 N N . SER B 1 254 ? 0.878 18.75 -11.023 1 97.81 254 SER B N 1
ATOM 4155 C CA . SER B 1 254 ? 1.214 18.078 -12.273 1 97.81 254 SER B CA 1
ATOM 4156 C C . SER B 1 254 ? 0.504 16.734 -12.391 1 97.81 254 SER B C 1
ATOM 4158 O O . SER B 1 254 ? 0.302 16.219 -13.492 1 97.81 254 SER B O 1
ATOM 4160 N N . ILE B 1 255 ? 0.122 16.172 -11.297 1 97.62 255 ILE B N 1
ATOM 4161 C CA . ILE B 1 255 ? -0.522 14.867 -11.273 1 97.62 255 ILE B CA 1
ATOM 4162 C C . ILE B 1 255 ? -2.039 15.039 -11.242 1 97.62 255 ILE B C 1
ATOM 4164 O O . ILE B 1 255 ? -2.762 14.336 -11.953 1 97.62 255 ILE B O 1
ATOM 4168 N N . ILE B 1 256 ? -2.482 15.914 -10.375 1 97.31 256 ILE B N 1
ATOM 4169 C CA . ILE B 1 256 ? -3.91 16.188 -10.234 1 97.31 256 ILE B CA 1
ATOM 4170 C C . ILE B 1 256 ? -4.297 17.359 -11.125 1 97.31 256 ILE B C 1
ATOM 4172 O O . ILE B 1 256 ? -4.113 18.531 -10.742 1 97.31 256 ILE B O 1
ATOM 4176 N N . THR B 1 257 ? -4.914 17.047 -12.195 1 93.44 257 THR B N 1
ATOM 4177 C CA . THR B 1 257 ? -5.137 18.109 -13.18 1 93.44 257 THR B CA 1
ATOM 4178 C C . THR B 1 257 ? -6.598 18.547 -13.172 1 93.44 257 THR B C 1
ATOM 4180 O O . THR B 1 257 ? -6.934 19.609 -13.703 1 93.44 257 THR B O 1
ATOM 4183 N N . THR B 1 258 ? -7.469 17.719 -12.633 1 90.12 258 THR B N 1
ATOM 4184 C CA . THR B 1 258 ? -8.875 18.078 -12.484 1 90.12 258 THR B CA 1
ATOM 4185 C C . THR B 1 258 ? -9.273 18.094 -11.008 1 90.12 258 THR B C 1
ATOM 4187 O O . THR B 1 258 ? -8.812 17.266 -10.219 1 90.12 258 THR B O 1
ATOM 4190 N N . ASN B 1 259 ? -10.172 19.109 -10.656 1 91.06 259 ASN B N 1
ATOM 4191 C CA . ASN B 1 259 ? -10.594 19.25 -9.266 1 91.06 259 ASN B CA 1
ATOM 4192 C C . ASN B 1 259 ? -9.398 19.297 -8.32 1 91.06 259 ASN B C 1
ATOM 4194 O O . ASN B 1 259 ? -9.312 18.516 -7.375 1 91.06 259 ASN B O 1
ATOM 4198 N N . GLN B 1 260 ? -8.531 20.219 -8.609 1 92.69 260 GLN B N 1
ATOM 4199 C CA . GLN B 1 260 ? -7.281 20.328 -7.863 1 92.69 260 GLN B CA 1
ATOM 4200 C C . GLN B 1 260 ? -7.543 20.609 -6.387 1 92.69 260 GLN B C 1
ATOM 4202 O O . GLN B 1 260 ? -8.531 21.266 -6.043 1 92.69 260 GLN B O 1
ATOM 4207 N N . PRO B 1 261 ? -6.68 20.141 -5.477 1 95.88 261 PRO B N 1
ATOM 4208 C CA . PRO B 1 261 ? -6.805 20.453 -4.055 1 95.88 261 PRO B CA 1
ATOM 4209 C C . PRO B 1 261 ? -6.699 21.953 -3.771 1 95.88 261 PRO B C 1
ATOM 4211 O O . PRO B 1 261 ? -6.145 22.703 -4.582 1 95.88 261 PRO B O 1
ATOM 4214 N N . GLY B 1 262 ? -7.348 22.359 -2.621 1 96.25 262 GLY B N 1
ATOM 4215 C CA . GLY B 1 262 ? -7.195 23.75 -2.193 1 96.25 262 GLY B CA 1
ATOM 4216 C C . GLY B 1 262 ? -5.848 24.031 -1.551 1 96.25 262 GLY B C 1
ATOM 4217 O O . GLY B 1 262 ? -5.453 23.344 -0.607 1 96.25 262 GLY B O 1
ATOM 4218 N N . PHE B 1 263 ? -5.156 25.016 -2.125 1 96.56 263 PHE B N 1
ATOM 4219 C CA . PHE B 1 263 ? -3.9 25.469 -1.544 1 96.56 263 PHE B CA 1
ATOM 4220 C C . PHE B 1 263 ? -4.082 26.812 -0.853 1 96.56 263 PHE B C 1
ATOM 4222 O O . PHE B 1 263 ? -4.781 27.703 -1.364 1 96.56 263 PHE B O 1
ATOM 4229 N N . VAL B 1 264 ? -3.496 26.922 0.316 1 96 264 VAL B N 1
ATOM 4230 C CA . VAL B 1 264 ? -3.572 28.141 1.104 1 96 264 VAL B CA 1
ATOM 4231 C C . VAL B 1 264 ? -2.166 28.625 1.439 1 96 264 VAL B C 1
ATOM 4233 O O . VAL B 1 264 ? -1.327 27.859 1.905 1 96 264 VAL B O 1
ATOM 4236 N N . ASN B 1 265 ? -1.893 29.891 1.123 1 93.62 265 ASN B N 1
ATOM 4237 C CA . ASN B 1 265 ? -0.633 30.484 1.562 1 93.62 265 ASN B CA 1
ATOM 4238 C C . ASN B 1 265 ? -0.643 30.781 3.059 1 93.62 265 ASN B C 1
ATOM 4240 O O . ASN B 1 265 ? -1.52 31.5 3.549 1 93.62 265 ASN B O 1
ATOM 4244 N N . PHE B 1 266 ? 0.295 30.172 3.758 1 90.75 266 PHE B N 1
ATOM 4245 C CA . PHE B 1 266 ? 0.39 30.344 5.203 1 90.75 266 PHE B CA 1
ATOM 4246 C C . PHE B 1 266 ? 1.726 30.953 5.59 1 90.75 266 PHE B C 1
ATOM 4248 O O . PHE B 1 266 ? 2.785 30.453 5.219 1 90.75 266 PHE B O 1
ATOM 4255 N N . ARG B 1 267 ? 1.673 32.094 6.289 1 86.81 267 ARG B N 1
ATOM 4256 C CA . ARG B 1 267 ? 2.854 32.719 6.848 1 86.81 267 ARG B CA 1
ATOM 4257 C C . ARG B 1 267 ? 2.719 32.906 8.359 1 86.81 267 ARG B C 1
ATOM 4259 O O . ARG B 1 267 ? 1.863 33.656 8.828 1 86.81 267 ARG B O 1
ATOM 4266 N N . SER B 1 268 ? 3.494 32.094 9.031 1 80.12 268 SER B N 1
ATOM 4267 C CA . SER B 1 268 ? 3.404 32.219 10.484 1 80.12 268 SER B CA 1
ATOM 4268 C C . SER B 1 268 ? 4.172 33.438 10.992 1 80.12 268 SER B C 1
ATOM 4270 O O . SER B 1 268 ? 5.055 33.938 10.305 1 80.12 268 SER B O 1
ATOM 4272 N N . ALA B 1 269 ? 3.766 33.906 12.188 1 68.62 269 ALA B N 1
ATOM 4273 C CA . ALA B 1 269 ? 4.496 34.969 12.867 1 68.62 269 ALA B CA 1
ATOM 4274 C C . ALA B 1 269 ? 5.824 34.469 13.422 1 68.62 269 ALA B C 1
ATOM 4276 O O . ALA B 1 269 ? 6 33.25 13.609 1 68.62 269 ALA B O 1
ATOM 4277 N N . GLY B 1 270 ? 6.824 35.219 13.469 1 65.88 270 GLY B N 1
ATOM 4278 C CA . GLY B 1 270 ? 8.094 34.844 14.086 1 65.88 270 GLY B CA 1
ATOM 4279 C C . GLY B 1 270 ? 9.281 35.094 13.164 1 65.88 270 GLY B C 1
ATOM 4280 O O . GLY B 1 270 ? 9.117 35.5 12.016 1 65.88 270 GLY B O 1
ATOM 4281 N N . THR B 1 271 ? 10.484 35.344 13.648 1 54.03 271 THR B N 1
ATOM 4282 C CA . THR B 1 271 ? 11.703 35.719 12.938 1 54.03 271 THR B CA 1
ATOM 4283 C C . THR B 1 271 ? 12.492 34.5 12.516 1 54.03 271 THR B C 1
ATOM 4285 O O . THR B 1 271 ? 13.469 34.594 11.773 1 54.03 271 THR B O 1
ATOM 4288 N N . ASN B 1 272 ? 12.469 33.438 13.227 1 53.75 272 ASN B N 1
ATOM 4289 C CA . ASN B 1 272 ? 13.414 32.375 12.969 1 53.75 272 ASN B CA 1
ATOM 4290 C C . ASN B 1 272 ? 12.969 31.484 11.805 1 53.75 272 ASN B C 1
ATOM 4292 O O . ASN B 1 272 ? 12.07 30.656 11.953 1 53.75 272 ASN B O 1
ATOM 4296 N N . ASP B 1 273 ? 13.242 32.031 10.719 1 53 273 ASP B N 1
ATOM 4297 C CA . ASP B 1 273 ? 12.914 31.328 9.484 1 53 273 ASP B CA 1
ATOM 4298 C C . ASP B 1 273 ? 13.531 29.938 9.477 1 53 273 ASP B C 1
ATOM 4300 O O . ASP B 1 273 ? 14.602 29.719 10.039 1 53 273 ASP B O 1
ATOM 4304 N N . ASP B 1 274 ? 12.758 28.828 9.633 1 52.62 274 ASP B N 1
ATOM 4305 C CA . ASP B 1 274 ? 13.141 27.422 9.562 1 52.62 274 ASP B CA 1
ATOM 4306 C C . ASP B 1 274 ? 14.195 27.203 8.477 1 52.62 274 ASP B C 1
ATOM 4308 O O . ASP B 1 274 ? 14.727 26.094 8.344 1 52.62 274 ASP B O 1
ATOM 4312 N N . PHE B 1 275 ? 14.391 28.219 7.496 1 48.91 275 PHE B N 1
ATOM 4313 C CA . PHE B 1 275 ? 15.43 28.031 6.488 1 48.91 275 PHE B CA 1
ATOM 4314 C C . PHE B 1 275 ? 16.703 28.75 6.898 1 48.91 275 PHE B C 1
ATOM 4316 O O . PHE B 1 275 ? 17.75 28.578 6.27 1 48.91 275 PHE B O 1
ATOM 4323 N N . THR B 1 276 ? 16.578 29.938 7.672 1 40.47 276 THR B N 1
ATOM 4324 C CA . THR B 1 276 ? 17.688 30.875 7.762 1 40.47 276 THR B CA 1
ATOM 4325 C C . THR B 1 276 ? 18.812 30.312 8.617 1 40.47 276 THR B C 1
ATOM 4327 O O . THR B 1 276 ? 18.547 29.641 9.625 1 40.47 276 THR B O 1
ATOM 4330 N N . ASN B 1 277 ? 19.969 30.109 7.961 1 34.06 277 ASN B N 1
ATOM 4331 C CA . ASN B 1 277 ? 21.219 29.875 8.664 1 34.06 277 ASN B CA 1
ATOM 4332 C C . ASN B 1 277 ? 21.344 30.766 9.906 1 34.06 277 ASN B C 1
ATOM 4334 O O . ASN B 1 277 ? 20.922 31.922 9.891 1 34.06 277 ASN B O 1
ATOM 4338 N N . CYS B 1 278 ? 21.297 30.344 11.039 1 36.28 278 CYS B N 1
ATOM 4339 C CA . CYS B 1 278 ? 21.75 31.203 12.125 1 36.28 278 CYS B CA 1
ATOM 4340 C C . CYS B 1 278 ? 22.828 32.188 11.641 1 36.28 278 CYS B C 1
ATOM 4342 O O . CYS B 1 278 ? 23.797 31.766 11.008 1 36.28 278 CYS B O 1
ATOM 4344 N N . GLY B 1 279 ? 22.594 33.469 11.242 1 31.45 279 GLY B N 1
ATOM 4345 C CA . GLY B 1 279 ? 23.641 34.438 10.961 1 31.45 279 GLY B CA 1
ATOM 4346 C C . GLY B 1 279 ? 24.938 34.156 11.703 1 31.45 279 GLY B C 1
ATOM 4347 O O . GLY B 1 279 ? 24.922 33.531 12.773 1 31.45 279 GLY B O 1
ATOM 4348 N N . ASP B 1 280 ? 26.203 34.25 11 1 32.06 280 ASP B N 1
ATOM 4349 C CA . ASP B 1 280 ? 27.609 34.438 11.32 1 32.06 280 ASP B CA 1
ATOM 4350 C C . ASP B 1 280 ? 27.781 35.406 12.484 1 32.06 280 ASP B C 1
ATOM 4352 O O . ASP B 1 280 ? 28.219 36.531 12.289 1 32.06 280 ASP B O 1
ATOM 4356 N N . THR B 1 281 ? 26.875 35.844 13.32 1 33.72 281 THR B N 1
ATOM 4357 C CA . THR B 1 281 ? 27.469 36.688 14.328 1 33.72 281 THR B CA 1
ATOM 4358 C C . THR B 1 281 ? 28.656 36.031 14.984 1 33.72 281 THR B C 1
ATOM 4360 O O . THR B 1 281 ? 28.75 34.812 15.016 1 33.72 281 THR B O 1
ATOM 4363 N N . THR B 1 282 ? 29.844 36.844 15.039 1 31.66 282 THR B N 1
ATOM 4364 C CA . THR B 1 282 ? 31.078 36.5 15.734 1 31.66 282 THR B CA 1
ATOM 4365 C C . THR B 1 282 ? 30.781 35.531 16.891 1 31.66 282 THR B C 1
ATOM 4367 O O . THR B 1 282 ? 31.672 34.844 17.359 1 31.66 282 THR B O 1
ATOM 4370 N N . ALA B 1 283 ? 29.891 36.125 17.734 1 34.34 283 ALA B N 1
ATOM 4371 C CA . ALA B 1 283 ? 29.781 35.25 18.906 1 34.34 283 ALA B CA 1
ATOM 4372 C C . ALA B 1 283 ? 28.984 34 18.594 1 34.34 283 ALA B C 1
ATOM 4374 O O . ALA B 1 283 ? 27.906 34.062 18 1 34.34 283 ALA B O 1
ATOM 4375 N N . GLY B 1 284 ? 29.469 32.906 18.047 1 31.06 284 GLY B N 1
ATOM 4376 C CA . GLY B 1 284 ? 29.203 31.578 17.516 1 31.06 284 GLY B CA 1
ATOM 4377 C C . GLY B 1 284 ? 27.922 30.969 18.047 1 31.06 284 GLY B C 1
ATOM 4378 O O . GLY B 1 284 ? 27.578 29.828 17.703 1 31.06 284 GLY B O 1
ATOM 4379 N N . LYS B 1 285 ? 27.656 31.016 19.25 1 38.12 285 LYS B N 1
ATOM 4380 C CA . LYS B 1 285 ? 26.656 30.219 19.953 1 38.12 285 LYS B CA 1
ATOM 4381 C C . LYS B 1 285 ? 25.25 30.719 19.609 1 38.12 285 LYS B C 1
ATOM 4383 O O . LYS B 1 285 ? 24.938 31.906 19.75 1 38.12 285 LYS B O 1
ATOM 4388 N N . CYS B 1 286 ? 24.656 30.156 18.594 1 35.72 286 CYS B N 1
ATOM 4389 C CA . CYS B 1 286 ? 23.219 30.375 18.5 1 35.72 286 CYS B CA 1
ATOM 4390 C C . CYS B 1 286 ? 22.562 30.406 19.875 1 35.72 286 CYS B C 1
ATOM 4392 O O . CYS B 1 286 ? 22.797 29.531 20.703 1 35.72 286 CYS B O 1
ATOM 4394 N N . PRO B 1 287 ? 22.109 31.516 20.453 1 30.92 287 PRO B N 1
ATOM 4395 C CA . PRO B 1 287 ? 21.625 31.531 21.844 1 30.92 287 PRO B CA 1
ATOM 4396 C C . PRO B 1 287 ? 20.578 30.438 22.094 1 30.92 287 PRO B C 1
ATOM 4398 O O . PRO B 1 287 ? 19.656 30.266 21.297 1 30.92 287 PRO B O 1
ATOM 4401 N N . PHE B 1 288 ? 20.953 29.297 22.594 1 32.91 288 PHE B N 1
ATOM 4402 C CA . PHE B 1 288 ? 20.016 28.391 23.25 1 32.91 288 PHE B CA 1
ATOM 4403 C C . PHE B 1 288 ? 19.062 29.156 24.156 1 32.91 288 PHE B C 1
ATOM 4405 O O . PHE B 1 288 ? 19.5 29.922 25.016 1 32.91 288 PHE B O 1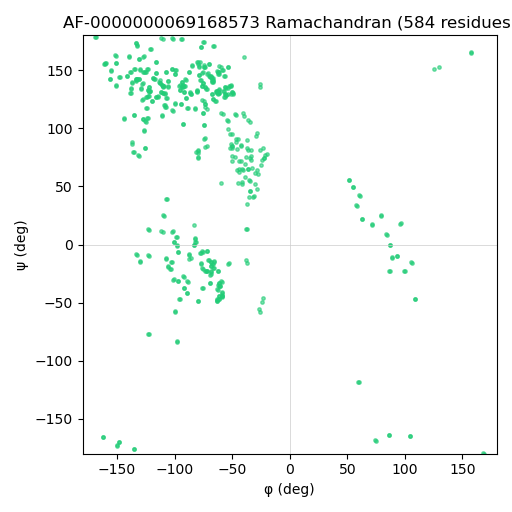
ATOM 4412 N N . VAL B 1 289 ? 18.031 29.672 23.656 1 30.41 289 VAL B N 1
ATOM 4413 C CA . VAL B 1 289 ? 17.141 30.219 24.688 1 30.41 289 VAL B CA 1
ATOM 4414 C C . VAL B 1 289 ? 16.969 29.203 25.812 1 30.41 289 VAL B C 1
ATOM 4416 O O . VAL B 1 289 ? 16.484 28.094 25.594 1 30.41 289 VAL B O 1
ATOM 4419 N N . LEU B 1 290 ? 17.781 29.25 26.812 1 27.55 290 LEU B N 1
ATOM 4420 C CA . LEU B 1 290 ? 17.594 28.594 28.094 1 27.55 290 LEU B CA 1
ATOM 4421 C C . LEU B 1 290 ? 16.203 28.922 28.672 1 27.55 290 LEU B C 1
ATOM 4423 O O . LEU B 1 290 ? 15.859 30.078 28.844 1 27.55 290 LEU B O 1
ATOM 4427 N N . ILE B 1 291 ? 15.172 28.156 28.297 1 28.5 291 ILE B N 1
ATOM 4428 C CA . ILE B 1 291 ? 14 28.297 29.156 1 28.5 291 ILE B CA 1
ATOM 4429 C C . ILE B 1 291 ? 14.414 28.141 30.609 1 28.5 291 ILE B C 1
ATOM 4431 O O . ILE B 1 291 ? 14.914 27.094 31.016 1 28.5 291 ILE B O 1
ATOM 4435 N N . SER B 1 292 ? 14.844 29.219 31.156 1 22.75 292 SER B N 1
ATOM 4436 C CA . SER B 1 292 ? 15.039 29.328 32.594 1 22.75 292 SER B CA 1
ATOM 4437 C C . SER B 1 292 ? 13.82 28.812 33.375 1 22.75 292 SER B C 1
ATOM 4439 O O . SER B 1 292 ? 12.68 29.125 33 1 22.75 292 SER B O 1
ATOM 4441 N N . GLU B 1 293 ? 14 27.719 34.062 1 22.64 293 GLU B N 1
ATOM 4442 C CA . GLU B 1 293 ? 13.203 27.312 35.219 1 22.64 293 GLU B CA 1
ATOM 4443 C C . GLU B 1 293 ? 12.906 28.5 36.125 1 22.64 293 GLU B C 1
ATOM 4445 O O . GLU B 1 293 ? 13.805 29.031 36.781 1 22.64 293 GLU B O 1
ATOM 4450 N N . GLN B 1 294 ? 12.305 29.672 35.625 1 20.97 294 GLN B N 1
ATOM 4451 C CA . GLN B 1 294 ? 11.719 30.328 36.781 1 20.97 294 GLN B CA 1
ATOM 4452 C C . GLN B 1 294 ? 10.406 29.656 37.188 1 20.97 294 GLN B C 1
ATOM 4454 O O . GLN B 1 294 ? 9.625 29.234 36.344 1 20.97 294 GLN B O 1
#

Sequence (588 aa):
MLSLHIYRHCIFSWISTCDFILLFLVLLCGRAPLNTKIVGGVDAAPGTWPWQASLQTFYHFCGGSLINNLWVLTAAHCFTVILGRQGQAGSNPNEQSRTISRIVCHPDYSGTTNDNDICLLELSSAVTFTDYIAPVCLAADGSTFNSGIINWVTGWGTTSFGAADILQEVDLPIVGNRECDRQHRTKITNNMICAGFSAGGKDSCQGDSGGPLVIKRGLQWVQSGVVSFGARCALPNTSGVYARVSKFQVWINSIITTNQPGFVNFRSAGTNDDFTNCGDTTAGKCPFVLISEQMLSLHIYRHCIFSWISTCDFILLFLVLLCGRAPLNTKIVGGVDAAPGTWPWQASLQTFYHFCGGSLINNLWVLTAAHCFTVILGRQGQAGSNPNEQSRTISRIVCHPDYSGTTNDNDICLLELSSAVTFTDYIAPVCLAADGSTFNSGIINWVTGWGTTSFGAADILQEVDLPIVGNRECDRQHRTKITNNMICAGFSAGGKDSCQGDSGGPLVIKRGLQWVQSGVVSFGARCALPNTSGVYARVSKFQVWINSIITTNQPGFVNFRSAGTNDDFTNCGDTTAGKCPFVLISEQ

Radius of gyration: 30.81 Å; Cα contacts (8 Å, |Δi|>4): 1496; chains: 2; bounding box: 137×105×98 Å